Protein AF-A0A536V0C1-F1 (afdb_monomer)

Secondary structure (DSSP, 8-state):
----------PPPPPP--EE---HHHHHHHHHHHHHS------SEESEEHHHHHHHHHTS-SS--HHHHHHHHHHHHHHHHHTS-EEEEEE--S------TT----SSEEEEEEPPPB-GGGT--TTEEEE-EEEEEEEE---TT-TTS----EEEEEEE-SEEEEEEETTEEEEEEE---EESS-SS--SSB-TTSPPPPEEEEEES--PPPSSGGGGGG-SEEEEEEEEEE--TTTSTT-TT-EEEEEEEEEEEEETTEEEEEEEEEEE--TTS--HHHHHHHHHTT-S----SHHHHTT---EEEEEEEEEEE--TTT-EEEEEEEEEEEEETTEEEEEEEEEEEEEE-SS-S-EEEEEEEE-STT-SS--------------S--

Structure (mmCIF, N/CA/C/O backbone):
data_AF-A0A536V0C1-F1
#
_entry.id   AF-A0A536V0C1-F1
#
loop_
_atom_site.group_PDB
_atom_site.id
_atom_site.type_symbol
_atom_site.label_atom_id
_atom_site.label_alt_id
_atom_site.label_comp_id
_atom_site.label_asym_id
_atom_site.label_entity_id
_atom_site.label_seq_id
_atom_site.pdbx_PDB_ins_code
_atom_site.Cartn_x
_atom_site.Cartn_y
_atom_site.Cartn_z
_atom_site.occupancy
_atom_site.B_iso_or_equiv
_atom_site.auth_seq_id
_atom_site.auth_comp_id
_atom_site.auth_asym_id
_atom_site.auth_atom_id
_atom_site.pdbx_PDB_model_num
ATOM 1 N N . MET A 1 1 ? -36.247 38.649 11.428 1.00 33.84 1 MET A N 1
ATOM 2 C CA . MET A 1 1 ? -34.906 38.764 10.817 1.00 33.84 1 MET A CA 1
ATOM 3 C C . MET A 1 1 ? -33.970 37.908 11.664 1.00 33.84 1 MET A C 1
ATOM 5 O O . MET A 1 1 ? -33.590 38.333 12.742 1.00 33.84 1 MET A O 1
ATOM 9 N N . LEU A 1 2 ? -33.748 36.650 11.277 1.00 32.41 2 LEU A N 1
ATOM 10 C CA . LEU A 1 2 ? -32.918 35.689 12.015 1.00 32.41 2 LEU A CA 1
ATOM 11 C C . LEU A 1 2 ? -31.732 35.334 11.115 1.00 32.41 2 LEU A C 1
ATOM 13 O O . LEU A 1 2 ? -31.887 34.586 10.153 1.00 32.41 2 LEU A O 1
ATOM 17 N N . CYS A 1 3 ? -30.573 35.931 11.393 1.00 34.16 3 CYS A N 1
ATOM 18 C CA . CYS A 1 3 ? -29.301 35.519 10.807 1.00 34.16 3 CYS A CA 1
ATOM 19 C C . CYS A 1 3 ? -28.861 34.216 11.482 1.00 34.16 3 CYS A C 1
ATOM 21 O O . CYS A 1 3 ? -28.490 34.223 12.654 1.00 34.16 3 CYS A O 1
ATOM 23 N N . GLY A 1 4 ? -28.905 33.107 10.744 1.00 33.53 4 GLY A N 1
ATOM 24 C CA . GLY A 1 4 ? -28.231 31.872 11.130 1.00 33.53 4 GLY A CA 1
ATOM 25 C C . GLY A 1 4 ? -26.732 32.019 10.890 1.00 33.53 4 GLY A C 1
ATOM 26 O O . GLY A 1 4 ? -26.299 32.184 9.751 1.00 33.53 4 GLY A O 1
ATOM 27 N N . ALA A 1 5 ? -25.945 31.988 11.962 1.00 38.16 5 ALA A N 1
ATOM 28 C CA . ALA A 1 5 ? -24.497 31.903 11.880 1.00 38.16 5 ALA A CA 1
ATOM 29 C C . ALA A 1 5 ? -24.111 30.534 11.298 1.00 38.16 5 ALA A C 1
ATOM 31 O O . ALA A 1 5 ? -24.348 29.498 11.919 1.00 38.16 5 ALA A O 1
ATOM 32 N N . ALA A 1 6 ? -23.524 30.528 10.102 1.00 39.66 6 ALA A N 1
ATOM 33 C CA . ALA A 1 6 ? -22.822 29.366 9.579 1.00 39.66 6 ALA A CA 1
ATOM 34 C C . ALA A 1 6 ? -21.556 29.171 10.425 1.00 39.66 6 ALA A C 1
ATOM 36 O O . ALA A 1 6 ? -20.568 29.886 10.261 1.00 39.66 6 ALA A O 1
ATOM 37 N N . GLY A 1 7 ? -21.621 28.250 11.386 1.00 31.78 7 GLY A N 1
ATOM 38 C CA . GLY A 1 7 ? -20.461 27.834 12.159 1.00 31.78 7 GLY A CA 1
ATOM 39 C C . GLY A 1 7 ? -19.420 27.222 11.228 1.00 31.78 7 GLY A C 1
ATOM 40 O O . GLY A 1 7 ? -19.669 26.202 10.591 1.00 31.78 7 GLY A O 1
ATOM 41 N N . ILE A 1 8 ? -18.254 27.855 11.139 1.00 35.91 8 ILE A N 1
ATOM 42 C CA . ILE A 1 8 ? -17.051 27.219 10.611 1.00 35.91 8 ILE A CA 1
ATOM 43 C C . ILE A 1 8 ? -16.630 26.209 11.677 1.00 35.91 8 ILE A C 1
ATOM 45 O O . ILE A 1 8 ? -16.083 26.590 12.712 1.00 35.91 8 ILE A O 1
ATOM 49 N N . GLU A 1 9 ? -16.923 24.927 11.464 1.00 32.75 9 GLU A N 1
ATOM 50 C CA . GLU A 1 9 ? -16.313 23.867 12.262 1.00 32.75 9 GLU A CA 1
ATOM 51 C C . GLU A 1 9 ? -14.800 23.909 12.028 1.00 32.75 9 GLU A C 1
ATOM 53 O O . GLU A 1 9 ? -14.290 23.511 10.978 1.00 32.75 9 GLU A O 1
ATOM 58 N N . VAL A 1 10 ? -14.068 24.423 13.016 1.00 35.56 10 VAL A N 1
ATOM 59 C CA . VAL A 1 10 ? -12.614 24.299 13.087 1.00 35.56 10 VAL A CA 1
ATOM 60 C C . VAL A 1 10 ? -12.316 22.825 13.337 1.00 35.56 10 VAL A C 1
ATOM 62 O O . VAL A 1 10 ? -12.303 22.349 14.471 1.00 35.56 10 VAL A O 1
ATOM 65 N N . ARG A 1 11 ? -12.141 22.070 12.252 1.00 54.12 11 ARG A N 1
ATOM 66 C CA . ARG A 1 11 ? -11.741 20.665 12.311 1.00 54.12 11 ARG A CA 1
ATOM 67 C C . ARG A 1 11 ? -10.365 20.605 12.971 1.00 54.12 11 ARG A C 1
ATOM 69 O O . ARG A 1 11 ? -9.436 21.265 12.506 1.00 54.12 11 ARG A O 1
ATOM 76 N N . ALA A 1 12 ? -10.234 19.838 14.053 1.00 57.22 12 ALA A N 1
ATOM 77 C CA . ALA A 1 12 ? -8.937 19.601 14.675 1.00 57.22 12 ALA 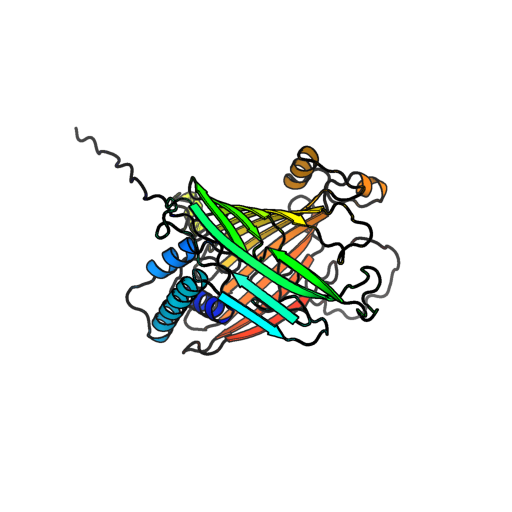A CA 1
ATOM 78 C C . ALA A 1 12 ? -7.949 19.101 13.608 1.00 57.22 12 ALA A C 1
ATOM 80 O O . ALA A 1 12 ? -8.291 18.235 12.798 1.00 57.22 12 ALA A O 1
ATOM 81 N N . ALA A 1 13 ? -6.747 19.678 13.577 1.00 65.88 13 ALA A N 1
ATOM 82 C CA . ALA A 1 13 ? -5.718 19.261 12.638 1.00 65.88 13 ALA A CA 1
ATOM 83 C C . ALA A 1 13 ? -5.364 17.788 12.899 1.00 65.88 13 ALA A C 1
ATOM 85 O O . ALA A 1 13 ? -4.975 17.435 14.012 1.00 65.88 13 ALA A O 1
ATOM 86 N N . THR A 1 14 ? -5.510 16.931 11.885 1.00 81.25 14 THR A N 1
ATOM 87 C CA . THR A 1 14 ? -5.087 15.524 11.950 1.00 81.25 14 THR A CA 1
ATOM 88 C C . THR A 1 14 ? -3.596 15.475 12.303 1.00 81.25 14 THR A C 1
ATOM 90 O O . THR A 1 14 ? -2.815 16.144 11.641 1.00 81.25 14 THR A O 1
ATOM 93 N N . PRO A 1 15 ? -3.135 14.752 13.329 1.00 89.94 15 PRO A N 1
ATOM 94 C CA . PRO A 1 15 ? -1.701 14.696 13.608 1.00 89.94 15 PRO A CA 1
ATOM 95 C C . PRO A 1 15 ? -0.944 14.028 12.450 1.00 89.94 15 PRO A C 1
ATOM 97 O O . PRO A 1 15 ? -1.506 13.201 11.724 1.00 89.94 15 PRO A O 1
ATOM 100 N N . ALA A 1 16 ? 0.340 14.357 12.291 1.00 93.44 16 ALA A N 1
ATOM 101 C CA . ALA A 1 16 ? 1.214 13.553 11.444 1.00 93.44 16 ALA A CA 1
ATOM 102 C C . ALA A 1 16 ? 1.260 12.116 11.956 1.00 93.44 16 ALA A C 1
ATOM 104 O O . ALA A 1 16 ? 1.063 11.842 13.142 1.00 93.44 16 ALA A O 1
ATOM 105 N N . SER A 1 17 ? 1.476 11.184 11.037 1.00 94.50 17 SER A N 1
ATOM 106 C CA . SER A 1 17 ? 1.641 9.787 11.404 1.00 94.50 17 SER A CA 1
ATOM 107 C C . SER A 1 17 ? 2.593 9.079 10.474 1.00 94.50 17 SER A C 1
ATOM 109 O O . SER A 1 17 ? 2.542 9.260 9.258 1.00 94.50 17 SER A O 1
ATOM 111 N N . LEU A 1 18 ? 3.426 8.235 11.074 1.00 96.12 18 LEU A N 1
ATOM 112 C CA . LEU A 1 18 ? 4.303 7.339 10.341 1.00 96.12 18 LEU A CA 1
ATOM 113 C C . LEU A 1 18 ? 3.524 6.408 9.391 1.00 96.12 18 LEU A C 1
ATOM 115 O O . LEU A 1 18 ? 2.378 6.033 9.687 1.00 96.12 18 LEU A O 1
ATOM 119 N N . PRO A 1 19 ? 4.156 5.989 8.280 1.00 96.81 19 PRO A N 1
ATOM 120 C CA . PRO A 1 19 ? 3.638 4.920 7.441 1.00 96.81 19 PRO A CA 1
ATOM 121 C C . PRO A 1 19 ? 3.537 3.613 8.239 1.00 96.81 19 PRO A C 1
ATOM 123 O O . PRO A 1 19 ? 4.468 3.213 8.941 1.00 96.81 19 PRO A O 1
ATOM 126 N N . TYR A 1 20 ? 2.398 2.940 8.121 1.00 97.12 20 TYR A N 1
ATOM 127 C CA . TYR A 1 20 ? 2.098 1.674 8.774 1.00 97.12 20 TYR A CA 1
ATOM 128 C C . TYR A 1 20 ? 1.913 0.573 7.732 1.00 97.12 20 TYR A C 1
ATOM 130 O O . TYR A 1 20 ? 1.039 0.649 6.862 1.00 97.12 20 TYR A O 1
ATOM 138 N N . VAL A 1 21 ? 2.739 -0.465 7.853 1.00 95.56 21 VAL A N 1
ATOM 139 C CA . VAL A 1 21 ? 2.610 -1.728 7.125 1.00 95.56 21 VAL A CA 1
ATOM 140 C C . VAL A 1 21 ? 2.346 -2.818 8.164 1.00 95.56 21 VAL A C 1
ATOM 142 O O . VAL A 1 21 ? 3.203 -3.059 9.013 1.00 95.56 21 VAL A O 1
ATOM 145 N N . PRO A 1 22 ? 1.162 -3.446 8.159 1.00 95.56 22 PRO A N 1
ATOM 146 C CA . PRO A 1 22 ? 0.794 -4.430 9.160 1.00 95.56 22 PRO A CA 1
ATOM 147 C C . PRO A 1 22 ? 1.572 -5.731 8.970 1.00 95.56 22 PRO A C 1
ATOM 149 O O . PRO A 1 22 ? 1.969 -6.092 7.861 1.00 95.56 22 PRO A O 1
ATOM 152 N N . SER A 1 23 ? 1.672 -6.510 10.045 1.00 94.06 23 SER A N 1
ATOM 153 C CA . SER A 1 23 ? 1.960 -7.942 9.931 1.00 94.06 23 SER A CA 1
ATOM 154 C C . SER A 1 23 ? 0.861 -8.666 9.134 1.00 94.06 23 SER A C 1
ATOM 156 O O . SER A 1 23 ? -0.260 -8.171 9.002 1.00 94.06 23 SER A O 1
ATOM 158 N N . VAL A 1 24 ? 1.125 -9.884 8.645 1.00 94.69 24 VAL A N 1
ATOM 159 C CA . VAL A 1 24 ? 0.103 -10.707 7.958 1.00 94.69 24 VAL A CA 1
ATOM 160 C C . VAL A 1 24 ? -1.141 -10.912 8.834 1.00 94.69 24 VAL A C 1
ATOM 162 O O . VAL A 1 24 ? -2.270 -10.821 8.350 1.00 94.69 24 VAL A O 1
ATOM 165 N N . SER A 1 25 ? -0.942 -11.125 10.139 1.00 95.69 25 SER A N 1
ATOM 166 C CA . SER A 1 25 ? -2.029 -11.275 11.114 1.00 95.69 25 SER A CA 1
ATOM 167 C C . SER A 1 25 ? -2.831 -9.978 11.291 1.00 95.69 25 SER A C 1
ATOM 169 O O . SER A 1 25 ? -4.062 -9.984 11.244 1.00 95.69 25 SER A O 1
ATOM 171 N N . ALA A 1 26 ? -2.156 -8.831 11.401 1.00 97.62 26 ALA A N 1
ATOM 172 C CA . ALA A 1 26 ? -2.835 -7.541 11.462 1.00 97.62 26 ALA A CA 1
ATOM 173 C C . ALA A 1 26 ? -3.580 -7.222 10.151 1.00 97.62 26 ALA A C 1
ATOM 175 O O . ALA A 1 26 ? -4.743 -6.821 10.185 1.00 97.62 26 ALA A O 1
ATOM 176 N N . ARG A 1 27 ? -2.997 -7.509 8.980 1.00 97.69 27 ARG A N 1
ATOM 177 C CA . ARG A 1 27 ? -3.699 -7.385 7.692 1.00 97.69 27 ARG A CA 1
ATOM 178 C C . ARG A 1 27 ? -4.960 -8.252 7.663 1.00 97.69 27 ARG A C 1
ATOM 180 O O . ARG A 1 27 ? -6.011 -7.787 7.226 1.00 97.69 27 ARG A O 1
ATOM 187 N N . HIS A 1 28 ? -4.885 -9.483 8.170 1.00 97.31 28 HIS A N 1
ATOM 188 C CA . HIS A 1 28 ? -6.042 -10.367 8.314 1.00 97.31 28 HIS A CA 1
ATOM 189 C C . HIS A 1 28 ? -7.145 -9.734 9.176 1.00 97.31 28 HIS A C 1
ATOM 191 O O . HIS A 1 28 ? -8.304 -9.702 8.754 1.00 97.31 28 HIS A O 1
ATOM 197 N N . HIS A 1 29 ? -6.801 -9.206 10.352 1.00 97.94 29 HIS A N 1
ATOM 198 C CA . HIS A 1 29 ? -7.767 -8.562 11.242 1.00 97.94 29 HIS A CA 1
ATOM 199 C C . HIS A 1 29 ? -8.391 -7.305 10.622 1.00 97.94 29 HIS A C 1
ATOM 201 O O . HIS A 1 29 ? -9.608 -7.141 10.701 1.00 97.94 29 HIS A O 1
ATOM 207 N N . LEU A 1 30 ? -7.598 -6.460 9.952 1.00 98.12 30 LEU A N 1
ATOM 208 C CA . LEU A 1 30 ? -8.107 -5.285 9.236 1.00 98.12 30 LEU A CA 1
ATOM 209 C C . LEU A 1 30 ? -9.110 -5.698 8.162 1.00 98.12 30 LEU A C 1
ATOM 211 O O . LEU A 1 30 ? -10.211 -5.151 8.104 1.00 98.12 30 LEU A O 1
ATOM 215 N N . GLN A 1 31 ? -8.767 -6.714 7.366 1.00 97.25 31 GLN A N 1
ATOM 216 C CA . GLN A 1 31 ? -9.636 -7.193 6.299 1.00 97.25 31 GLN A CA 1
ATOM 217 C C . GLN A 1 31 ? -10.957 -7.738 6.848 1.00 97.25 31 GLN A C 1
ATOM 219 O O . GLN A 1 31 ? -12.021 -7.407 6.328 1.00 97.25 31 GLN A O 1
ATOM 224 N N . ARG A 1 32 ? -10.910 -8.502 7.948 1.00 96.00 32 ARG A N 1
ATOM 225 C CA . ARG A 1 32 ? -12.118 -8.986 8.631 1.00 96.00 32 ARG A CA 1
ATOM 226 C C . ARG A 1 32 ? -12.999 -7.853 9.144 1.00 96.00 32 ARG A C 1
ATOM 228 O O . ARG A 1 32 ? -14.208 -7.897 8.946 1.00 96.00 32 ARG A O 1
ATOM 235 N N . LEU A 1 33 ? -12.421 -6.840 9.787 1.00 97.12 33 LEU A N 1
ATOM 236 C CA . LEU A 1 33 ? -13.190 -5.696 10.282 1.00 97.12 33 LEU A CA 1
ATOM 237 C C . LEU A 1 33 ? -13.813 -4.892 9.133 1.00 97.12 33 LEU A C 1
ATOM 239 O O . LEU A 1 33 ? -14.958 -4.458 9.248 1.00 97.12 33 LEU A O 1
ATOM 243 N N . ALA A 1 34 ? -13.116 -4.751 8.003 1.00 96.56 34 ALA A N 1
ATOM 244 C CA . ALA A 1 34 ? -13.687 -4.144 6.801 1.00 96.56 34 ALA A CA 1
ATOM 245 C C . ALA A 1 34 ? -14.872 -4.947 6.251 1.00 96.56 34 ALA A C 1
ATOM 247 O O . ALA A 1 34 ? -15.895 -4.363 5.904 1.00 96.56 34 ALA A O 1
ATOM 248 N N . ASP A 1 35 ? -14.769 -6.276 6.224 1.00 95.94 35 ASP A N 1
ATOM 249 C CA . ASP A 1 35 ? -15.793 -7.140 5.631 1.00 95.94 35 ASP A CA 1
ATOM 250 C C . ASP A 1 35 ? -16.994 -7.427 6.559 1.00 95.94 35 ASP A C 1
ATOM 252 O O . ASP A 1 35 ? -18.100 -7.677 6.073 1.00 95.94 35 ASP A O 1
ATOM 256 N N . GLU A 1 36 ? -16.795 -7.427 7.884 1.00 95.31 36 GLU A N 1
ATOM 257 C CA . GLU A 1 36 ? -17.796 -7.875 8.871 1.00 95.31 36 GLU A CA 1
ATOM 258 C C . GLU A 1 36 ? -18.285 -6.777 9.837 1.00 95.31 36 GLU A C 1
ATOM 260 O O . GLU A 1 36 ? -19.366 -6.933 10.420 1.00 95.31 36 GLU A O 1
ATOM 265 N N . ALA A 1 37 ? -17.517 -5.694 10.017 1.00 95.12 37 ALA A N 1
ATOM 266 C CA . ALA A 1 37 ? -17.789 -4.629 10.994 1.00 95.12 37 ALA A CA 1
ATOM 267 C C . ALA A 1 37 ? -17.909 -3.220 10.384 1.00 95.12 37 ALA A C 1
ATOM 269 O O . ALA A 1 37 ? -18.170 -2.270 11.117 1.00 95.12 37 ALA A O 1
ATOM 270 N N . GLY A 1 38 ? -17.743 -3.076 9.065 1.00 93.75 38 GLY A N 1
ATOM 271 C CA . GLY A 1 38 ? -17.880 -1.787 8.385 1.00 93.75 38 GLY A CA 1
ATOM 272 C C . GLY A 1 38 ? -16.697 -0.838 8.588 1.00 93.75 38 GLY A C 1
ATOM 273 O O . GLY A 1 38 ? -16.891 0.373 8.551 1.00 93.75 38 GLY A O 1
ATOM 274 N N . LEU A 1 39 ? -15.480 -1.363 8.791 1.00 96.88 39 LEU A N 1
ATOM 275 C CA . LEU A 1 39 ? -14.267 -0.538 8.877 1.00 96.88 39 LEU A CA 1
ATOM 276 C C . LEU A 1 39 ? -14.115 0.338 7.620 1.00 96.88 39 LEU A C 1
ATOM 278 O O . LEU A 1 39 ? -13.954 -0.168 6.505 1.00 96.88 39 LEU A O 1
ATOM 282 N N . ALA A 1 40 ? -14.134 1.657 7.809 1.00 95.62 40 ALA A N 1
ATOM 283 C CA . ALA A 1 40 ? -14.102 2.654 6.742 1.00 95.62 40 ALA A CA 1
ATOM 284 C C . ALA A 1 40 ? -12.674 2.915 6.218 1.00 95.62 40 ALA A C 1
ATOM 286 O O . ALA A 1 40 ? -12.163 4.031 6.290 1.00 95.62 40 ALA A O 1
ATOM 287 N N . LEU A 1 41 ? -12.017 1.874 5.698 1.00 97.50 41 LEU A N 1
ATOM 288 C CA . LEU A 1 41 ? -10.608 1.923 5.299 1.00 97.50 41 LEU A CA 1
ATOM 289 C C . LEU A 1 41 ? -10.346 1.052 4.055 1.00 97.50 41 LEU A C 1
ATOM 291 O O . LEU A 1 41 ? -10.657 -0.141 4.096 1.00 97.50 41 LEU A O 1
ATOM 295 N N . PRO A 1 42 ? -9.786 1.603 2.959 1.00 98.00 42 PRO A N 1
ATOM 296 C CA . PRO A 1 42 ? -9.221 0.805 1.869 1.00 98.00 42 PRO A CA 1
ATOM 297 C C . PRO A 1 42 ? -7.973 0.036 2.334 1.00 98.00 42 PRO A C 1
ATOM 299 O O . PRO A 1 42 ? -7.125 0.606 3.015 1.00 98.00 42 PRO A O 1
ATOM 302 N N . LEU A 1 43 ? -7.856 -1.244 1.972 1.00 98.06 43 LEU A N 1
ATOM 303 C CA . LEU A 1 43 ? -6.830 -2.188 2.452 1.00 98.06 43 LEU A CA 1
ATOM 304 C C . LEU A 1 43 ? -6.002 -2.852 1.336 1.00 98.06 43 LEU A C 1
ATOM 306 O O . LEU A 1 43 ? -5.195 -3.747 1.590 1.00 98.06 43 LEU A O 1
ATOM 310 N N . THR A 1 44 ? -6.183 -2.411 0.095 1.00 97.69 44 THR A N 1
ATOM 311 C CA . THR A 1 44 ? -5.398 -2.822 -1.081 1.00 97.69 44 THR A CA 1
ATOM 312 C C . THR A 1 44 ? -4.156 -1.952 -1.301 1.00 97.69 44 THR A C 1
ATOM 314 O O . THR A 1 44 ? -3.452 -2.114 -2.292 1.00 97.69 44 THR A O 1
ATOM 317 N N . GLN A 1 45 ? -3.867 -1.021 -0.389 1.00 96.88 45 GLN A N 1
ATOM 318 C CA . GLN A 1 45 ? -2.727 -0.112 -0.452 1.00 96.88 45 GLN A CA 1
ATOM 319 C C . GLN A 1 45 ? -1.931 -0.155 0.841 1.00 96.88 45 GLN A C 1
ATOM 321 O O . GLN A 1 45 ? -2.487 0.097 1.906 1.00 96.88 45 GLN A O 1
ATOM 326 N N . TRP A 1 46 ? -0.626 -0.373 0.719 1.00 97.00 46 TRP A N 1
ATOM 327 C CA . TRP A 1 46 ? 0.325 -0.223 1.813 1.00 97.00 46 TRP A CA 1
ATOM 328 C C . TRP A 1 46 ? 1.540 0.587 1.349 1.00 97.00 46 TRP A C 1
ATOM 330 O O . TRP A 1 46 ? 1.948 0.415 0.193 1.00 97.00 46 TRP A O 1
ATOM 340 N N . PRO A 1 47 ? 2.113 1.436 2.222 1.00 97.00 47 PRO A N 1
ATOM 341 C CA . PRO A 1 47 ? 1.701 1.680 3.611 1.00 97.00 47 PRO A CA 1
ATOM 342 C C . PRO A 1 47 ? 0.412 2.514 3.733 1.00 97.00 47 PRO A C 1
ATOM 344 O O . PRO A 1 47 ? 0.009 3.197 2.795 1.00 97.00 47 PRO A O 1
ATOM 347 N N . LEU A 1 48 ? -0.233 2.476 4.903 1.00 97.88 48 LEU A N 1
ATOM 348 C CA . LEU A 1 48 ? -1.311 3.403 5.280 1.00 97.88 48 LEU A CA 1
ATOM 349 C C . LEU A 1 48 ? -0.822 4.366 6.371 1.00 97.88 48 LEU A C 1
ATOM 351 O O . LEU A 1 48 ? 0.016 3.967 7.178 1.00 97.88 48 LEU A O 1
ATOM 355 N N . PRO A 1 49 ? -1.358 5.592 6.490 1.00 97.69 49 PRO A N 1
ATOM 356 C CA . PRO A 1 49 ? -1.061 6.440 7.639 1.00 97.69 49 PRO A CA 1
ATOM 357 C C . PRO A 1 49 ? -1.526 5.766 8.929 1.00 97.69 49 PRO A C 1
ATOM 359 O O . PRO A 1 49 ? -2.705 5.420 9.052 1.00 97.69 49 PRO A O 1
ATOM 362 N N . ALA A 1 50 ? -0.646 5.623 9.925 1.00 97.12 50 ALA A N 1
ATOM 363 C CA . ALA A 1 50 ? -1.020 4.982 11.188 1.00 97.12 50 ALA A CA 1
ATOM 364 C C . ALA A 1 50 ? -2.214 5.685 11.866 1.00 97.12 50 ALA A C 1
ATOM 366 O O . ALA A 1 50 ? -3.041 5.034 12.506 1.00 97.12 50 ALA A O 1
ATOM 367 N N . GLN A 1 51 ? -2.343 7.007 11.690 1.00 95.69 51 GLN A N 1
ATOM 368 C CA . GLN A 1 51 ? -3.484 7.766 12.201 1.00 95.69 51 GLN A CA 1
ATOM 369 C C . GLN A 1 51 ? -4.790 7.415 11.486 1.00 95.69 51 GLN A C 1
ATOM 371 O O . GLN A 1 51 ? -5.802 7.258 12.160 1.00 95.69 51 GLN A O 1
ATOM 376 N N . ALA A 1 52 ? -4.775 7.227 10.164 1.00 97.12 52 ALA A N 1
ATOM 377 C CA . ALA A 1 52 ? -5.965 6.825 9.415 1.00 97.12 52 ALA A CA 1
ATOM 378 C C . ALA A 1 52 ? -6.485 5.454 9.876 1.00 97.12 52 ALA A C 1
ATOM 380 O O . ALA A 1 52 ? -7.694 5.251 9.969 1.00 97.12 52 ALA A O 1
ATOM 381 N N . VAL A 1 53 ? -5.578 4.528 10.213 1.00 98.31 53 VAL A N 1
ATOM 382 C CA . VAL A 1 53 ? -5.957 3.220 10.767 1.00 98.31 53 VAL A CA 1
ATOM 383 C C . VAL A 1 53 ? -6.564 3.367 12.163 1.00 98.31 53 VAL A C 1
ATOM 385 O O . VAL A 1 53 ? -7.612 2.782 12.425 1.00 98.31 53 VAL A O 1
ATOM 388 N N . ARG A 1 54 ? -5.957 4.173 13.048 1.00 97.19 54 ARG A N 1
ATOM 389 C CA . ARG A 1 54 ? -6.511 4.458 14.386 1.00 97.19 54 ARG A CA 1
ATOM 390 C C . ARG A 1 54 ? -7.906 5.077 14.305 1.00 97.19 54 ARG A C 1
ATOM 392 O O . ARG A 1 54 ? -8.823 4.554 14.926 1.00 97.19 54 ARG A O 1
ATOM 399 N N . GLU A 1 55 ? -8.070 6.115 13.484 1.00 96.38 55 GLU A N 1
ATOM 400 C CA . GLU A 1 55 ? -9.360 6.777 13.251 1.00 96.38 55 GLU A CA 1
ATOM 401 C C . GLU A 1 55 ? -10.430 5.776 12.805 1.00 96.38 55 GLU A C 1
ATOM 403 O O . GLU A 1 55 ? -11.510 5.734 13.387 1.00 96.38 55 GLU A O 1
ATOM 408 N N . ALA A 1 56 ? -10.117 4.917 11.831 1.00 97.56 56 ALA A N 1
ATOM 409 C CA . ALA A 1 56 ? -11.067 3.920 11.348 1.00 97.56 56 ALA A CA 1
ATOM 410 C C . ALA A 1 56 ? -11.447 2.890 12.429 1.00 97.56 56 ALA A C 1
ATOM 412 O O . ALA A 1 56 ? -12.604 2.478 12.498 1.00 97.56 56 ALA A O 1
ATOM 413 N N . LEU A 1 57 ? -10.499 2.467 13.276 1.00 98.06 57 LEU A N 1
ATOM 414 C CA . LEU A 1 57 ? -10.767 1.531 14.376 1.00 98.06 57 LEU A CA 1
ATOM 415 C C . LEU A 1 57 ? -11.620 2.150 15.487 1.00 98.06 57 LEU A C 1
ATOM 417 O O . LEU A 1 57 ? -12.420 1.440 16.099 1.00 98.06 57 LEU A O 1
ATOM 421 N N . ASP A 1 58 ? -11.439 3.442 15.754 1.00 96.50 58 ASP A N 1
ATOM 422 C CA . ASP A 1 58 ? -12.197 4.179 16.767 1.00 96.50 58 ASP A CA 1
ATOM 423 C C . ASP A 1 58 ? -13.619 4.523 16.295 1.00 96.50 58 ASP A C 1
ATOM 425 O O . ASP A 1 58 ? -14.523 4.636 17.118 1.00 96.50 58 ASP A O 1
ATOM 429 N N . GLU A 1 59 ? -13.835 4.618 14.980 1.00 96.19 59 GLU A N 1
ATOM 430 C CA . GLU A 1 59 ? -15.153 4.812 14.357 1.00 96.19 59 GLU A CA 1
ATOM 431 C C . GLU A 1 59 ? -15.986 3.521 14.234 1.00 96.19 59 GLU A C 1
ATOM 433 O O . GLU A 1 59 ? -17.154 3.575 13.844 1.00 96.19 59 GLU A O 1
ATOM 438 N N . LEU A 1 60 ? -15.422 2.354 14.567 1.00 97.19 60 LEU A N 1
ATOM 439 C CA . LEU A 1 60 ? -16.185 1.105 14.605 1.00 97.19 60 LEU A CA 1
ATOM 440 C C . LEU A 1 60 ? -17.292 1.152 15.675 1.00 97.19 60 LEU A C 1
ATOM 442 O O . LEU A 1 60 ? -17.135 1.825 16.696 1.00 97.19 60 LEU A O 1
ATOM 446 N N . PRO A 1 61 ? -18.374 0.364 15.511 1.00 95.50 61 PRO A N 1
ATOM 447 C CA . PRO A 1 61 ? -19.387 0.206 16.548 1.00 95.50 61 PRO A CA 1
ATOM 448 C C . PRO A 1 61 ? -18.778 -0.118 17.920 1.00 95.50 61 PRO A C 1
ATOM 450 O O . PRO A 1 61 ? -17.812 -0.883 18.038 1.00 95.50 61 PRO A O 1
ATOM 453 N N . THR A 1 62 ? -19.357 0.460 18.973 1.00 91.56 62 THR A N 1
ATOM 454 C CA . THR A 1 62 ? -18.936 0.222 20.362 1.00 91.56 62 THR A CA 1
ATOM 455 C C . THR A 1 62 ? -19.067 -1.256 20.718 1.00 91.56 62 THR A C 1
ATOM 457 O O . THR A 1 62 ? -18.107 -1.866 21.198 1.00 91.56 62 THR A O 1
ATOM 460 N N . GLU A 1 63 ? -20.222 -1.838 20.395 1.00 95.12 63 GLU A N 1
ATOM 461 C CA . GLU A 1 63 ? -20.529 -3.254 20.556 1.00 95.12 63 GLU A CA 1
ATOM 462 C C . GLU A 1 63 ? -20.180 -4.036 19.285 1.00 95.12 63 GLU A C 1
ATOM 464 O O . GLU A 1 63 ? -20.740 -3.823 18.207 1.00 95.12 63 GLU A O 1
ATOM 469 N N . LEU A 1 64 ? -19.243 -4.973 19.423 1.00 95.94 64 LEU A N 1
ATOM 470 C CA . LEU A 1 64 ? -18.846 -5.914 18.383 1.00 95.94 64 LEU A CA 1
ATOM 471 C C . LEU A 1 64 ? -18.948 -7.339 18.938 1.00 95.94 64 LEU A C 1
ATOM 473 O O . LEU A 1 64 ? -18.700 -7.535 20.126 1.00 95.94 64 LEU A O 1
ATOM 477 N N . PRO A 1 65 ? -19.237 -8.346 18.094 1.00 95.19 65 PRO A N 1
ATOM 478 C CA . PRO A 1 65 ? -19.052 -9.744 18.471 1.00 95.19 65 PRO A CA 1
ATOM 479 C C . PRO A 1 65 ? -17.635 -9.990 19.000 1.00 95.19 65 PRO A C 1
ATOM 481 O O . PRO A 1 65 ? -16.683 -9.438 18.442 1.00 95.19 65 PRO A O 1
ATOM 484 N N . ASP A 1 66 ? -17.488 -10.870 19.992 1.00 95.94 66 ASP A N 1
ATOM 485 C CA . ASP A 1 66 ? -16.227 -11.106 20.716 1.00 95.94 66 ASP A CA 1
ATOM 486 C C . ASP A 1 66 ? -15.013 -11.294 19.796 1.00 95.94 66 ASP A C 1
ATOM 488 O O . ASP A 1 66 ? -13.967 -10.681 20.001 1.00 95.94 66 ASP A O 1
ATOM 492 N N . ALA A 1 67 ? -15.159 -12.072 18.719 1.00 94.69 67 ALA A N 1
ATOM 493 C CA . ALA A 1 67 ? -14.086 -12.302 17.750 1.00 94.69 67 ALA A CA 1
ATOM 494 C C . ALA A 1 67 ? -13.633 -11.019 17.018 1.00 94.69 67 ALA A C 1
ATOM 496 O O . ALA A 1 67 ? -12.447 -10.841 16.744 1.00 94.69 67 ALA A O 1
ATOM 497 N N . LEU A 1 68 ? -14.563 -10.112 16.701 1.00 96.75 68 LEU A N 1
ATOM 498 C CA . LEU A 1 68 ? -14.262 -8.837 16.039 1.00 96.75 68 LEU A CA 1
ATOM 499 C C . LEU A 1 68 ? -13.743 -7.797 17.042 1.00 96.75 68 LEU A C 1
ATOM 501 O O . LEU A 1 68 ? -12.843 -7.028 16.707 1.00 96.75 68 LEU A O 1
ATOM 505 N N . ALA A 1 69 ? -14.238 -7.810 18.283 1.00 97.31 69 ALA A N 1
ATOM 506 C CA . ALA A 1 69 ? -13.677 -7.006 19.367 1.00 97.31 69 ALA A CA 1
ATOM 507 C C . ALA A 1 69 ? -12.213 -7.395 19.644 1.00 97.31 69 ALA A C 1
ATOM 509 O O . ALA A 1 69 ? -11.335 -6.532 19.652 1.00 97.31 69 ALA A O 1
ATOM 510 N N . ALA A 1 70 ? -11.925 -8.697 19.739 1.00 96.62 70 ALA A N 1
ATOM 511 C CA . ALA A 1 70 ? -10.568 -9.213 19.903 1.00 96.62 70 ALA A CA 1
ATOM 512 C C . ALA A 1 70 ? -9.650 -8.832 18.728 1.00 96.62 70 ALA A C 1
ATOM 514 O O . ALA A 1 70 ? -8.491 -8.476 18.950 1.00 96.62 70 ALA A O 1
ATOM 515 N N . ALA A 1 71 ? -10.167 -8.849 17.492 1.00 97.56 71 ALA A N 1
ATOM 516 C CA . ALA A 1 71 ? -9.440 -8.386 16.310 1.00 97.56 71 ALA A CA 1
ATOM 517 C C . ALA A 1 71 ? -9.101 -6.885 16.390 1.00 97.56 71 ALA A C 1
ATOM 519 O O . ALA A 1 71 ? -7.957 -6.504 16.142 1.00 97.56 71 ALA A O 1
ATOM 520 N N . ARG A 1 72 ? -10.057 -6.033 16.792 1.00 98.12 72 ARG A N 1
ATOM 521 C CA . ARG A 1 72 ? -9.823 -4.593 17.020 1.00 98.12 72 ARG A CA 1
ATOM 522 C C . ARG A 1 72 ? -8.741 -4.365 18.075 1.00 98.12 72 ARG A C 1
ATOM 524 O O . ARG A 1 72 ? -7.837 -3.557 17.866 1.00 98.12 72 ARG A O 1
ATOM 531 N N . ASP A 1 73 ? -8.789 -5.098 19.181 1.00 97.12 73 ASP A N 1
ATOM 532 C CA . ASP A 1 73 ? -7.811 -4.948 20.259 1.00 97.12 73 ASP A CA 1
ATOM 533 C C . ASP A 1 73 ? -6.425 -5.471 19.860 1.00 97.12 73 ASP A C 1
ATOM 535 O O . ASP A 1 73 ? -5.407 -4.879 20.227 1.00 97.12 73 ASP A O 1
ATOM 539 N N . ALA A 1 74 ? -6.361 -6.547 19.069 1.00 97.31 74 ALA A N 1
ATOM 540 C CA . ALA A 1 74 ? -5.115 -7.034 18.483 1.00 97.31 74 ALA A CA 1
ATOM 541 C C . ALA A 1 74 ? -4.470 -5.979 17.574 1.00 97.31 74 ALA A C 1
ATOM 543 O O . ALA A 1 74 ? -3.266 -5.753 17.674 1.00 97.31 74 ALA A O 1
ATOM 544 N N . LEU A 1 75 ? -5.266 -5.277 16.765 1.00 98.31 75 LEU A N 1
ATOM 545 C CA . LEU A 1 75 ? -4.784 -4.196 15.904 1.00 98.31 75 LEU A CA 1
ATOM 546 C C . LEU A 1 75 ? -4.308 -2.973 16.676 1.00 98.31 75 LEU A C 1
ATOM 548 O O . LEU A 1 75 ? -3.281 -2.398 16.331 1.00 98.31 75 LEU A O 1
ATOM 552 N N . ARG A 1 76 ? -5.003 -2.593 17.752 1.00 97.69 76 ARG A N 1
ATOM 553 C CA . ARG A 1 76 ? -4.536 -1.516 18.637 1.00 97.69 76 ARG A CA 1
ATOM 554 C C . ARG A 1 76 ? -3.175 -1.847 19.251 1.00 97.69 76 ARG A C 1
ATOM 556 O O . ARG A 1 76 ? -2.309 -0.978 19.314 1.00 97.69 76 ARG A O 1
ATOM 563 N N . ARG A 1 77 ? -2.959 -3.106 19.651 1.00 97.19 77 ARG A N 1
ATOM 564 C CA . ARG A 1 77 ? -1.650 -3.578 20.136 1.00 97.19 77 ARG A CA 1
ATOM 565 C C . ARG A 1 77 ? -0.590 -3.595 19.037 1.00 97.19 77 ARG A C 1
ATOM 567 O O . ARG A 1 77 ? 0.543 -3.215 19.309 1.00 97.19 77 ARG A O 1
ATOM 574 N N . ASP A 1 78 ? -0.940 -4.018 17.825 1.00 97.31 78 ASP A N 1
ATOM 575 C CA . ASP A 1 78 ? -0.023 -4.038 16.678 1.00 97.31 78 ASP A CA 1
ATOM 576 C C . ASP A 1 78 ? 0.417 -2.616 16.286 1.00 97.31 78 ASP A C 1
ATOM 578 O O . ASP A 1 78 ? 1.612 -2.356 16.187 1.00 97.31 78 ASP A O 1
ATOM 582 N N . LEU A 1 79 ? -0.517 -1.660 16.214 1.00 96.31 79 LEU A N 1
ATOM 583 C CA . LEU A 1 79 ? -0.222 -0.237 15.997 1.00 96.31 79 LEU A CA 1
ATOM 584 C C . LEU A 1 79 ? 0.656 0.359 17.103 1.00 96.31 79 LEU A C 1
ATOM 586 O O . LEU A 1 79 ? 1.575 1.122 16.813 1.00 96.31 79 LEU A O 1
ATOM 590 N N . ALA A 1 80 ? 0.385 0.020 18.366 1.00 94.88 80 ALA A N 1
ATOM 591 C CA . ALA A 1 80 ? 1.207 0.474 19.484 1.00 94.88 80 ALA A CA 1
ATOM 592 C C . ALA A 1 80 ? 2.629 -0.101 19.406 1.00 94.88 80 ALA A C 1
ATOM 594 O O . ALA A 1 80 ? 3.589 0.627 19.640 1.00 94.88 80 ALA A O 1
ATOM 595 N N . ARG A 1 81 ? 2.772 -1.380 19.031 1.00 94.50 81 ARG A N 1
ATOM 596 C CA . ARG A 1 81 ? 4.074 -2.028 18.824 1.00 94.50 81 ARG A CA 1
ATOM 597 C C . ARG A 1 81 ? 4.835 -1.407 17.656 1.00 94.50 81 ARG A C 1
ATOM 599 O O . ARG A 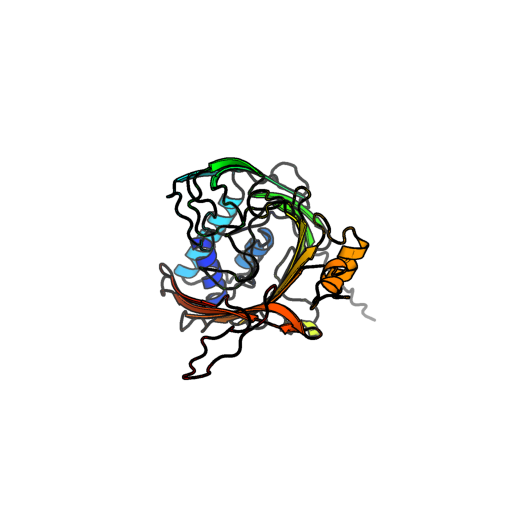1 81 ? 6.022 -1.159 17.795 1.00 94.50 81 ARG A O 1
ATOM 606 N N . ALA A 1 82 ? 4.161 -1.100 16.549 1.00 93.38 82 ALA A N 1
ATOM 607 C CA . ALA A 1 82 ? 4.777 -0.473 15.379 1.00 93.38 82 ALA A CA 1
ATOM 608 C C . ALA A 1 82 ? 5.360 0.928 15.665 1.00 93.38 82 ALA A C 1
ATOM 610 O O . ALA A 1 82 ? 6.191 1.416 14.902 1.00 93.38 82 ALA A O 1
ATOM 611 N N . ALA A 1 83 ? 4.929 1.581 16.751 1.00 92.94 83 ALA A N 1
ATOM 612 C CA . ALA A 1 83 ? 5.476 2.854 17.219 1.00 92.94 83 ALA A CA 1
ATOM 613 C C . ALA A 1 83 ? 6.637 2.696 18.224 1.00 92.94 83 ALA A C 1
ATOM 615 O O . ALA A 1 83 ? 7.224 3.695 18.644 1.00 92.94 83 ALA A O 1
ATOM 616 N N . GLN A 1 84 ? 6.958 1.474 18.649 1.00 94.62 84 GLN A N 1
ATOM 617 C CA . GLN A 1 84 ? 8.044 1.191 19.586 1.00 94.62 84 GLN A CA 1
ATOM 618 C C . GLN A 1 84 ? 9.344 0.873 18.844 1.00 94.62 84 GLN A C 1
ATOM 620 O O . GLN A 1 84 ? 9.358 0.704 17.630 1.00 94.62 84 GLN A O 1
ATOM 625 N N . ALA A 1 85 ? 10.449 0.837 19.588 1.00 95.50 85 ALA A N 1
ATOM 626 C CA . ALA A 1 85 ? 11.702 0.327 19.055 1.00 95.50 85 ALA A CA 1
ATOM 627 C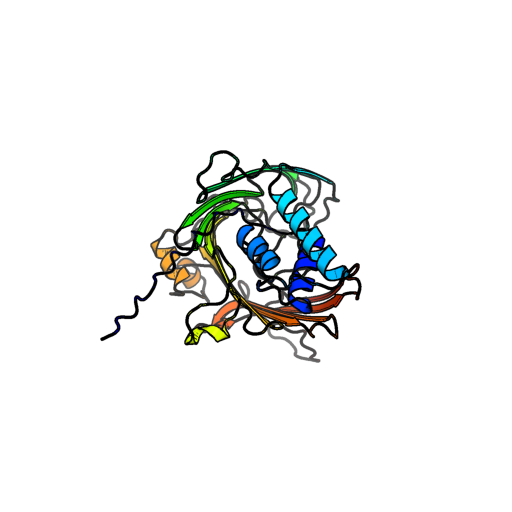 C . ALA A 1 85 ? 11.621 -1.197 18.888 1.00 95.50 85 ALA A C 1
ATOM 629 O O . ALA A 1 85 ? 11.044 -1.881 19.736 1.00 95.50 85 ALA A O 1
ATOM 630 N N . ASP A 1 86 ? 12.250 -1.715 17.840 1.00 95.25 86 ASP A N 1
ATOM 631 C CA . ASP A 1 86 ? 12.283 -3.143 17.522 1.00 95.25 86 ASP A CA 1
ATOM 632 C C . ASP A 1 86 ? 13.672 -3.561 17.046 1.00 95.25 86 ASP A C 1
ATOM 634 O O . ASP A 1 86 ? 14.445 -2.768 16.492 1.00 95.25 86 ASP A O 1
ATOM 638 N N . ALA A 1 87 ? 13.960 -4.843 17.250 1.00 96.00 87 ALA A N 1
ATOM 639 C CA . ALA A 1 87 ? 15.124 -5.510 16.713 1.00 96.00 87 ALA A CA 1
ATOM 640 C C . ALA A 1 87 ? 14.712 -6.856 16.121 1.00 96.00 87 ALA A C 1
ATOM 642 O O . ALA A 1 87 ? 14.114 -7.686 16.805 1.00 96.00 87 ALA A O 1
ATOM 643 N N . SER A 1 88 ? 15.107 -7.106 14.875 1.00 94.44 88 SER A N 1
ATOM 644 C CA . SER A 1 88 ? 14.808 -8.354 14.180 1.00 94.44 88 SER A CA 1
ATOM 645 C C . SER A 1 88 ? 16.062 -8.991 13.592 1.00 94.44 88 SER A C 1
ATOM 647 O O . SER A 1 88 ? 16.968 -8.329 13.083 1.00 94.44 88 SER A O 1
ATOM 649 N N . LEU A 1 89 ? 16.102 -10.320 13.668 1.00 94.19 89 LEU A N 1
ATOM 650 C CA . LEU A 1 89 ? 17.099 -11.163 13.026 1.00 94.19 89 LEU A CA 1
ATOM 651 C C . LEU A 1 89 ? 16.361 -12.237 12.239 1.00 94.19 89 LEU A C 1
ATOM 653 O O . LEU A 1 89 ? 15.546 -12.973 12.793 1.00 94.19 89 LEU A O 1
ATOM 657 N N . GLN A 1 90 ? 16.683 -12.353 10.959 1.00 90.88 90 GLN A N 1
ATOM 658 C CA . GLN A 1 90 ? 16.133 -13.384 10.097 1.00 90.88 90 GLN A CA 1
ATOM 659 C C . GLN A 1 90 ? 17.246 -14.222 9.493 1.00 90.88 90 GLN A C 1
ATOM 661 O O . GLN A 1 90 ? 18.244 -13.697 9.000 1.00 90.88 90 GLN A O 1
ATOM 666 N N . LEU A 1 91 ? 17.021 -15.535 9.504 1.00 89.00 91 LEU A N 1
ATOM 667 C CA . LEU A 1 91 ? 17.879 -16.542 8.901 1.00 89.00 91 LEU A CA 1
ATOM 668 C C . LEU A 1 91 ? 17.030 -17.373 7.938 1.00 89.00 91 LEU A C 1
ATOM 670 O O . LEU A 1 91 ? 16.078 -18.033 8.350 1.00 89.00 91 LEU A O 1
ATOM 674 N N . ARG A 1 92 ? 17.363 -17.336 6.649 1.00 84.00 92 ARG A N 1
ATOM 675 C CA . ARG A 1 92 ? 16.695 -18.109 5.598 1.00 84.00 92 ARG A CA 1
ATOM 676 C C . ARG A 1 92 ? 17.726 -18.816 4.724 1.00 84.00 92 ARG A C 1
ATOM 678 O O . ARG A 1 92 ? 18.895 -18.440 4.670 1.00 84.00 92 ARG A O 1
ATOM 685 N N . SER A 1 93 ? 17.276 -19.833 3.993 1.00 80.75 93 SER A N 1
ATOM 686 C CA . SER A 1 93 ? 18.033 -20.351 2.852 1.00 80.75 93 SER A CA 1
ATOM 687 C C . SER A 1 93 ? 18.373 -19.222 1.866 1.00 80.75 93 SER A C 1
ATOM 689 O O . SER A 1 93 ? 17.618 -18.259 1.713 1.00 80.75 93 SER A O 1
ATOM 691 N N . ARG A 1 94 ? 19.513 -19.357 1.181 1.00 73.81 94 ARG A N 1
ATOM 692 C CA . ARG A 1 94 ? 19.960 -18.432 0.124 1.00 73.81 94 ARG A CA 1
ATOM 693 C C . ARG A 1 94 ? 19.269 -18.681 -1.219 1.00 73.81 94 ARG A C 1
ATOM 695 O O . ARG A 1 94 ? 19.541 -17.970 -2.175 1.00 73.81 94 ARG A O 1
ATOM 702 N N . LYS A 1 95 ? 18.398 -19.692 -1.304 1.00 73.88 95 LYS A N 1
ATOM 703 C CA . LYS A 1 95 ? 17.611 -19.963 -2.507 1.00 73.88 95 LYS A CA 1
ATOM 704 C C . LYS A 1 95 ? 16.596 -18.841 -2.723 1.00 73.88 95 LYS A C 1
ATOM 706 O O . LYS A 1 95 ? 15.808 -18.547 -1.826 1.00 73.88 95 LYS A O 1
ATOM 711 N N . GLU A 1 96 ? 16.611 -18.260 -3.914 1.00 73.25 96 GLU A N 1
ATOM 712 C CA . GLU A 1 96 ? 15.632 -17.260 -4.323 1.00 73.25 96 GLU A CA 1
ATOM 713 C C . GLU A 1 96 ? 14.253 -17.897 -4.506 1.00 73.25 96 GLU A C 1
ATOM 715 O O . GLU A 1 96 ? 14.103 -18.974 -5.093 1.00 73.25 96 GLU A O 1
ATOM 720 N N . ALA A 1 97 ? 13.246 -17.232 -3.950 1.00 74.06 97 ALA A N 1
ATOM 721 C CA . ALA A 1 97 ? 11.843 -17.561 -4.109 1.00 74.06 97 ALA A CA 1
ATOM 722 C C . ALA A 1 97 ? 11.033 -16.262 -3.991 1.00 74.06 97 ALA A C 1
ATOM 724 O O . ALA A 1 97 ? 11.401 -15.411 -3.176 1.00 74.06 97 ALA A O 1
ATOM 725 N N . PRO A 1 98 ? 9.943 -16.106 -4.761 1.00 75.56 98 PRO A N 1
ATOM 726 C CA . PRO A 1 98 ? 9.017 -14.998 -4.571 1.00 75.56 98 PRO A CA 1
ATOM 727 C C . PRO A 1 98 ? 8.471 -15.006 -3.146 1.00 75.56 98 PRO A C 1
ATOM 729 O O . PRO A 1 98 ? 8.142 -16.070 -2.612 1.00 75.56 98 PRO A O 1
ATOM 732 N N . VAL A 1 99 ? 8.360 -13.826 -2.544 1.00 84.88 99 VAL A N 1
ATOM 733 C CA . VAL A 1 99 ? 7.875 -13.683 -1.172 1.00 84.88 99 VAL A CA 1
ATOM 734 C C . VAL A 1 99 ? 6.491 -13.044 -1.129 1.00 84.88 99 VAL A C 1
ATOM 736 O O . VAL A 1 99 ? 6.113 -12.301 -2.039 1.00 84.88 99 VAL A O 1
ATOM 739 N N . GLY A 1 100 ? 5.719 -13.383 -0.096 1.00 90.50 100 GLY A N 1
ATOM 740 C CA . GLY A 1 100 ? 4.371 -12.868 0.107 1.00 90.50 100 GLY A CA 1
ATOM 741 C C . GLY A 1 100 ? 4.345 -11.519 0.821 1.00 90.50 100 GLY A C 1
ATOM 742 O O . GLY A 1 100 ? 5.368 -10.904 1.130 1.00 90.50 100 GLY A O 1
ATOM 743 N N . PHE A 1 101 ? 3.137 -11.045 1.109 1.00 93.44 101 PHE A N 1
ATOM 744 C CA . PHE A 1 101 ? 2.942 -9.848 1.915 1.00 93.44 101 PHE A CA 1
ATOM 745 C C . PHE A 1 101 ? 3.561 -10.016 3.305 1.00 93.44 101 PHE A C 1
ATOM 747 O O . PHE A 1 101 ? 3.309 -11.005 3.985 1.00 93.44 101 PHE A O 1
ATOM 754 N N . GLY A 1 102 ? 4.321 -9.019 3.753 1.00 88.00 102 GLY A N 1
ATOM 755 C CA . GLY A 1 102 ? 4.956 -9.012 5.075 1.00 88.00 102 GLY A CA 1
ATOM 756 C C . GLY A 1 102 ? 6.214 -9.880 5.178 1.00 88.00 102 GLY A C 1
ATOM 757 O O . GLY A 1 102 ? 6.933 -9.779 6.169 1.00 88.00 102 GLY A O 1
ATOM 758 N N . ASP A 1 103 ? 6.521 -10.675 4.154 1.00 87.31 103 ASP A N 1
ATOM 759 C CA . ASP A 1 103 ? 7.762 -11.431 4.097 1.00 87.31 103 ASP A CA 1
ATOM 760 C C . ASP A 1 103 ? 8.941 -10.531 3.715 1.00 87.31 103 ASP A C 1
ATOM 762 O O . ASP A 1 103 ? 8.811 -9.519 3.020 1.00 87.31 103 ASP A O 1
ATOM 766 N N . ASN A 1 104 ? 10.127 -10.944 4.151 1.00 84.31 104 ASN A N 1
ATOM 767 C CA . ASN A 1 104 ? 11.382 -10.300 3.798 1.00 84.31 104 ASN A CA 1
ATOM 768 C C . ASN A 1 104 ? 11.880 -10.768 2.426 1.00 84.31 104 ASN A C 1
ATOM 770 O O . ASN A 1 104 ? 12.046 -11.973 2.202 1.00 84.31 104 ASN A O 1
ATOM 774 N N . TYR A 1 105 ? 12.176 -9.815 1.542 1.00 80.50 105 TYR A N 1
ATOM 775 C CA . TYR A 1 105 ? 12.679 -10.086 0.196 1.00 80.50 105 TYR A CA 1
ATOM 776 C C . TYR A 1 105 ? 14.039 -10.788 0.204 1.00 80.50 105 TYR A C 1
ATOM 778 O O . TYR A 1 105 ? 14.259 -11.687 -0.603 1.00 80.50 105 TYR A O 1
ATOM 786 N N . THR A 1 106 ? 14.933 -10.457 1.140 1.00 80.56 106 THR A N 1
ATOM 787 C CA . THR A 1 106 ? 16.341 -10.868 1.073 1.00 80.56 106 THR A CA 1
ATOM 788 C C . THR A 1 106 ? 16.525 -12.353 1.398 1.00 80.56 106 THR A C 1
ATOM 790 O O . THR A 1 106 ? 16.207 -12.793 2.507 1.00 80.56 106 THR A O 1
ATOM 793 N N . PRO A 1 107 ? 17.034 -13.182 0.462 1.00 77.56 107 PRO A N 1
ATOM 794 C CA . PRO A 1 107 ? 17.494 -14.529 0.787 1.00 77.56 107 PRO A CA 1
ATOM 795 C C . PRO A 1 107 ? 18.657 -14.476 1.787 1.00 77.56 107 PRO A C 1
ATOM 797 O O . PRO A 1 107 ? 19.415 -13.513 1.817 1.00 77.56 107 PRO A O 1
ATOM 800 N N . GLY A 1 108 ? 18.840 -15.525 2.589 1.00 82.06 108 GLY A N 1
ATOM 801 C CA . GLY A 1 108 ? 19.936 -15.562 3.561 1.00 82.06 108 GLY A CA 1
ATOM 802 C C . GLY A 1 108 ? 19.637 -14.830 4.872 1.00 82.06 108 GLY A C 1
ATOM 803 O O . GLY A 1 108 ? 18.596 -15.050 5.492 1.00 82.06 108 GLY A O 1
ATOM 804 N N . THR A 1 109 ? 20.600 -14.026 5.329 1.00 87.69 109 THR A N 1
ATOM 805 C CA . THR A 1 109 ? 20.600 -13.420 6.667 1.00 87.69 109 THR A CA 1
ATOM 806 C C . THR A 1 109 ? 20.372 -11.917 6.599 1.00 87.69 109 THR A C 1
ATOM 808 O O . THR A 1 109 ? 21.073 -11.212 5.865 1.00 87.69 109 THR A O 1
ATOM 811 N N . THR A 1 110 ? 19.458 -11.420 7.433 1.00 91.44 110 THR A N 1
ATOM 812 C CA . THR A 1 110 ? 19.245 -9.984 7.646 1.00 91.44 110 THR A CA 1
ATOM 813 C C . THR A 1 110 ? 19.126 -9.661 9.126 1.00 91.44 110 THR A C 1
ATOM 815 O O . THR A 1 110 ? 18.487 -10.405 9.869 1.00 91.44 110 THR A O 1
ATOM 818 N N . ALA A 1 111 ? 19.669 -8.522 9.533 1.00 94.62 111 ALA A N 1
ATOM 819 C CA . ALA A 1 111 ? 19.429 -7.928 10.841 1.00 94.62 111 ALA A CA 1
ATOM 820 C C . ALA A 1 111 ? 18.897 -6.508 10.646 1.00 94.62 111 ALA A C 1
ATOM 822 O O . ALA A 1 111 ? 19.441 -5.763 9.828 1.00 94.62 111 ALA A O 1
ATOM 823 N N . ALA A 1 112 ? 17.850 -6.133 11.373 1.00 95.06 112 ALA A N 1
ATOM 824 C CA . ALA A 1 112 ? 17.291 -4.790 11.315 1.00 95.06 112 ALA A CA 1
ATOM 825 C C . ALA A 1 112 ? 16.983 -4.256 12.713 1.00 95.06 112 ALA A C 1
ATOM 827 O O . ALA A 1 112 ? 16.646 -5.009 13.626 1.00 95.06 112 ALA A O 1
ATOM 828 N N . LEU A 1 113 ? 17.121 -2.943 12.861 1.00 96.69 113 LEU A N 1
ATOM 829 C CA . LEU A 1 113 ? 16.817 -2.190 14.070 1.00 96.69 113 LEU A CA 1
ATOM 830 C C . LEU A 1 113 ? 16.012 -0.961 13.669 1.00 96.69 113 LEU A C 1
ATOM 832 O O . LEU A 1 113 ? 16.379 -0.300 12.697 1.00 96.69 113 LEU A O 1
ATOM 836 N N . HIS A 1 114 ? 14.985 -0.606 14.433 1.00 95.19 114 HIS A N 1
ATOM 837 C CA . HIS A 1 114 ? 14.360 0.709 14.317 1.00 95.19 114 HIS A CA 1
ATOM 838 C C . HIS A 1 114 ? 14.069 1.332 15.678 1.00 95.19 114 HIS A C 1
ATOM 840 O O . HIS A 1 114 ? 13.874 0.645 16.680 1.00 95.19 114 HIS A O 1
ATOM 846 N N . THR A 1 115 ? 14.089 2.661 15.718 1.00 96.12 115 THR A N 1
ATOM 847 C CA . THR A 1 115 ? 13.816 3.450 16.919 1.00 96.12 115 THR A CA 1
ATOM 848 C C . THR A 1 115 ? 12.322 3.500 17.213 1.00 96.12 115 THR A C 1
ATOM 850 O O . THR A 1 115 ? 11.493 3.289 16.330 1.00 96.12 115 THR A O 1
ATOM 853 N N . SER A 1 116 ? 11.966 3.888 18.438 1.00 94.75 116 SER A N 1
ATOM 854 C CA . SER A 1 116 ? 10.604 4.335 18.726 1.00 94.75 116 SER A CA 1
ATOM 855 C C . SER A 1 116 ? 10.236 5.545 17.867 1.00 94.75 116 SER A C 1
ATOM 857 O O . SER A 1 116 ? 11.105 6.349 17.511 1.00 94.75 116 SER A O 1
ATOM 859 N N . ALA A 1 117 ? 8.944 5.694 17.588 1.00 93.88 117 ALA A N 1
ATOM 860 C CA . ALA A 1 117 ? 8.396 6.870 16.936 1.00 93.88 117 ALA A CA 1
ATOM 861 C C . ALA A 1 117 ? 8.654 8.122 17.787 1.00 93.88 117 ALA A C 1
ATOM 863 O O . ALA A 1 117 ? 8.270 8.200 18.958 1.00 93.88 117 ALA A O 1
ATOM 864 N N . LEU A 1 118 ? 9.299 9.112 17.185 1.00 92.88 118 LEU A N 1
ATOM 865 C CA . LEU A 1 118 ? 9.461 10.446 17.735 1.00 92.88 118 LEU A CA 1
ATOM 866 C C . LEU A 1 118 ? 8.230 11.254 17.326 1.00 92.88 118 LEU A C 1
ATOM 868 O O . LEU A 1 118 ? 8.179 11.792 16.229 1.00 92.88 118 LEU A O 1
ATOM 872 N N . SER A 1 119 ? 7.236 11.316 18.205 1.00 86.31 119 SER A N 1
ATOM 873 C CA . SER A 1 119 ? 5.949 11.976 17.946 1.00 86.31 119 SER A CA 1
ATOM 874 C C . SER A 1 119 ? 5.655 13.045 19.004 1.00 86.31 119 SER A C 1
ATOM 876 O O . SER A 1 119 ? 6.498 13.321 19.858 1.00 86.31 119 SER A O 1
ATOM 878 N N . GLY A 1 120 ? 4.454 13.634 18.989 1.00 70.56 120 GLY A N 1
ATOM 879 C CA . GLY A 1 120 ? 3.991 14.654 19.946 1.00 70.56 120 GLY A CA 1
ATOM 880 C C . GLY A 1 120 ? 4.394 14.437 21.414 1.00 70.56 120 GLY A C 1
ATOM 881 O O . GLY A 1 120 ? 4.787 15.375 22.103 1.00 70.56 120 GLY A O 1
ATOM 882 N N . ALA A 1 121 ? 4.356 13.187 21.886 1.00 62.25 121 ALA A N 1
ATOM 883 C CA . ALA A 1 121 ? 4.716 12.815 23.258 1.00 62.25 121 ALA A CA 1
ATOM 884 C C . ALA A 1 121 ? 6.229 12.886 23.563 1.00 62.25 121 ALA A C 1
ATOM 886 O O . ALA A 1 121 ? 6.618 12.963 24.724 1.00 62.25 121 ALA A O 1
ATOM 887 N N . ALA A 1 122 ? 7.077 12.882 22.533 1.00 73.12 122 ALA A N 1
ATOM 888 C CA . ALA A 1 122 ? 8.535 12.979 22.610 1.00 73.12 122 ALA A CA 1
ATOM 889 C C . ALA A 1 122 ? 9.057 14.411 22.352 1.00 73.12 122 ALA A C 1
ATOM 891 O O . ALA A 1 122 ? 10.240 14.597 22.075 1.00 73.12 122 ALA A O 1
ATOM 892 N N . GLY A 1 123 ? 8.184 15.426 22.421 1.00 78.19 123 GLY A N 1
ATOM 893 C CA . GLY A 1 123 ? 8.548 16.839 22.255 1.00 78.19 123 GLY A CA 1
ATOM 894 C C . GLY A 1 123 ? 8.534 17.353 20.810 1.00 78.19 123 GLY A C 1
ATOM 895 O O . GLY A 1 123 ? 8.900 18.504 20.576 1.00 78.19 123 GLY A O 1
ATOM 896 N N . MET A 1 124 ? 8.098 16.538 19.844 1.00 86.25 124 MET A N 1
ATOM 897 C CA . MET A 1 124 ? 7.856 16.996 18.471 1.00 86.25 124 MET A CA 1
ATOM 898 C C . MET A 1 124 ? 6.508 17.732 18.374 1.00 86.25 124 MET A C 1
ATOM 900 O O . MET A 1 124 ? 5.576 17.418 19.113 1.00 86.25 124 MET A O 1
ATOM 904 N N . PRO A 1 125 ? 6.342 18.708 17.469 1.00 92.44 125 PRO A N 1
ATOM 905 C CA . PRO A 1 125 ? 5.023 19.255 17.165 1.00 92.44 125 PRO A CA 1
ATOM 906 C C . PRO A 1 125 ? 4.069 18.170 16.640 1.00 92.44 125 PRO A C 1
ATOM 908 O O . PRO A 1 125 ? 4.498 17.264 15.938 1.00 92.44 125 PRO A O 1
ATOM 911 N N . SER A 1 126 ? 2.760 18.279 16.892 1.00 92.00 126 SER A N 1
ATOM 912 C CA . SER A 1 126 ? 1.769 17.275 16.445 1.00 92.00 126 SER A CA 1
ATOM 913 C C . SER A 1 126 ? 1.683 17.092 14.924 1.00 92.00 126 SER A C 1
ATOM 915 O O . SER A 1 126 ? 1.158 16.086 14.451 1.00 92.00 126 SER A O 1
ATOM 917 N N . TRP A 1 127 ? 2.184 18.058 14.154 1.00 93.00 127 TRP A N 1
ATOM 918 C CA . TRP A 1 127 ? 2.281 17.995 12.699 1.00 93.00 127 TRP A CA 1
ATOM 919 C C . TRP A 1 127 ? 3.560 17.308 12.208 1.00 93.00 127 TRP A C 1
ATOM 921 O O . TRP A 1 127 ? 3.734 17.228 11.000 1.00 93.00 127 TRP A O 1
ATOM 931 N N . LEU A 1 128 ? 4.442 16.817 13.086 1.00 95.94 128 LEU A N 1
ATOM 932 C CA . LEU A 1 128 ? 5.711 16.185 12.725 1.00 95.94 128 LEU A CA 1
ATOM 933 C C . LEU A 1 128 ? 5.887 14.843 13.450 1.00 95.94 128 LEU A C 1
ATOM 935 O O . LEU A 1 128 ? 5.703 14.756 14.662 1.00 95.94 128 LEU A O 1
ATOM 939 N N . ASP A 1 129 ? 6.277 13.809 12.709 1.00 96.31 129 ASP A N 1
ATOM 940 C CA . ASP A 1 129 ? 6.543 12.465 13.232 1.00 96.31 129 ASP A CA 1
ATOM 941 C C . ASP A 1 129 ? 7.792 11.877 12.557 1.00 96.31 129 ASP A C 1
ATOM 943 O O . ASP A 1 129 ? 8.054 12.160 11.382 1.00 96.31 129 ASP A O 1
ATOM 947 N N . ALA A 1 130 ? 8.588 11.085 13.279 1.00 96.69 130 ALA A N 1
ATOM 948 C CA . ALA A 1 130 ? 9.808 10.496 12.722 1.00 96.69 130 ALA A CA 1
ATOM 949 C C . ALA A 1 130 ? 10.167 9.124 13.305 1.00 96.69 130 ALA A C 1
ATOM 951 O O . ALA A 1 130 ? 9.943 8.845 14.480 1.00 96.69 130 ALA A O 1
ATOM 952 N N . ARG A 1 131 ? 10.800 8.283 12.485 1.00 96.38 131 ARG A N 1
ATOM 953 C CA . ARG A 1 131 ? 11.422 7.011 12.872 1.00 96.38 131 ARG A CA 1
ATOM 954 C C . ARG A 1 131 ? 12.691 6.793 12.062 1.00 96.38 131 ARG A C 1
ATOM 956 O O . ARG A 1 131 ? 12.721 7.067 10.862 1.00 96.38 131 ARG A O 1
ATOM 963 N N . LEU A 1 132 ? 13.723 6.263 12.711 1.00 96.81 132 LEU A N 1
ATOM 964 C CA . LEU A 1 132 ? 14.941 5.816 12.048 1.00 96.81 132 LEU A CA 1
ATOM 965 C C . LEU A 1 132 ? 15.027 4.296 12.122 1.00 96.81 132 LEU A C 1
ATOM 967 O O . LEU A 1 132 ? 14.877 3.723 13.198 1.00 96.81 132 LEU A O 1
ATOM 971 N N . GLY A 1 133 ? 15.323 3.663 10.994 1.00 96.56 133 GLY A N 1
ATOM 972 C CA . GLY A 1 133 ? 15.579 2.235 10.920 1.00 96.56 133 GLY A CA 1
ATOM 973 C C . GLY A 1 133 ? 16.750 1.906 9.999 1.00 96.56 133 GLY A C 1
ATOM 974 O O . GLY A 1 133 ? 16.997 2.556 8.980 1.00 96.56 133 GLY A O 1
ATOM 975 N N . VAL A 1 134 ? 17.522 0.905 10.403 1.00 95.50 134 VAL A N 1
ATOM 976 C CA . VAL A 1 134 ? 18.724 0.446 9.710 1.00 95.50 134 VAL A CA 1
ATOM 977 C C . VAL A 1 134 ? 18.631 -1.056 9.540 1.00 95.50 134 VAL A C 1
ATOM 97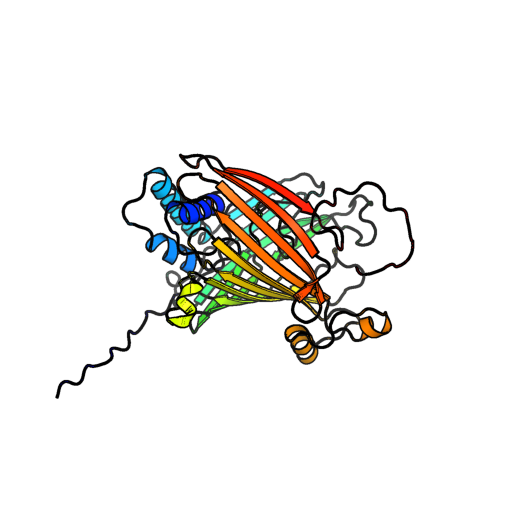9 O O . VAL A 1 134 ? 18.386 -1.788 10.499 1.00 95.50 134 VAL A O 1
ATOM 982 N N . ARG A 1 135 ? 18.890 -1.514 8.319 1.00 93.06 135 ARG A N 1
ATOM 983 C CA . ARG A 1 135 ? 18.983 -2.927 7.968 1.00 93.06 135 ARG A CA 1
ATOM 984 C C . ARG A 1 135 ? 20.371 -3.243 7.444 1.00 93.06 135 ARG A C 1
ATOM 986 O O . ARG A 1 135 ? 20.923 -2.501 6.637 1.00 93.06 135 ARG A O 1
ATOM 993 N N . ILE A 1 136 ? 20.897 -4.388 7.856 1.00 91.75 136 ILE A N 1
ATOM 994 C CA . ILE A 1 136 ? 22.070 -5.027 7.272 1.00 91.75 136 ILE A CA 1
ATOM 995 C C . ILE A 1 136 ? 21.616 -6.344 6.660 1.00 91.75 136 ILE A C 1
ATOM 997 O O . ILE A 1 136 ? 20.933 -7.141 7.305 1.00 91.75 136 ILE A O 1
ATOM 1001 N N . GLU A 1 137 ? 22.006 -6.583 5.416 1.00 87.44 137 GLU A N 1
ATOM 1002 C CA . GLU A 1 137 ? 21.597 -7.766 4.675 1.00 87.44 137 GLU A CA 1
ATOM 1003 C C . GLU A 1 137 ? 22.733 -8.371 3.862 1.00 87.44 137 GLU A C 1
ATOM 1005 O O . GLU A 1 137 ? 23.608 -7.667 3.356 1.00 87.44 137 GLU A O 1
ATOM 1010 N N . GLN A 1 138 ? 22.710 -9.697 3.742 1.00 79.56 138 GLN A N 1
ATOM 1011 C CA . GLN A 1 138 ? 23.570 -10.439 2.830 1.00 79.56 138 GLN A CA 1
ATOM 1012 C C . GLN A 1 138 ? 22.770 -10.804 1.584 1.00 79.56 138 GLN A C 1
ATOM 1014 O O . GLN A 1 138 ? 22.187 -11.883 1.516 1.00 79.56 138 GLN A O 1
ATOM 1019 N N . ALA A 1 139 ? 22.740 -9.904 0.604 1.00 66.00 139 ALA A N 1
ATOM 1020 C CA . ALA A 1 139 ? 22.047 -10.159 -0.650 1.00 66.00 139 ALA A CA 1
ATOM 1021 C C . ALA A 1 139 ? 22.944 -10.961 -1.618 1.00 66.00 139 ALA A C 1
ATOM 1023 O O . ALA A 1 139 ? 24.162 -10.715 -1.683 1.00 66.00 139 ALA A O 1
ATOM 1024 N N . PRO A 1 140 ? 22.379 -11.919 -2.374 1.00 61.66 140 PRO A N 1
ATOM 1025 C CA . PRO A 1 140 ? 23.050 -12.471 -3.542 1.00 61.66 140 PRO A CA 1
ATOM 1026 C C . PRO A 1 140 ? 23.332 -11.357 -4.558 1.00 61.66 140 PRO A C 1
ATOM 1028 O O . PRO A 1 140 ? 22.497 -10.485 -4.781 1.00 61.66 140 PRO A O 1
ATOM 1031 N N . VAL A 1 141 ? 24.520 -11.364 -5.158 1.00 58.62 141 VAL A N 1
ATOM 1032 C CA . VAL A 1 141 ? 24.825 -10.544 -6.333 1.00 58.62 141 VAL A CA 1
ATOM 1033 C C . VAL A 1 141 ? 24.494 -11.409 -7.543 1.00 58.62 141 VAL A C 1
ATOM 1035 O O . VAL A 1 141 ? 25.297 -12.254 -7.937 1.00 58.62 141 VAL A O 1
ATOM 1038 N N . SER A 1 142 ? 23.287 -11.260 -8.079 1.00 51.38 142 SER A N 1
ATOM 1039 C CA . SER A 1 142 ? 22.930 -11.818 -9.383 1.00 51.38 142 SER A CA 1
ATOM 1040 C C . SER A 1 142 ? 23.589 -10.981 -10.479 1.00 51.38 142 SER A C 1
ATOM 1042 O O . SER A 1 142 ? 23.521 -9.753 -10.433 1.00 51.38 142 SER A O 1
ATOM 1044 N N . ASP A 1 143 ? 24.215 -11.619 -11.466 1.00 46.56 143 ASP A N 1
ATOM 1045 C CA . ASP A 1 143 ? 24.552 -10.935 -12.715 1.00 46.56 143 ASP A CA 1
ATOM 1046 C C . ASP A 1 143 ? 23.251 -10.804 -13.520 1.00 46.56 143 ASP A C 1
ATOM 1048 O O . ASP A 1 143 ? 22.637 -11.809 -13.881 1.00 46.56 143 ASP A O 1
ATOM 1052 N N . ALA A 1 144 ? 22.780 -9.573 -13.737 1.00 47.38 144 ALA A N 1
ATOM 1053 C CA . ALA A 1 144 ? 21.444 -9.269 -14.268 1.00 47.38 144 ALA A CA 1
ATOM 1054 C C . ALA A 1 144 ? 21.165 -9.844 -15.678 1.00 47.38 144 ALA A C 1
ATOM 1056 O O . ALA A 1 144 ? 20.035 -9.774 -16.159 1.00 47.38 144 ALA A O 1
ATOM 1057 N N . LEU A 1 145 ? 22.177 -10.410 -16.343 1.00 45.50 145 LEU A N 1
ATOM 1058 C CA . LEU A 1 145 ? 22.076 -11.041 -17.661 1.00 45.50 145 LEU A CA 1
ATOM 1059 C C . LEU A 1 145 ? 21.947 -12.572 -17.636 1.00 45.50 145 LEU A C 1
ATOM 1061 O O . LEU A 1 145 ? 21.631 -13.147 -18.677 1.00 45.50 145 LEU A O 1
ATOM 1065 N N . ASP A 1 146 ? 22.143 -13.236 -16.493 1.00 45.75 146 ASP A N 1
ATOM 1066 C CA . ASP A 1 146 ? 22.013 -14.694 -16.388 1.00 45.75 146 ASP A CA 1
ATOM 1067 C C . ASP A 1 146 ? 21.191 -15.109 -15.159 1.00 45.75 146 ASP A C 1
ATOM 1069 O O . ASP A 1 146 ? 21.715 -15.443 -14.098 1.00 45.75 146 ASP A O 1
ATOM 1073 N N . LEU A 1 147 ? 19.867 -15.151 -15.340 1.00 51.25 147 LEU A N 1
ATOM 1074 C CA . LEU A 1 147 ? 18.907 -15.656 -14.346 1.00 51.25 147 LEU A CA 1
ATOM 1075 C C . LEU A 1 147 ? 19.071 -17.161 -14.041 1.00 51.25 147 LEU A C 1
ATOM 1077 O O . LEU A 1 147 ? 18.366 -17.691 -13.182 1.00 51.25 147 LEU A O 1
ATOM 1081 N N . SER A 1 148 ? 19.949 -17.869 -14.764 1.00 48.75 148 SER A N 1
ATOM 1082 C CA . SER A 1 148 ? 20.258 -19.286 -14.555 1.00 48.75 148 SER A CA 1
ATOM 1083 C C . SER A 1 148 ? 21.608 -19.532 -13.873 1.00 48.75 148 SER A C 1
ATOM 1085 O O . SER A 1 148 ? 21.855 -20.651 -13.411 1.00 48.75 148 SER A O 1
ATOM 1087 N N . ALA A 1 149 ? 22.453 -18.505 -13.737 1.00 48.03 149 ALA A N 1
ATOM 1088 C CA . ALA A 1 149 ? 23.699 -18.604 -12.994 1.00 48.03 149 ALA A CA 1
ATOM 1089 C C . ALA A 1 149 ? 23.412 -18.666 -11.483 1.00 48.03 149 ALA A C 1
ATOM 1091 O O . ALA A 1 149 ? 22.700 -17.812 -10.948 1.00 48.03 149 ALA A O 1
ATOM 1092 N N . PRO A 1 150 ? 23.975 -19.638 -10.740 1.00 52.06 150 PRO A N 1
ATOM 1093 C CA . PRO A 1 150 ? 23.901 -19.600 -9.289 1.00 52.06 150 PRO A CA 1
ATOM 1094 C C . PRO A 1 150 ? 24.568 -18.312 -8.795 1.00 52.06 150 PRO A C 1
ATOM 1096 O O . PRO A 1 150 ? 25.709 -18.024 -9.160 1.00 52.06 150 PRO A O 1
ATOM 1099 N N . ALA A 1 151 ? 23.873 -17.546 -7.949 1.00 54.50 151 ALA A N 1
ATOM 1100 C CA . ALA A 1 151 ? 24.430 -16.367 -7.298 1.00 54.50 151 ALA A CA 1
ATOM 1101 C C . ALA A 1 151 ? 25.547 -16.795 -6.327 1.00 54.50 151 ALA A C 1
ATOM 1103 O O . ALA A 1 151 ? 25.333 -17.038 -5.139 1.00 54.50 151 ALA A O 1
ATOM 1104 N N . THR A 1 152 ? 26.755 -16.974 -6.858 1.00 51.62 152 THR A N 1
ATOM 1105 C CA . THR A 1 152 ? 27.915 -17.505 -6.126 1.00 51.62 152 THR A CA 1
ATOM 1106 C C . THR A 1 152 ? 28.583 -16.454 -5.246 1.00 51.62 152 THR A C 1
ATOM 1108 O O . THR A 1 152 ? 29.332 -16.803 -4.336 1.00 51.62 152 THR A O 1
ATOM 1111 N N . THR A 1 153 ? 28.290 -15.171 -5.471 1.00 59.56 153 THR A N 1
ATOM 1112 C CA . THR A 1 153 ? 28.868 -14.059 -4.713 1.00 59.56 153 THR A CA 1
ATOM 1113 C C . THR A 1 153 ? 27.778 -13.359 -3.911 1.00 59.56 153 THR A C 1
ATOM 1115 O O . THR A 1 153 ? 26.780 -12.916 -4.466 1.00 59.56 153 THR A O 1
ATOM 1118 N N . THR A 1 154 ? 27.962 -13.230 -2.596 1.00 64.25 154 THR A N 1
ATOM 1119 C CA . THR A 1 154 ? 27.068 -12.444 -1.727 1.00 64.25 154 THR A CA 1
ATOM 1120 C C . THR A 1 154 ? 27.804 -11.245 -1.162 1.00 64.25 154 THR A C 1
ATOM 1122 O O . THR A 1 154 ? 28.948 -11.387 -0.726 1.00 64.25 154 THR A O 1
ATOM 1125 N N . ARG A 1 155 ? 27.151 -10.082 -1.117 1.00 70.31 155 ARG A N 1
ATOM 1126 C CA . ARG A 1 155 ? 27.718 -8.860 -0.535 1.00 70.31 155 ARG A CA 1
ATOM 1127 C C . ARG A 1 155 ? 26.894 -8.436 0.673 1.00 70.31 155 ARG A C 1
ATOM 1129 O O . ARG A 1 155 ? 25.669 -8.423 0.618 1.00 70.31 155 ARG A O 1
ATOM 1136 N N . ALA A 1 156 ? 27.577 -8.078 1.758 1.00 80.94 156 ALA A N 1
ATOM 1137 C CA . ALA A 1 156 ? 26.932 -7.413 2.878 1.00 80.94 156 ALA A CA 1
ATOM 1138 C C . ALA A 1 156 ? 26.668 -5.949 2.507 1.00 80.94 156 ALA A C 1
ATOM 1140 O O . ALA A 1 156 ? 27.595 -5.219 2.148 1.00 80.94 156 ALA A O 1
ATOM 1141 N N . THR A 1 157 ? 25.414 -5.526 2.590 1.00 82.62 157 THR A N 1
ATOM 1142 C CA . THR A 1 157 ? 24.995 -4.145 2.346 1.00 82.62 157 THR A CA 1
ATOM 1143 C C . THR A 1 157 ? 24.185 -3.639 3.524 1.00 82.62 157 THR A C 1
ATOM 1145 O O . THR A 1 157 ? 23.453 -4.402 4.152 1.00 82.62 157 THR A O 1
ATOM 1148 N N . TRP A 1 158 ? 24.303 -2.349 3.818 1.00 86.38 158 TRP A N 1
ATOM 1149 C CA . TRP A 1 158 ? 23.438 -1.676 4.777 1.00 86.38 158 TRP A CA 1
ATOM 1150 C C . TRP A 1 158 ? 22.477 -0.749 4.035 1.00 86.38 158 TRP A C 1
ATOM 1152 O O . TRP A 1 158 ? 22.817 -0.205 2.982 1.00 86.38 158 TRP A O 1
ATOM 1162 N N . ARG A 1 159 ? 21.272 -0.586 4.575 1.00 87.31 159 ARG A N 1
ATOM 1163 C CA . ARG A 1 159 ? 20.224 0.272 4.022 1.00 87.31 159 ARG A CA 1
ATOM 1164 C C . ARG A 1 159 ? 19.511 1.003 5.152 1.00 87.31 159 ARG A C 1
ATOM 1166 O O . ARG A 1 159 ? 19.371 0.469 6.253 1.00 87.31 159 ARG A O 1
ATOM 1173 N N . LEU A 1 160 ? 19.045 2.214 4.856 1.00 91.19 160 LEU A N 1
ATOM 1174 C CA . LEU A 1 160 ? 17.965 2.807 5.634 1.00 91.19 160 LEU A CA 1
ATOM 1175 C C . LEU A 1 160 ? 16.698 2.041 5.271 1.00 91.19 160 LEU A C 1
ATOM 1177 O O . LEU A 1 160 ? 16.327 1.991 4.100 1.00 91.19 160 LEU A O 1
ATOM 1181 N N . ASP A 1 161 ? 16.094 1.411 6.265 1.00 88.62 161 ASP A N 1
ATOM 1182 C CA . ASP A 1 161 ? 14.895 0.594 6.113 1.00 88.62 161 ASP A CA 1
ATOM 1183 C C . ASP A 1 161 ? 13.916 0.985 7.207 1.00 88.62 161 ASP A C 1
ATOM 1185 O O . ASP A 1 161 ? 14.330 1.329 8.310 1.00 88.62 161 ASP A O 1
ATOM 1189 N N . ASP A 1 162 ? 12.632 1.007 6.882 1.00 91.44 162 ASP A N 1
ATOM 1190 C CA . ASP A 1 162 ? 11.560 1.454 7.771 1.00 91.44 162 ASP A CA 1
ATOM 1191 C C . ASP A 1 162 ? 11.777 2.852 8.403 1.00 91.44 162 ASP A C 1
ATOM 1193 O O . ASP A 1 162 ? 11.234 3.200 9.454 1.00 91.44 162 ASP A O 1
ATOM 1197 N N . SER A 1 163 ? 12.591 3.680 7.743 1.00 96.12 163 SER A N 1
ATOM 1198 C CA . SER A 1 163 ? 12.876 5.058 8.145 1.00 96.12 163 SER A CA 1
ATOM 1199 C C . SER A 1 163 ? 11.845 5.999 7.546 1.00 96.12 163 SER A C 1
ATOM 1201 O O . SER A 1 163 ? 11.527 5.887 6.361 1.00 96.12 163 SER A O 1
ATOM 1203 N N . ALA A 1 164 ? 11.362 6.962 8.323 1.00 97.31 164 ALA A N 1
ATOM 1204 C CA . ALA A 1 164 ? 10.403 7.948 7.850 1.00 97.31 164 ALA A CA 1
ATOM 1205 C C . ALA A 1 164 ? 10.506 9.265 8.626 1.00 97.31 164 ALA A C 1
ATOM 1207 O O . ALA A 1 164 ? 10.672 9.272 9.841 1.00 97.31 164 ALA A O 1
ATOM 1208 N N . LEU A 1 165 ? 10.354 10.375 7.911 1.00 97.75 165 LEU A N 1
ATOM 1209 C CA . LEU A 1 165 ? 10.081 11.705 8.446 1.00 97.75 165 LEU A CA 1
ATOM 1210 C C . LEU A 1 165 ? 8.800 12.199 7.783 1.00 97.75 165 LEU A C 1
ATOM 1212 O O . LEU A 1 165 ? 8.754 12.298 6.556 1.00 97.75 165 LEU A O 1
ATOM 1216 N N . VAL A 1 166 ? 7.772 12.486 8.578 1.00 97.88 166 VAL A N 1
ATOM 1217 C CA . VAL A 1 166 ? 6.438 12.844 8.087 1.00 97.88 166 VAL A CA 1
ATOM 1218 C C . VAL A 1 166 ? 6.004 14.179 8.665 1.00 97.88 166 VAL A C 1
ATOM 1220 O O . VAL A 1 166 ? 5.950 14.339 9.881 1.00 97.88 166 VAL A O 1
ATOM 1223 N N . ALA A 1 167 ? 5.634 15.111 7.793 1.00 97.00 167 ALA A N 1
ATOM 1224 C CA . ALA A 1 167 ? 4.995 16.367 8.156 1.00 97.00 167 ALA A CA 1
ATOM 1225 C C . ALA A 1 167 ? 3.546 16.391 7.649 1.00 97.00 167 ALA A C 1
ATOM 1227 O O . ALA A 1 167 ? 3.299 16.116 6.477 1.00 97.00 167 ALA A O 1
ATOM 1228 N N . GLN A 1 168 ? 2.585 16.746 8.501 1.00 95.69 168 GLN A N 1
ATOM 1229 C CA . GLN A 1 168 ? 1.183 16.890 8.110 1.00 95.69 168 GLN A CA 1
ATOM 1230 C C . GLN A 1 168 ? 0.867 18.341 7.765 1.00 95.69 168 GLN A C 1
ATOM 1232 O O . GLN A 1 168 ? 1.017 19.235 8.599 1.00 95.69 168 GLN A O 1
ATOM 1237 N N . ALA A 1 169 ? 0.362 18.561 6.555 1.00 94.69 169 ALA A N 1
ATOM 1238 C CA . ALA A 1 169 ? -0.216 19.831 6.148 1.00 94.69 169 ALA A CA 1
ATOM 1239 C C . ALA A 1 169 ? -1.437 19.610 5.247 1.00 94.69 169 ALA A C 1
ATOM 1241 O O . ALA A 1 169 ? -1.401 18.810 4.315 1.00 94.69 169 ALA A O 1
ATOM 1242 N N . LEU A 1 170 ? -2.514 20.366 5.490 1.00 92.31 170 LEU A N 1
ATOM 1243 C CA . LEU A 1 170 ? -3.716 20.395 4.641 1.00 92.31 170 LEU A CA 1
ATOM 1244 C C . LEU A 1 170 ? -4.380 19.015 4.437 1.00 92.31 170 LEU A C 1
ATOM 1246 O O . LEU A 1 170 ? -4.990 18.759 3.401 1.00 92.31 170 LEU A O 1
ATOM 1250 N N . GLY A 1 171 ? -4.272 18.117 5.423 1.00 93.19 171 GLY A N 1
ATOM 1251 C CA . GLY A 1 171 ? -4.808 16.755 5.320 1.00 93.19 171 GLY A CA 1
ATOM 1252 C C . GLY A 1 171 ? -3.944 15.809 4.479 1.00 93.19 171 GLY A C 1
ATOM 1253 O O . GLY A 1 171 ? -4.405 14.723 4.116 1.00 93.19 171 GLY A O 1
ATOM 1254 N N . LEU A 1 172 ? -2.704 16.204 4.182 1.00 96.75 172 LEU A N 1
ATOM 1255 C CA . LEU A 1 172 ? -1.684 15.393 3.528 1.00 96.75 172 LEU A CA 1
ATOM 1256 C C . LEU A 1 172 ? -0.520 15.141 4.485 1.00 96.75 172 LEU A C 1
ATOM 1258 O O . LEU A 1 172 ? -0.054 16.053 5.163 1.00 96.75 172 LEU A O 1
ATOM 1262 N N . ASN A 1 173 ? -0.021 13.914 4.478 1.00 97.56 173 ASN A N 1
ATOM 1263 C CA . ASN A 1 173 ? 1.266 13.535 5.032 1.00 97.56 173 ASN A CA 1
ATOM 1264 C C . ASN A 1 173 ? 2.323 13.706 3.941 1.00 97.56 173 ASN A C 1
ATOM 1266 O O . ASN A 1 173 ? 2.359 12.934 2.986 1.00 97.56 173 ASN A O 1
ATOM 1270 N N . LEU A 1 174 ? 3.169 14.722 4.074 1.00 98.06 174 LEU A N 1
ATOM 1271 C CA . LEU A 1 174 ? 4.376 14.895 3.273 1.00 98.06 174 LEU A CA 1
ATOM 1272 C C . LEU A 1 174 ? 5.487 14.073 3.917 1.00 98.06 174 LEU A C 1
ATOM 1274 O O . LEU A 1 174 ? 5.779 14.265 5.096 1.00 98.06 174 LEU A O 1
ATOM 1278 N N . GLN A 1 175 ? 6.094 13.159 3.170 1.00 97.12 175 GLN A N 1
ATOM 1279 C CA . GLN A 1 175 ? 6.995 12.164 3.743 1.00 97.12 175 GLN A CA 1
ATOM 1280 C C . GLN A 1 175 ? 8.309 12.035 2.978 1.00 97.12 175 GLN A C 1
ATOM 1282 O O . GLN A 1 175 ? 8.334 12.036 1.749 1.00 97.12 175 GLN A O 1
ATOM 1287 N N . LEU A 1 176 ? 9.394 11.881 3.735 1.00 97.62 176 LEU A N 1
ATOM 1288 C CA . LEU A 1 176 ? 10.666 11.336 3.277 1.00 97.62 176 LEU A CA 1
ATOM 1289 C C . LEU A 1 176 ? 10.832 9.969 3.943 1.00 97.62 176 LEU A C 1
ATOM 1291 O O . LEU A 1 176 ? 11.027 9.904 5.156 1.00 97.62 176 LEU A O 1
ATOM 1295 N N . SER A 1 177 ? 10.709 8.886 3.180 1.00 95.81 177 SER A N 1
ATOM 1296 C CA . SER A 1 177 ? 10.580 7.534 3.733 1.00 95.81 177 SER A CA 1
ATOM 1297 C C . SER A 1 177 ? 11.299 6.469 2.910 1.00 95.81 177 SER A C 1
ATOM 1299 O O . SER A 1 177 ? 11.335 6.549 1.687 1.00 95.81 177 SER A O 1
ATOM 1301 N N . ALA A 1 178 ? 11.812 5.441 3.580 1.00 94.12 178 ALA A N 1
ATOM 1302 C CA . ALA A 1 178 ? 12.247 4.182 2.983 1.00 94.12 178 ALA A CA 1
ATOM 1303 C C . ALA A 1 178 ? 11.374 3.062 3.565 1.00 94.12 178 ALA A C 1
ATOM 1305 O O . ALA A 1 178 ? 11.720 2.468 4.582 1.00 94.12 178 ALA A O 1
ATOM 1306 N N . THR A 1 179 ? 10.201 2.840 2.970 1.00 90.38 179 THR A N 1
ATOM 1307 C CA . THR A 1 179 ? 9.154 1.953 3.506 1.00 90.38 179 THR A CA 1
ATOM 1308 C C . THR A 1 179 ? 8.598 1.030 2.431 1.00 90.38 179 THR A C 1
ATOM 1310 O O . THR A 1 179 ? 8.399 1.511 1.318 1.00 90.38 179 THR A O 1
ATOM 1313 N N . PRO A 1 180 ? 8.278 -0.236 2.763 1.00 91.50 180 PRO A N 1
ATOM 1314 C CA . PRO A 1 180 ? 7.707 -1.183 1.813 1.00 91.50 180 PRO A CA 1
ATOM 1315 C C . PRO A 1 180 ? 6.347 -0.761 1.281 1.00 91.50 180 PRO A C 1
ATOM 1317 O O . PRO A 1 180 ? 5.463 -0.357 2.037 1.00 91.50 180 PRO A O 1
ATOM 1320 N N . HIS A 1 181 ? 6.183 -0.946 -0.028 1.00 93.25 181 HIS A N 1
ATOM 1321 C CA . HIS A 1 181 ? 4.924 -0.772 -0.737 1.00 93.25 181 HIS A CA 1
ATOM 1322 C C . HIS A 1 181 ? 4.304 -2.115 -1.099 1.00 93.25 181 HIS A C 1
ATOM 1324 O O . HIS A 1 181 ? 4.978 -3.033 -1.565 1.00 93.25 181 HIS A O 1
ATOM 1330 N N . TRP A 1 182 ? 2.986 -2.195 -0.946 1.00 96.56 182 TRP A N 1
ATOM 1331 C CA . TRP A 1 182 ? 2.188 -3.295 -1.475 1.00 96.56 182 TRP A CA 1
ATOM 1332 C C . TRP A 1 182 ? 0.906 -2.751 -2.081 1.00 96.56 182 TRP A C 1
ATOM 1334 O O . TRP A 1 182 ? 0.002 -2.309 -1.367 1.00 96.56 182 TRP A O 1
ATOM 1344 N N . TRP A 1 183 ? 0.837 -2.756 -3.407 1.00 97.25 183 TRP A N 1
ATOM 1345 C CA . TRP A 1 183 ? -0.275 -2.182 -4.158 1.00 97.25 183 TRP A CA 1
ATOM 1346 C C . TRP A 1 183 ? -1.059 -3.283 -4.846 1.00 97.25 183 TRP A C 1
ATOM 1348 O O . TRP A 1 183 ? -0.631 -3.825 -5.861 1.00 97.25 183 TRP A O 1
ATOM 1358 N N . GLY A 1 184 ? -2.207 -3.627 -4.281 1.00 97.56 184 GLY A N 1
ATOM 1359 C CA . GLY A 1 184 ? -3.112 -4.641 -4.792 1.00 97.56 184 GLY A CA 1
ATOM 1360 C C . GLY A 1 184 ? -3.694 -5.536 -3.691 1.00 97.56 184 GLY A C 1
ATOM 1361 O O . GLY A 1 184 ? -3.221 -5.545 -2.552 1.00 97.56 184 GLY A O 1
ATOM 1362 N N . PRO A 1 185 ? -4.731 -6.315 -4.028 1.00 97.69 185 PRO A N 1
ATOM 1363 C CA . PRO A 1 185 ? -5.471 -7.140 -3.078 1.00 97.69 185 PRO A CA 1
ATOM 1364 C C . PRO A 1 185 ? -4.809 -8.481 -2.748 1.00 97.69 185 PRO A C 1
ATOM 1366 O O . PRO A 1 185 ? -5.196 -9.096 -1.757 1.00 97.69 185 PRO A O 1
ATOM 1369 N N . GLY A 1 186 ? -3.825 -8.93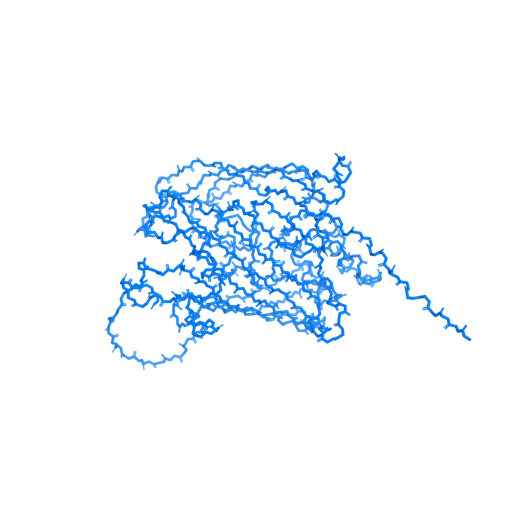1 -3.534 1.00 97.19 186 GLY A N 1
ATOM 1370 C CA . GLY A 1 186 ? -3.169 -10.224 -3.333 1.00 97.19 186 GLY A CA 1
ATOM 1371 C C . GLY A 1 186 ? -2.445 -10.330 -1.987 1.00 97.19 186 GLY A C 1
ATOM 1372 O O . GLY A 1 186 ? -1.989 -9.332 -1.422 1.00 97.19 186 GLY A O 1
ATOM 1373 N N . TRP A 1 187 ? -2.364 -11.541 -1.458 1.00 95.62 187 TRP A N 1
ATOM 1374 C CA . TRP A 1 187 ? -1.612 -11.961 -0.279 1.00 95.62 187 TRP A CA 1
ATOM 1375 C C . TRP A 1 187 ? -0.239 -12.500 -0.651 1.00 95.62 187 TRP A C 1
ATOM 1377 O O . TRP A 1 187 ? 0.720 -12.216 0.064 1.00 95.62 187 TRP A O 1
ATOM 1387 N N . GLN A 1 188 ? -0.130 -13.240 -1.760 1.00 94.19 188 GLN A N 1
ATOM 1388 C CA . GLN A 1 188 ? 1.147 -13.794 -2.210 1.00 94.19 188 GLN A CA 1
ATOM 1389 C C . GLN A 1 188 ? 1.877 -12.842 -3.153 1.00 94.19 188 GLN A C 1
ATOM 1391 O O . GLN A 1 188 ? 3.105 -12.855 -3.201 1.00 94.19 188 GLN A O 1
ATOM 1396 N N . SER A 1 189 ? 1.167 -12.031 -3.940 1.00 92.38 189 SER A N 1
ATOM 1397 C CA . SER A 1 189 ? 1.813 -11.173 -4.940 1.00 92.38 189 SER A CA 1
ATOM 1398 C C . SER A 1 189 ? 1.074 -9.864 -5.218 1.00 92.38 189 SER A C 1
ATOM 1400 O O . SER A 1 189 ? -0.141 -9.758 -5.061 1.00 92.38 189 SER A O 1
ATOM 1402 N N . SER A 1 190 ? 1.842 -8.880 -5.687 1.00 94.44 190 SER A N 1
ATOM 1403 C CA . SER A 1 190 ? 1.369 -7.692 -6.399 1.00 94.44 190 SER A CA 1
ATOM 1404 C C . SER A 1 190 ? 2.094 -7.616 -7.740 1.00 94.44 190 SER A C 1
ATOM 1406 O O . SER A 1 190 ? 3.288 -7.903 -7.818 1.00 94.44 190 SER A O 1
ATOM 1408 N N . LEU A 1 191 ? 1.367 -7.231 -8.786 1.00 93.56 191 LEU A N 1
ATOM 1409 C CA . LEU A 1 191 ? 1.889 -7.100 -10.145 1.00 93.56 191 LEU A CA 1
ATOM 1410 C C . LEU A 1 191 ? 2.593 -5.766 -10.419 1.00 93.56 191 LEU A C 1
ATOM 1412 O O . LEU A 1 191 ? 3.205 -5.640 -11.475 1.00 93.56 191 LEU A O 1
ATOM 1416 N N . ILE A 1 192 ? 2.480 -4.773 -9.527 1.00 92.94 192 ILE A N 1
ATOM 1417 C CA . ILE A 1 192 ? 3.058 -3.435 -9.747 1.00 92.94 192 ILE A CA 1
ATOM 1418 C C . ILE A 1 192 ? 4.110 -3.067 -8.698 1.00 92.94 192 ILE A C 1
ATOM 1420 O O . ILE A 1 192 ? 5.235 -2.750 -9.060 1.00 92.94 192 ILE A O 1
ATOM 1424 N N . LEU A 1 193 ? 3.773 -3.147 -7.406 1.00 92.56 193 LEU A N 1
ATOM 1425 C CA . LEU A 1 193 ? 4.680 -2.896 -6.283 1.00 92.56 193 LEU A CA 1
ATOM 1426 C C . LEU A 1 193 ? 4.365 -3.883 -5.159 1.00 92.56 193 LEU A C 1
ATOM 1428 O O . LEU A 1 193 ? 3.241 -3.908 -4.652 1.00 92.56 193 LEU A O 1
ATOM 1432 N N . GLY A 1 194 ? 5.361 -4.670 -4.760 1.00 88.69 194 GLY A N 1
ATOM 1433 C CA . GLY A 1 194 ? 5.259 -5.634 -3.668 1.00 88.69 194 GLY A CA 1
ATOM 1434 C C . GLY A 1 194 ? 6.584 -5.806 -2.929 1.00 88.69 194 GLY A C 1
ATOM 1435 O O . GLY A 1 194 ? 7.550 -5.085 -3.165 1.00 88.69 194 GLY A O 1
ATOM 1436 N N . ASN A 1 195 ? 6.660 -6.823 -2.073 1.00 82.38 195 ASN A N 1
ATOM 1437 C CA . ASN A 1 195 ? 7.805 -7.059 -1.190 1.00 82.38 195 ASN A CA 1
ATOM 1438 C C . ASN A 1 195 ? 8.968 -7.812 -1.860 1.00 82.38 195 ASN A C 1
ATOM 1440 O O . ASN A 1 195 ? 9.679 -8.530 -1.177 1.00 82.38 195 ASN A O 1
ATOM 1444 N N . ASN A 1 196 ? 9.173 -7.696 -3.176 1.00 79.38 196 ASN A N 1
ATOM 1445 C CA . ASN A 1 196 ? 10.281 -8.373 -3.876 1.00 79.38 196 ASN A CA 1
ATOM 1446 C C . ASN A 1 196 ? 11.446 -7.428 -4.220 1.00 79.38 196 ASN A C 1
ATOM 1448 O O . ASN A 1 196 ? 12.371 -7.822 -4.925 1.00 79.38 196 ASN A O 1
ATOM 1452 N N . THR A 1 197 ? 11.412 -6.186 -3.736 1.00 77.81 197 THR A N 1
ATOM 1453 C CA . THR A 1 197 ? 12.451 -5.183 -3.988 1.00 77.81 197 THR A CA 1
ATOM 1454 C C . THR A 1 197 ? 12.933 -4.547 -2.688 1.00 77.81 197 THR A C 1
ATOM 1456 O O . THR A 1 197 ? 12.143 -4.392 -1.750 1.00 77.81 197 THR A O 1
ATOM 1459 N N . PRO A 1 198 ? 14.205 -4.122 -2.627 1.00 80.25 198 PRO A N 1
ATOM 1460 C CA . PRO A 1 198 ? 14.671 -3.287 -1.534 1.00 80.25 198 PRO A CA 1
ATOM 1461 C C . PRO A 1 198 ? 13.944 -1.945 -1.502 1.00 80.25 198 PRO A C 1
ATOM 1463 O O . PRO A 1 198 ? 13.507 -1.432 -2.534 1.00 80.25 198 PRO A O 1
ATOM 1466 N N . GLN A 1 199 ? 13.890 -1.344 -0.314 1.00 85.62 199 GLN A N 1
ATOM 1467 C CA . GLN A 1 199 ? 13.290 -0.027 -0.144 1.00 85.62 199 GLN A CA 1
ATOM 1468 C C . GLN A 1 199 ? 14.216 1.069 -0.655 1.00 85.62 199 GLN A C 1
ATOM 1470 O O . GLN A 1 199 ? 15.411 1.110 -0.344 1.00 85.62 199 GLN A O 1
ATOM 1475 N N . TRP A 1 200 ? 13.647 1.974 -1.444 1.00 88.94 200 TRP A N 1
ATOM 1476 C CA . TRP A 1 200 ? 14.318 3.190 -1.877 1.00 88.94 200 TRP A CA 1
ATOM 1477 C C . TRP A 1 200 ? 13.861 4.364 -1.028 1.00 88.94 200 TRP A C 1
ATOM 1479 O O . TRP A 1 200 ? 12.712 4.433 -0.599 1.00 88.94 200 TRP A O 1
ATOM 1489 N N . ILE A 1 201 ? 14.767 5.316 -0.818 1.00 91.62 201 ILE A N 1
ATOM 1490 C CA . ILE A 1 201 ? 14.410 6.579 -0.180 1.00 91.62 201 ILE A CA 1
ATOM 1491 C C . ILE A 1 201 ? 13.525 7.350 -1.159 1.00 91.62 201 ILE A C 1
ATOM 1493 O O . ILE A 1 201 ? 13.956 7.699 -2.265 1.00 91.62 201 ILE A O 1
ATOM 1497 N N . ALA A 1 202 ? 12.295 7.597 -0.730 1.00 94.69 202 ALA A N 1
ATOM 1498 C CA . ALA A 1 202 ? 11.250 8.247 -1.489 1.00 94.69 202 ALA A CA 1
ATOM 1499 C C . ALA A 1 202 ? 10.820 9.544 -0.809 1.00 94.69 202 ALA A C 1
ATOM 1501 O O . ALA A 1 202 ? 10.671 9.599 0.411 1.00 94.69 202 ALA A O 1
ATOM 1502 N N . PHE A 1 203 ? 10.590 10.577 -1.613 1.00 97.00 203 PHE A N 1
ATOM 1503 C CA . PHE A 1 203 ? 9.829 11.748 -1.202 1.00 97.00 203 PHE A CA 1
ATOM 1504 C C . PHE A 1 203 ? 8.421 11.638 -1.779 1.00 97.00 203 PHE A C 1
ATOM 1506 O O . PHE A 1 203 ? 8.261 11.313 -2.956 1.00 97.00 203 PHE A O 1
ATOM 1513 N N . GLY A 1 204 ? 7.399 11.914 -0.978 1.00 97.00 204 GLY A N 1
ATOM 1514 C CA . GLY A 1 204 ? 6.025 11.737 -1.418 1.00 97.00 204 GLY A CA 1
ATOM 1515 C C . GLY A 1 204 ? 4.996 12.464 -0.575 1.00 97.00 204 GLY A C 1
ATOM 1516 O O . GLY A 1 204 ? 5.311 13.138 0.406 1.00 97.00 204 GLY A O 1
ATOM 1517 N N . ALA A 1 205 ? 3.746 12.309 -0.990 1.00 97.75 205 ALA A N 1
ATOM 1518 C CA . ALA A 1 205 ? 2.578 12.793 -0.286 1.00 97.75 205 ALA A CA 1
ATOM 1519 C C . ALA A 1 205 ? 1.519 11.691 -0.232 1.00 97.75 205 ALA A C 1
ATOM 1521 O O . ALA A 1 205 ? 1.212 11.062 -1.246 1.00 97.75 205 ALA A O 1
ATOM 1522 N N . GLN A 1 206 ? 0.921 11.502 0.938 1.00 98.12 206 GLN A N 1
ATOM 1523 C CA . GLN A 1 206 ? -0.177 10.570 1.154 1.00 98.12 206 GLN A CA 1
ATOM 1524 C C . GLN A 1 206 ? -1.343 11.289 1.826 1.00 98.12 206 GLN A C 1
ATOM 1526 O O . GLN A 1 206 ? -1.149 12.173 2.658 1.00 98.12 206 GLN A O 1
ATOM 1531 N N . ARG A 1 207 ? -2.580 10.926 1.493 1.00 97.19 207 ARG A N 1
ATOM 1532 C CA . ARG A 1 207 ? -3.752 11.443 2.208 1.00 97.19 207 ARG A CA 1
ATOM 1533 C C . ARG A 1 207 ? -3.713 10.992 3.673 1.00 97.19 207 ARG A C 1
ATOM 1535 O O . ARG A 1 207 ? -3.611 9.801 3.929 1.00 97.19 207 ARG A O 1
ATOM 1542 N N . ALA A 1 208 ? -3.846 11.918 4.626 1.00 96.56 208 ALA A N 1
ATOM 1543 C CA . ALA A 1 208 ? -3.669 11.633 6.057 1.00 96.56 208 ALA A CA 1
ATOM 1544 C C . ALA A 1 208 ? -4.841 10.873 6.718 1.00 96.56 208 ALA A C 1
ATOM 1546 O O . ALA A 1 208 ? -4.674 10.303 7.792 1.00 96.56 208 ALA A O 1
ATOM 1547 N N . SER A 1 209 ? -6.022 10.861 6.093 1.00 94.88 209 SER A N 1
ATOM 1548 C CA . SER A 1 209 ? -7.229 10.174 6.578 1.00 94.88 209 SER A CA 1
ATOM 1549 C C . SER A 1 209 ? -7.865 9.372 5.445 1.00 94.88 209 SER A C 1
ATOM 1551 O O . SER A 1 209 ? -7.685 9.713 4.277 1.00 94.88 209 SER A O 1
ATOM 1553 N N . ALA A 1 210 ? -8.635 8.337 5.783 1.00 96.19 210 ALA A N 1
ATOM 1554 C CA . ALA A 1 210 ? -9.328 7.486 4.815 1.00 96.19 210 ALA A CA 1
ATOM 1555 C C . ALA A 1 210 ? -10.827 7.801 4.658 1.00 96.19 210 ALA A C 1
ATOM 1557 O O . ALA A 1 210 ? -11.500 7.195 3.828 1.00 96.19 210 ALA A O 1
ATOM 1558 N N . ARG A 1 211 ? -11.366 8.773 5.408 1.00 95.88 211 ARG A N 1
ATOM 1559 C CA . ARG A 1 211 ? -12.804 9.106 5.415 1.00 95.88 211 ARG A CA 1
ATOM 1560 C C . ARG A 1 211 ? -13.366 9.423 4.029 1.00 95.88 211 ARG A C 1
ATOM 1562 O O . ARG A 1 211 ? -12.659 9.966 3.178 1.00 95.88 211 ARG A O 1
ATOM 1569 N N . ALA A 1 212 ? -14.656 9.169 3.830 1.00 96.75 212 ALA A N 1
ATOM 1570 C CA . ALA A 1 212 ? -15.343 9.524 2.593 1.00 96.75 212 ALA A CA 1
ATOM 1571 C C . ALA A 1 212 ? -15.293 11.041 2.295 1.00 96.75 212 ALA A C 1
ATOM 1573 O O . ALA A 1 212 ? -15.137 11.847 3.223 1.00 96.75 212 ALA A O 1
ATOM 1574 N N . PRO A 1 213 ? -15.406 11.458 1.018 1.00 95.81 213 PRO A N 1
ATOM 1575 C CA . PRO A 1 213 ? -15.567 12.866 0.675 1.00 95.81 213 PRO A CA 1
ATOM 1576 C C . PRO A 1 213 ? -16.807 13.457 1.353 1.00 95.81 213 PRO A C 1
ATOM 1578 O O . PRO A 1 213 ? -17.858 12.826 1.400 1.00 95.81 213 PRO A O 1
ATOM 1581 N N . THR A 1 214 ? -16.704 14.692 1.845 1.00 94.25 214 THR A N 1
ATOM 1582 C CA . THR A 1 214 ? -17.848 15.421 2.425 1.00 94.25 214 THR A CA 1
ATOM 1583 C C . THR A 1 214 ? -18.722 16.082 1.359 1.00 94.25 214 THR A C 1
ATOM 1585 O O . THR A 1 214 ? -19.836 16.513 1.639 1.00 94.25 214 THR A O 1
ATOM 1588 N N . THR A 1 215 ? -18.223 16.183 0.127 1.00 95.50 215 THR A N 1
ATOM 1589 C CA . THR A 1 215 ? -18.927 16.804 -0.992 1.00 95.50 215 THR A CA 1
ATOM 1590 C C . THR A 1 215 ? -20.030 15.872 -1.521 1.00 95.50 215 THR A C 1
ATOM 1592 O O . THR A 1 215 ? -19.704 14.765 -1.952 1.00 95.50 215 THR A O 1
ATOM 1595 N N . PRO A 1 216 ? -21.312 16.297 -1.574 1.00 94.69 216 PRO A N 1
ATOM 1596 C CA . PRO A 1 216 ? -22.432 15.396 -1.877 1.00 94.69 216 PRO A CA 1
ATOM 1597 C C . PRO A 1 216 ? -22.323 14.630 -3.204 1.00 94.69 216 PRO A C 1
ATOM 1599 O O . PRO A 1 216 ? -22.614 13.439 -3.252 1.00 94.69 216 PRO A O 1
ATOM 1602 N N . TRP A 1 217 ? -21.847 15.269 -4.277 1.00 95.12 217 TRP A N 1
ATOM 1603 C CA . TRP A 1 217 ? -21.704 14.623 -5.592 1.00 95.12 217 TRP A CA 1
ATOM 1604 C C . TRP A 1 217 ? -20.526 13.633 -5.677 1.00 95.12 217 TRP A C 1
ATOM 1606 O O . TRP A 1 217 ? -20.421 12.893 -6.651 1.00 95.12 217 TRP A O 1
ATOM 1616 N N . LEU A 1 218 ? -19.668 13.584 -4.650 1.00 96.44 218 LEU A N 1
ATOM 1617 C CA . LEU A 1 218 ? -18.583 12.608 -4.490 1.00 96.44 218 LEU A CA 1
ATOM 1618 C C . LEU A 1 218 ? -18.871 11.569 -3.396 1.00 96.44 218 LEU A C 1
ATOM 1620 O O . LEU A 1 218 ? -18.017 10.731 -3.115 1.00 96.44 218 LEU A O 1
ATOM 1624 N N . ALA A 1 219 ? -20.060 11.582 -2.786 1.00 94.62 219 ALA A N 1
ATOM 1625 C CA . ALA A 1 219 ? -20.404 10.652 -1.709 1.00 94.62 219 ALA A CA 1
ATOM 1626 C C . ALA A 1 219 ? -20.317 9.175 -2.144 1.00 94.62 219 ALA A C 1
ATOM 1628 O O . ALA A 1 219 ? -20.004 8.308 -1.330 1.00 94.62 219 ALA A O 1
ATOM 1629 N N . TRP A 1 220 ? -20.522 8.897 -3.437 1.00 95.88 220 TRP A N 1
ATOM 1630 C CA . TRP A 1 220 ? -20.426 7.559 -4.028 1.00 95.88 220 TRP A CA 1
ATOM 1631 C C . TRP A 1 220 ? -19.017 6.949 -3.976 1.00 95.88 220 TRP A C 1
ATOM 1633 O O . TRP A 1 220 ? -18.889 5.739 -4.121 1.00 95.88 220 TRP A O 1
ATOM 1643 N N . VAL A 1 221 ? -17.962 7.752 -3.779 1.00 97.75 221 VAL A N 1
ATOM 1644 C CA . VAL A 1 221 ? -16.575 7.257 -3.686 1.00 97.75 221 VAL A CA 1
ATOM 1645 C C . VAL A 1 221 ? -16.374 6.426 -2.414 1.00 97.75 221 VAL A C 1
ATOM 1647 O O . VAL A 1 221 ? -15.600 5.469 -2.415 1.00 97.75 221 VAL A O 1
ATOM 1650 N N . GLY A 1 222 ? -17.080 6.784 -1.334 1.00 97.81 222 GLY A N 1
ATOM 1651 C CA . GLY A 1 222 ? -16.884 6.202 -0.010 1.00 97.81 222 GLY A CA 1
ATOM 1652 C C . GLY A 1 222 ? -15.474 6.451 0.548 1.00 97.81 222 GLY A C 1
ATOM 1653 O O . GLY A 1 222 ? -14.796 7.391 0.121 1.00 97.81 222 GLY A O 1
ATOM 1654 N N . PRO A 1 223 ? -15.025 5.664 1.543 1.00 98.19 223 PRO A N 1
ATOM 1655 C CA . PRO A 1 223 ? -13.675 5.765 2.090 1.00 98.19 223 PRO A CA 1
ATOM 1656 C C . PRO A 1 223 ? -12.609 5.650 1.001 1.00 98.19 223 PRO A C 1
ATOM 1658 O O . PRO A 1 223 ? -12.712 4.782 0.136 1.00 98.19 223 PRO A O 1
ATOM 1661 N N . TRP A 1 224 ? -11.583 6.499 1.039 1.00 98.25 224 TRP A N 1
ATOM 1662 C CA . TRP A 1 224 ? -10.556 6.550 -0.002 1.00 98.25 224 TRP A CA 1
ATOM 1663 C C . TRP A 1 224 ? -9.179 6.941 0.527 1.00 98.25 224 TRP A C 1
ATOM 1665 O O . TRP A 1 224 ? -9.052 7.648 1.521 1.00 98.25 224 TRP A O 1
ATOM 1675 N N . SER A 1 225 ? -8.135 6.508 -0.163 1.00 97.62 225 SER A N 1
ATOM 1676 C CA . SER A 1 225 ? -6.745 6.843 0.114 1.00 97.62 225 SER A CA 1
ATOM 1677 C C . SER A 1 225 ? -6.033 7.172 -1.188 1.00 97.62 225 SER A C 1
ATOM 1679 O O . SER A 1 225 ? -6.387 6.660 -2.250 1.00 97.62 225 SER A O 1
ATOM 1681 N N . PHE A 1 226 ? -5.036 8.038 -1.096 1.00 97.12 226 PHE A N 1
ATOM 1682 C CA . PHE A 1 226 ? -4.206 8.447 -2.214 1.00 97.12 226 PHE A CA 1
ATOM 1683 C C . PHE A 1 226 ? -2.754 8.514 -1.771 1.00 97.12 226 PHE A C 1
ATOM 1685 O O . PHE A 1 226 ? -2.481 8.975 -0.662 1.00 97.12 226 PHE A O 1
ATOM 1692 N N . GLU A 1 227 ? -1.842 8.125 -2.655 1.00 97.50 227 GLU A N 1
ATOM 1693 C CA . GLU A 1 227 ? -0.404 8.280 -2.474 1.00 97.50 227 GLU A CA 1
ATOM 1694 C C . GLU A 1 227 ? 0.286 8.629 -3.788 1.00 97.50 227 GLU A C 1
ATOM 1696 O O . GLU A 1 227 ? -0.024 8.077 -4.847 1.00 97.50 227 GLU A O 1
ATOM 1701 N N . PHE A 1 228 ? 1.270 9.513 -3.682 1.00 97.62 228 PHE A N 1
ATOM 1702 C CA . PHE A 1 228 ? 2.252 9.781 -4.713 1.00 97.62 228 PHE A CA 1
ATOM 1703 C C . PHE A 1 228 ? 3.650 9.773 -4.106 1.00 97.62 228 PHE A C 1
ATOM 1705 O O . PHE A 1 228 ? 3.861 10.363 -3.046 1.00 97.62 228 PHE A O 1
ATOM 1712 N N . PHE A 1 229 ? 4.617 9.178 -4.797 1.00 96.69 229 PHE A N 1
ATOM 1713 C CA . PHE A 1 229 ? 6.017 9.253 -4.399 1.00 96.69 229 PHE A CA 1
ATOM 1714 C C . PHE A 1 229 ? 6.957 9.321 -5.602 1.00 96.69 229 PHE A C 1
ATOM 1716 O O . PHE A 1 229 ? 6.626 8.866 -6.697 1.00 96.69 229 PHE A O 1
ATOM 1723 N N . VAL A 1 230 ? 8.159 9.843 -5.356 1.00 95.75 230 VAL A N 1
ATOM 1724 C CA . VAL A 1 230 ? 9.330 9.774 -6.232 1.00 95.75 230 VAL A CA 1
ATOM 1725 C C . VAL A 1 230 ? 10.499 9.247 -5.409 1.00 95.75 230 VAL A C 1
ATOM 1727 O O . VAL A 1 230 ? 10.878 9.837 -4.398 1.00 95.75 230 VAL A O 1
ATOM 1730 N N . ALA A 1 231 ? 11.079 8.138 -5.843 1.00 92.50 231 ALA A N 1
ATOM 1731 C CA . ALA A 1 231 ? 12.184 7.461 -5.194 1.00 92.50 231 ALA A CA 1
ATOM 1732 C C . ALA A 1 231 ? 13.376 7.362 -6.139 1.00 92.50 231 ALA A C 1
ATOM 1734 O O . ALA A 1 231 ? 13.223 7.082 -7.329 1.00 92.50 231 ALA A O 1
ATOM 1735 N N . LYS A 1 232 ? 14.585 7.556 -5.608 1.00 86.50 232 LYS A N 1
ATOM 1736 C CA . LYS A 1 232 ? 15.797 7.298 -6.386 1.00 86.50 232 LYS A CA 1
ATOM 1737 C C . LYS A 1 232 ? 16.190 5.832 -6.240 1.00 86.50 232 LYS A C 1
ATOM 1739 O O . LYS A 1 232 ? 16.768 5.443 -5.224 1.00 86.50 232 LYS A O 1
ATOM 1744 N N . ALA A 1 233 ? 15.912 5.048 -7.274 1.00 82.38 233 ALA A N 1
ATOM 1745 C CA . ALA A 1 233 ? 16.312 3.658 -7.364 1.00 82.38 233 ALA A CA 1
ATOM 1746 C C . ALA A 1 233 ? 17.822 3.568 -7.601 1.00 82.38 233 ALA A C 1
ATOM 1748 O O . ALA A 1 233 ? 18.346 4.020 -8.621 1.00 82.38 233 ALA A O 1
ATOM 1749 N N . ARG A 1 234 ? 18.540 3.003 -6.630 1.00 70.44 234 ARG A N 1
ATOM 1750 C CA . ARG A 1 234 ? 19.970 2.697 -6.741 1.00 70.44 234 ARG A CA 1
ATOM 1751 C C . ARG A 1 234 ? 20.178 1.256 -6.320 1.00 70.44 234 ARG A C 1
ATOM 1753 O O . ARG A 1 234 ? 20.389 0.991 -5.139 1.00 70.44 234 ARG A O 1
ATOM 1760 N N . ASP A 1 235 ? 20.093 0.338 -7.274 1.00 63.53 235 ASP A N 1
ATOM 1761 C CA . ASP A 1 235 ? 20.534 -1.028 -7.031 1.00 63.53 235 ASP A CA 1
ATOM 1762 C C . ASP A 1 235 ? 21.535 -1.483 -8.102 1.00 63.53 235 ASP A C 1
ATOM 1764 O O . ASP A 1 235 ? 21.134 -1.826 -9.216 1.00 63.53 235 ASP A O 1
ATOM 1768 N N . PRO A 1 236 ? 22.845 -1.469 -7.787 1.00 52.16 236 PRO A N 1
ATOM 1769 C CA . PRO A 1 236 ? 23.878 -1.886 -8.725 1.00 52.16 236 PRO A CA 1
ATOM 1770 C C . PRO A 1 236 ? 23.861 -3.396 -9.005 1.00 52.16 236 PRO A C 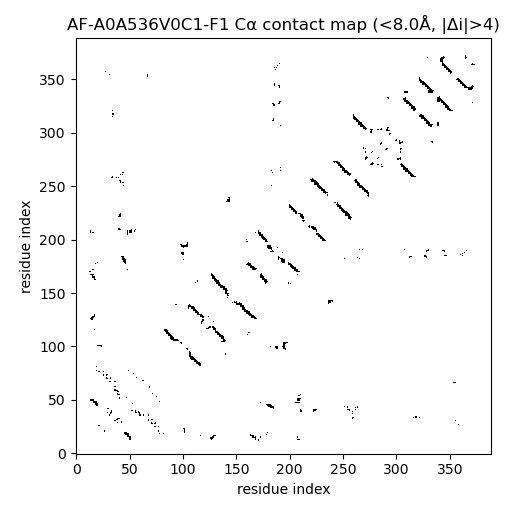1
ATOM 1772 O O . PRO A 1 236 ? 24.551 -3.826 -9.924 1.00 52.16 236 PRO A O 1
ATOM 1775 N N . ALA A 1 237 ? 23.123 -4.202 -8.228 1.00 50.69 237 ALA A N 1
ATOM 1776 C CA . ALA A 1 237 ? 22.976 -5.636 -8.478 1.00 50.69 237 ALA A CA 1
ATOM 1777 C C . ALA A 1 237 ? 21.837 -5.951 -9.463 1.00 50.69 237 ALA A C 1
ATOM 1779 O O . ALA A 1 237 ? 21.876 -6.981 -10.125 1.00 50.69 237 ALA A O 1
ATOM 1780 N N . VAL A 1 238 ? 20.837 -5.070 -9.583 1.00 49.34 238 VAL A N 1
ATOM 1781 C CA . VAL A 1 238 ? 19.658 -5.308 -10.438 1.00 49.34 238 VAL A CA 1
ATOM 1782 C C . VAL A 1 238 ? 19.893 -4.848 -11.873 1.00 49.34 238 VAL A C 1
ATOM 1784 O O . VAL A 1 238 ? 19.347 -5.439 -12.800 1.00 49.34 238 VAL A O 1
ATOM 1787 N N . VAL A 1 239 ? 20.716 -3.815 -12.084 1.00 51.75 239 VAL A N 1
ATOM 1788 C CA . VAL A 1 239 ? 21.006 -3.320 -13.434 1.00 51.75 239 VAL A CA 1
ATOM 1789 C C . VAL A 1 239 ? 22.506 -3.114 -13.622 1.00 51.75 239 VAL A C 1
ATOM 1791 O O . VAL A 1 239 ? 23.078 -2.098 -13.218 1.00 51.75 239 VAL A O 1
ATOM 1794 N N . ALA A 1 240 ? 23.150 -4.097 -14.257 1.00 49.72 240 ALA A N 1
ATOM 1795 C CA . ALA A 1 240 ? 24.507 -3.943 -14.764 1.00 49.72 240 ALA A CA 1
ATOM 1796 C C . ALA A 1 240 ? 24.540 -2.753 -15.742 1.00 49.72 240 ALA A C 1
ATOM 1798 O O . ALA A 1 240 ? 23.649 -2.614 -16.574 1.00 49.72 240 ALA A O 1
ATOM 1799 N N . GLN A 1 241 ? 25.560 -1.893 -15.642 1.00 53.12 241 GLN A N 1
ATOM 1800 C CA . GLN A 1 241 ? 25.707 -0.685 -16.479 1.00 53.12 241 GLN A CA 1
ATOM 1801 C C . GLN A 1 241 ? 24.661 0.428 -16.232 1.00 53.12 241 GLN A C 1
ATOM 1803 O O . GLN A 1 241 ? 24.292 1.151 -17.149 1.00 53.12 241 GLN A O 1
ATOM 1808 N N . GLN A 1 242 ? 24.183 0.592 -14.990 1.00 57.78 242 GLN A N 1
ATOM 1809 C CA . GLN A 1 242 ? 23.435 1.789 -14.558 1.00 57.78 242 GLN A CA 1
ATOM 1810 C C . GLN A 1 242 ? 24.084 2.447 -13.319 1.00 57.78 242 GLN A C 1
ATOM 1812 O O . GLN A 1 242 ? 23.557 2.366 -12.207 1.00 57.78 242 GLN A O 1
ATOM 1817 N N . PRO A 1 243 ? 25.240 3.122 -13.471 1.00 55.53 243 PRO A N 1
ATOM 1818 C CA . PRO A 1 243 ? 26.003 3.728 -12.381 1.00 55.53 243 PRO A CA 1
ATOM 1819 C C . PRO A 1 243 ? 25.279 4.910 -11.711 1.00 55.53 243 PRO A C 1
ATOM 1821 O O . PRO A 1 243 ? 25.583 5.247 -10.566 1.00 55.53 243 PRO A O 1
ATOM 1824 N N . THR A 1 244 ? 24.319 5.548 -12.391 1.00 62.16 244 THR A N 1
ATOM 1825 C CA . THR A 1 244 ? 23.632 6.766 -11.921 1.00 62.16 244 THR A CA 1
ATOM 1826 C C . THR A 1 244 ? 22.287 6.510 -11.220 1.00 62.16 244 THR A C 1
ATOM 1828 O O . THR A 1 244 ? 21.818 7.389 -10.476 1.00 62.16 244 THR A O 1
ATOM 1831 N N . GLY A 1 245 ? 21.724 5.298 -11.351 1.00 75.38 245 GLY A N 1
ATOM 1832 C CA . GLY A 1 245 ? 20.373 4.932 -10.900 1.00 75.38 245 GLY A CA 1
ATOM 1833 C C . GLY A 1 245 ? 19.263 5.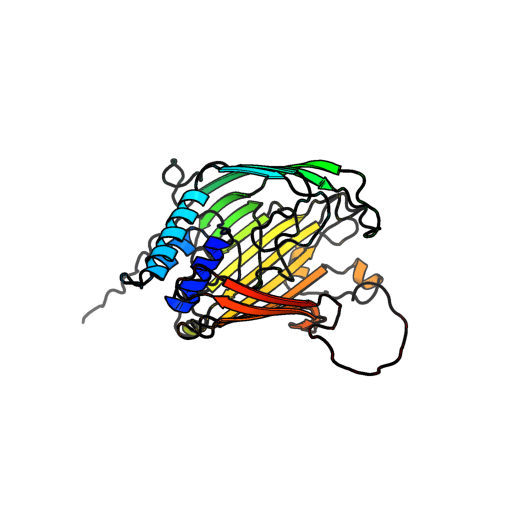626 -11.703 1.00 75.38 245 GLY A C 1
ATOM 1834 O O . GLY A 1 245 ? 19.538 6.544 -12.469 1.00 75.38 245 GLY A O 1
ATOM 1835 N N . PHE A 1 246 ? 18.007 5.226 -11.502 1.00 85.81 246 PHE A N 1
ATOM 1836 C CA . PHE A 1 246 ? 16.833 5.857 -12.128 1.00 85.81 246 PHE A CA 1
ATOM 1837 C C . PHE A 1 246 ? 15.880 6.425 -11.068 1.00 85.81 246 PHE A C 1
ATOM 1839 O O . PHE A 1 246 ? 16.000 6.141 -9.872 1.00 85.81 246 PHE A O 1
ATOM 1846 N N . LEU A 1 247 ? 14.935 7.259 -11.489 1.00 89.88 247 LEU A N 1
ATOM 1847 C CA . LEU A 1 247 ? 13.849 7.746 -10.646 1.00 89.88 247 LEU A CA 1
ATOM 1848 C C . LEU A 1 247 ? 12.610 6.882 -10.872 1.00 89.88 247 LEU A C 1
ATOM 1850 O O . LEU A 1 247 ? 12.051 6.867 -11.967 1.00 89.88 247 LEU A O 1
ATOM 1854 N N . MET A 1 248 ? 12.169 6.192 -9.822 1.00 91.75 248 MET A N 1
ATOM 1855 C CA . MET A 1 248 ? 10.891 5.489 -9.784 1.00 91.75 248 MET A CA 1
ATOM 1856 C C . MET A 1 248 ? 9.844 6.409 -9.179 1.00 91.75 248 MET A C 1
ATOM 1858 O O . MET A 1 248 ? 10.052 6.958 -8.103 1.00 91.75 248 MET A O 1
ATOM 1862 N N . SER A 1 249 ? 8.705 6.562 -9.834 1.00 94.38 249 SER A N 1
ATOM 1863 C CA . SER A 1 249 ? 7.568 7.295 -9.287 1.00 94.38 249 SER A CA 1
ATOM 1864 C C . SER A 1 249 ? 6.336 6.424 -9.277 1.00 94.38 249 SER A C 1
ATOM 1866 O O . SER A 1 249 ? 6.146 5.613 -10.179 1.00 94.38 249 SER A O 1
ATOM 1868 N N . GLY A 1 250 ? 5.500 6.603 -8.267 1.00 95.62 250 GLY A N 1
ATOM 1869 C CA . GLY A 1 250 ? 4.268 5.854 -8.106 1.00 95.62 250 GLY A CA 1
ATOM 1870 C C . GLY A 1 250 ? 3.106 6.781 -7.793 1.00 95.62 250 GLY A C 1
ATOM 1871 O O . GLY A 1 250 ? 3.265 7.755 -7.062 1.00 95.62 250 GLY A O 1
ATOM 1872 N N . LEU A 1 251 ? 1.937 6.449 -8.328 1.00 97.50 251 LEU A N 1
ATOM 1873 C CA . LEU A 1 251 ? 0.658 7.079 -8.051 1.00 97.50 251 LEU A CA 1
ATOM 1874 C C . LEU A 1 251 ? -0.370 5.988 -7.760 1.00 97.50 251 LEU A C 1
ATOM 1876 O O . LEU A 1 251 ? -0.611 5.134 -8.616 1.00 97.50 251 LEU A O 1
ATOM 1880 N N . ARG A 1 252 ? -1.007 6.032 -6.590 1.00 97.94 252 ARG A N 1
ATOM 1881 C CA . ARG A 1 252 ? -2.088 5.110 -6.239 1.00 97.94 252 ARG A CA 1
ATOM 1882 C C . ARG A 1 252 ? -3.292 5.846 -5.676 1.00 97.94 252 ARG A C 1
ATOM 1884 O O . ARG A 1 252 ? -3.159 6.714 -4.819 1.00 97.94 252 ARG A O 1
ATOM 1891 N N . LEU A 1 253 ? -4.471 5.448 -6.141 1.00 98.44 253 LEU A N 1
ATOM 1892 C CA . LEU A 1 253 ? -5.767 5.823 -5.589 1.00 98.44 253 LEU A CA 1
ATOM 1893 C C . LEU A 1 253 ? -6.514 4.542 -5.217 1.00 98.44 253 LEU A C 1
ATOM 1895 O O . LEU A 1 253 ? -6.665 3.664 -6.060 1.00 98.44 253 LEU A O 1
ATOM 1899 N N . SER A 1 254 ? -7.009 4.451 -3.987 1.00 98.44 254 SER A N 1
ATOM 1900 C CA . SER A 1 254 ? -7.808 3.315 -3.510 1.00 98.44 254 SER A CA 1
ATOM 1901 C C . SER A 1 254 ? -9.101 3.829 -2.898 1.00 98.44 254 SER A C 1
ATOM 1903 O O . SER A 1 254 ? -9.055 4.778 -2.119 1.00 98.44 254 SER A O 1
ATOM 1905 N N . PHE A 1 255 ? -10.252 3.240 -3.210 1.00 98.56 255 PHE A N 1
ATOM 1906 C CA . PHE A 1 255 ? -11.534 3.696 -2.669 1.00 98.56 255 PHE A CA 1
ATOM 1907 C C . PHE A 1 255 ? -12.570 2.576 -2.552 1.00 98.56 255 PHE A C 1
ATOM 1909 O O . PHE A 1 255 ? -12.484 1.548 -3.226 1.00 98.56 255 PHE A O 1
ATOM 1916 N N . LYS A 1 256 ? -13.552 2.773 -1.667 1.00 98.25 256 LYS A N 1
ATOM 1917 C CA . LYS A 1 256 ? -14.603 1.803 -1.340 1.00 98.25 256 LYS A CA 1
ATOM 1918 C C . LYS A 1 256 ? -15.990 2.378 -1.639 1.00 98.25 256 LYS A C 1
ATOM 1920 O O . LYS A 1 256 ? -16.649 2.863 -0.718 1.00 98.25 256 LYS A O 1
ATOM 1925 N N . PRO A 1 257 ? -16.476 2.286 -2.890 1.00 97.56 257 PRO A N 1
ATOM 1926 C CA . PRO A 1 257 ? -17.787 2.828 -3.254 1.00 97.56 257 PRO A CA 1
ATOM 1927 C C . PRO A 1 257 ? -18.952 2.066 -2.602 1.00 97.56 257 PRO A C 1
ATOM 1929 O O . PRO A 1 257 ? -20.069 2.565 -2.508 1.00 97.56 257 PRO A O 1
ATOM 1932 N N . HIS A 1 258 ? -18.695 0.844 -2.136 1.00 96.12 258 HIS A N 1
ATOM 1933 C CA . HIS A 1 258 ? -19.623 0.019 -1.375 1.00 96.12 258 HIS A CA 1
ATOM 1934 C C . HIS A 1 258 ? -18.836 -0.710 -0.271 1.00 96.12 258 HIS A C 1
ATOM 1936 O O . HIS A 1 258 ? -17.679 -1.053 -0.511 1.00 96.12 258 HIS A O 1
ATOM 1942 N N . PRO A 1 259 ? -19.409 -1.030 0.908 1.00 94.00 259 PRO A N 1
ATOM 1943 C CA . PRO A 1 259 ? -18.667 -1.697 1.991 1.00 94.00 259 PRO A CA 1
ATOM 1944 C C . PRO A 1 259 ? -17.954 -2.994 1.573 1.00 94.00 259 PRO A C 1
ATOM 1946 O O . PRO A 1 259 ? -16.896 -3.333 2.097 1.00 94.00 259 PRO A O 1
ATOM 1949 N N . GLN A 1 260 ? -18.517 -3.697 0.591 1.00 95.88 260 GLN A N 1
ATOM 1950 C CA . GLN A 1 260 ? -17.982 -4.953 0.061 1.00 95.88 260 GLN A CA 1
ATOM 1951 C C . GLN A 1 260 ? -17.052 -4.781 -1.143 1.00 95.88 260 GLN A C 1
ATOM 1953 O O . GLN A 1 260 ? -16.407 -5.750 -1.525 1.00 95.88 260 GLN A O 1
ATOM 1958 N N . VAL A 1 261 ? -17.001 -3.601 -1.764 1.00 97.88 261 VAL A N 1
ATOM 1959 C CA . VAL A 1 261 ? -16.267 -3.373 -3.014 1.00 97.88 261 VAL A CA 1
ATOM 1960 C C . VAL A 1 261 ? -15.140 -2.395 -2.754 1.00 97.88 261 VAL A C 1
ATOM 1962 O O . VAL A 1 261 ? -15.359 -1.307 -2.232 1.00 97.88 261 VAL A O 1
ATOM 1965 N N . GLU A 1 262 ? -13.938 -2.774 -3.153 1.00 98.62 262 GLU A N 1
ATOM 1966 C CA . GLU A 1 262 ? -12.776 -1.904 -3.126 1.00 98.62 262 GLU A CA 1
ATOM 1967 C C . GLU A 1 262 ? -12.115 -1.873 -4.494 1.00 98.62 262 GLU A C 1
ATOM 1969 O O . GLU A 1 262 ? -11.919 -2.920 -5.111 1.00 98.62 262 GLU A O 1
ATOM 1974 N N . VAL A 1 263 ? -11.794 -0.668 -4.952 1.00 98.75 263 VAL A N 1
ATOM 1975 C CA . VAL A 1 263 ? -11.179 -0.403 -6.249 1.00 98.75 263 VAL A CA 1
ATOM 1976 C C . VAL A 1 263 ? -9.850 0.302 -6.027 1.00 98.75 263 VAL A C 1
ATOM 1978 O O . VAL A 1 263 ? -9.784 1.276 -5.274 1.00 98.75 263 VAL A O 1
ATOM 1981 N N . GLY A 1 264 ? -8.813 -0.169 -6.710 1.00 98.50 264 GLY A N 1
ATOM 1982 C CA . GLY A 1 264 ? -7.510 0.471 -6.790 1.00 98.50 264 GLY A CA 1
ATOM 1983 C C . GLY A 1 264 ? -7.192 0.889 -8.220 1.00 98.50 264 GLY A C 1
ATOM 1984 O O . GLY A 1 264 ? -7.443 0.147 -9.167 1.00 98.50 264 GLY A O 1
ATOM 1985 N N . LEU A 1 265 ? -6.631 2.084 -8.375 1.00 98.12 265 LEU A N 1
ATOM 1986 C CA . LEU A 1 265 ? -6.021 2.576 -9.606 1.00 98.12 265 LEU A CA 1
ATOM 1987 C C . LEU A 1 265 ? -4.548 2.830 -9.303 1.00 98.12 265 LEU A C 1
ATOM 1989 O O . LEU A 1 265 ? -4.226 3.445 -8.285 1.00 98.12 265 LEU A O 1
ATOM 1993 N N . SER A 1 266 ? -3.645 2.340 -10.144 1.00 97.06 266 SER A N 1
ATOM 1994 C CA . SER A 1 266 ? -2.206 2.484 -9.916 1.00 97.06 266 SER A CA 1
ATOM 1995 C C . SER A 1 266 ? -1.470 2.833 -11.196 1.00 97.06 266 SER A C 1
ATOM 1997 O O . SER A 1 266 ? -1.822 2.351 -12.271 1.00 97.06 266 SER A O 1
ATOM 1999 N N . ARG A 1 267 ? -0.434 3.657 -11.066 1.00 94.81 267 ARG A N 1
ATOM 2000 C CA . ARG A 1 267 ? 0.514 3.964 -12.133 1.00 94.81 267 ARG A CA 1
ATOM 2001 C C . ARG A 1 267 ? 1.910 4.114 -11.558 1.00 94.81 267 ARG A C 1
ATOM 2003 O O . ARG A 1 267 ? 2.091 4.776 -10.540 1.00 94.81 267 ARG A O 1
ATOM 2010 N N . THR A 1 268 ? 2.891 3.532 -12.223 1.00 93.88 268 THR A N 1
ATOM 2011 C CA . THR A 1 268 ? 4.309 3.683 -11.914 1.00 93.88 268 THR A CA 1
ATOM 2012 C C . THR A 1 268 ? 5.067 4.122 -13.147 1.00 93.88 268 THR A C 1
ATOM 2014 O O . THR A 1 268 ? 4.723 3.723 -14.254 1.00 93.88 268 THR A O 1
ATOM 2017 N N . ILE A 1 269 ? 6.094 4.940 -12.955 1.00 91.56 269 ILE A N 1
ATOM 2018 C CA . ILE A 1 269 ? 6.888 5.518 -14.035 1.00 91.56 269 ILE A CA 1
ATOM 2019 C C . ILE A 1 269 ? 8.363 5.457 -13.640 1.00 91.56 269 ILE A C 1
ATOM 2021 O O . ILE A 1 269 ? 8.728 5.869 -12.538 1.00 91.56 269 ILE A O 1
ATOM 2025 N N . GLN A 1 270 ? 9.208 4.989 -14.549 1.00 90.25 270 GLN A N 1
ATOM 2026 C CA . GLN A 1 270 ? 10.660 5.006 -14.442 1.00 90.25 270 GLN A CA 1
ATOM 2027 C C . GLN A 1 270 ? 11.218 6.053 -15.407 1.00 90.25 270 GLN A C 1
ATOM 2029 O O . GLN A 1 270 ? 11.026 5.969 -16.618 1.00 90.25 270 GLN A O 1
ATOM 2034 N N . THR A 1 271 ? 11.901 7.053 -14.859 1.00 89.00 271 THR A N 1
ATOM 2035 C CA . THR A 1 271 ? 12.531 8.158 -15.604 1.00 89.00 271 THR A CA 1
ATOM 2036 C C . THR A 1 271 ? 14.002 8.268 -15.225 1.00 89.00 271 THR A C 1
ATOM 2038 O O . THR A 1 271 ? 14.407 7.715 -14.203 1.00 89.00 271 THR A O 1
ATOM 2041 N N . ASP A 1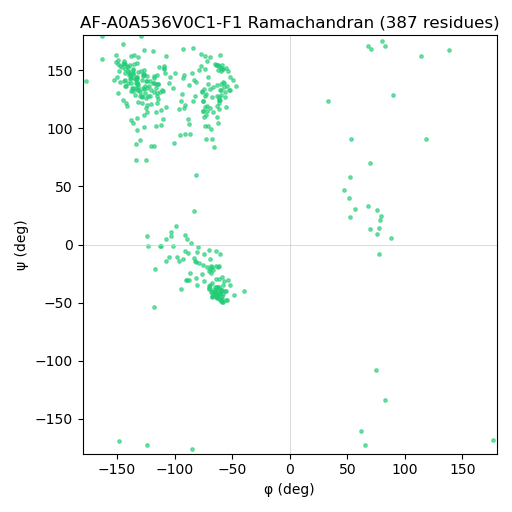 272 ? 14.786 9.040 -15.985 1.00 87.31 272 ASP A N 1
ATOM 2042 C CA . ASP A 1 272 ? 16.231 9.193 -15.753 1.00 87.31 272 ASP A CA 1
ATOM 2043 C C . ASP A 1 272 ? 16.998 7.866 -15.974 1.00 87.31 272 ASP A C 1
ATOM 2045 O O . ASP A 1 272 ? 16.441 6.889 -16.482 1.00 87.31 272 ASP A O 1
ATOM 2049 N N . GLY A 1 273 ? 18.287 7.840 -15.646 1.00 80.62 273 GLY A N 1
ATOM 2050 C CA . GLY A 1 273 ? 19.181 6.700 -15.871 1.00 80.62 273 GLY A CA 1
ATOM 2051 C C . GLY A 1 273 ? 20.274 7.005 -16.892 1.00 80.62 273 GLY A C 1
ATOM 2052 O O . GLY A 1 273 ? 20.204 7.972 -17.653 1.00 80.62 273 GLY A O 1
ATOM 2053 N N . GLU A 1 274 ? 21.333 6.197 -16.896 1.00 78.88 274 GLU A N 1
ATOM 2054 C CA . GLU A 1 274 ? 22.454 6.391 -17.815 1.00 78.88 274 GLU A CA 1
ATOM 2055 C C . GLU A 1 274 ? 21.979 6.265 -19.271 1.00 78.88 274 GLU A C 1
ATOM 2057 O O . GLU A 1 274 ? 21.356 5.275 -19.656 1.00 78.88 274 GLU A O 1
ATOM 2062 N N . GLY A 1 275 ? 22.248 7.302 -20.073 1.00 77.56 275 GLY A N 1
ATOM 2063 C CA . GLY A 1 275 ? 21.855 7.366 -21.483 1.00 77.56 275 GLY A CA 1
ATOM 2064 C C . GLY A 1 275 ? 20.372 7.667 -21.742 1.00 77.56 275 GLY A C 1
ATOM 2065 O O . GLY A 1 275 ? 19.941 7.571 -22.891 1.00 77.56 275 GLY A O 1
ATOM 2066 N N . ARG A 1 276 ? 19.586 8.036 -20.719 1.00 82.06 276 ARG A N 1
ATOM 2067 C CA . ARG A 1 276 ? 18.145 8.327 -20.840 1.00 82.06 276 ARG A CA 1
ATOM 2068 C C . ARG A 1 276 ? 17.832 9.821 -20.668 1.00 82.06 276 ARG A C 1
ATOM 2070 O O . ARG A 1 276 ? 18.566 10.532 -19.981 1.00 82.06 276 ARG A O 1
ATOM 2077 N N . PRO A 1 277 ? 16.726 10.323 -21.251 1.00 83.38 277 PRO A N 1
ATOM 2078 C CA . PRO A 1 277 ? 16.226 11.661 -20.949 1.00 83.38 277 PRO A CA 1
ATOM 2079 C C . PRO A 1 277 ? 15.964 11.850 -19.443 1.00 83.38 277 PRO A C 1
ATOM 2081 O O . PRO A 1 277 ? 15.293 11.039 -18.805 1.00 83.38 277 PRO A O 1
ATOM 2084 N N . GLY A 1 278 ? 16.472 12.947 -18.875 1.00 85.94 278 GLY A N 1
ATOM 2085 C CA . GLY A 1 278 ? 16.395 13.238 -17.439 1.00 85.94 278 GLY A CA 1
ATOM 2086 C C . GLY A 1 278 ? 15.860 14.635 -17.110 1.00 85.94 278 GLY A C 1
ATOM 2087 O O . GLY A 1 278 ? 15.551 15.448 -17.986 1.00 85.94 278 GLY A O 1
ATOM 2088 N N . GLY A 1 279 ? 15.760 14.925 -15.811 1.00 88.31 279 GLY A N 1
ATOM 2089 C CA . GLY A 1 279 ? 15.363 16.233 -15.281 1.00 88.31 279 GLY A CA 1
ATOM 2090 C C . GLY A 1 279 ? 13.851 16.491 -15.216 1.00 88.31 279 GLY A C 1
ATOM 2091 O O . GLY A 1 279 ? 13.028 15.752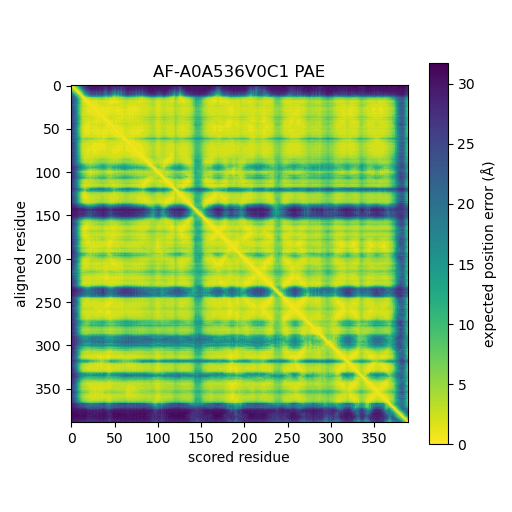 -15.753 1.00 88.31 279 GLY A O 1
ATOM 2092 N N . VAL A 1 280 ? 13.476 17.594 -14.555 1.00 90.19 280 VAL A N 1
ATOM 2093 C CA . VAL A 1 280 ? 12.076 17.932 -14.213 1.00 90.19 280 VAL A CA 1
ATOM 2094 C C . VAL A 1 280 ? 11.176 18.037 -15.444 1.00 90.19 280 VAL A C 1
ATOM 2096 O O . VAL A 1 280 ? 10.041 17.575 -15.425 1.00 90.19 280 VAL A O 1
ATOM 2099 N N . ARG A 1 281 ? 11.677 18.606 -16.547 1.00 89.94 281 ARG A N 1
ATOM 2100 C CA . ARG A 1 281 ? 10.902 18.711 -17.793 1.00 89.94 281 ARG A CA 1
ATOM 2101 C C . ARG A 1 281 ? 10.551 17.335 -18.360 1.00 89.94 281 ARG A C 1
ATOM 2103 O O . ARG A 1 281 ? 9.435 17.155 -18.838 1.00 89.94 281 ARG A O 1
ATOM 2110 N N . ASN A 1 282 ? 11.492 16.392 -18.322 1.00 88.50 282 ASN A N 1
ATOM 2111 C CA . ASN A 1 282 ? 11.254 15.026 -18.772 1.00 88.50 282 ASN A CA 1
ATOM 2112 C C . ASN A 1 282 ? 10.273 14.306 -17.843 1.00 88.50 282 ASN A C 1
ATOM 2114 O O . ASN A 1 282 ? 9.304 13.715 -18.308 1.00 88.50 282 ASN A O 1
ATOM 2118 N N . PHE A 1 283 ? 10.469 14.457 -16.532 1.00 89.50 283 PHE A N 1
ATOM 2119 C CA . PHE A 1 283 ? 9.558 13.922 -15.530 1.00 89.50 283 PHE A CA 1
ATOM 2120 C C . PHE A 1 283 ? 8.114 14.400 -15.742 1.00 89.50 283 PHE A C 1
ATOM 2122 O O . PHE A 1 283 ? 7.203 13.585 -15.783 1.00 89.50 283 PHE A O 1
ATOM 2129 N N . LEU A 1 284 ? 7.893 15.703 -15.950 1.00 89.50 284 LEU A N 1
ATOM 2130 C CA . LEU A 1 284 ? 6.553 16.247 -16.199 1.00 89.50 284 LEU A CA 1
ATOM 2131 C C . LEU A 1 284 ? 5.944 15.725 -17.507 1.00 89.50 284 LEU A C 1
ATOM 2133 O O . LEU A 1 284 ? 4.751 15.438 -17.549 1.00 89.50 284 LEU A O 1
ATOM 2137 N N . ARG A 1 285 ? 6.753 15.563 -18.564 1.00 87.56 285 ARG A N 1
ATOM 2138 C CA . ARG A 1 285 ? 6.303 14.936 -19.818 1.00 87.56 285 ARG A CA 1
ATOM 2139 C C . ARG A 1 285 ? 5.821 13.505 -19.590 1.00 87.56 285 ARG A C 1
ATOM 2141 O O . ARG A 1 285 ? 4.724 13.166 -20.025 1.00 87.56 285 ARG A O 1
ATOM 2148 N N . ALA A 1 286 ? 6.603 12.699 -18.876 1.00 86.88 286 ALA A N 1
ATOM 2149 C CA . ALA A 1 286 ? 6.222 11.336 -18.528 1.00 86.88 286 ALA A CA 1
ATOM 2150 C C . ALA A 1 286 ? 4.977 11.306 -17.626 1.00 86.88 286 ALA A C 1
ATOM 2152 O O . ALA A 1 286 ? 4.015 10.587 -17.897 1.00 86.88 286 ALA A O 1
ATOM 2153 N N . PHE A 1 287 ? 4.942 12.149 -16.591 1.00 86.75 287 PHE A N 1
ATOM 2154 C CA . PHE A 1 287 ? 3.840 12.223 -15.635 1.00 86.75 287 PHE A CA 1
ATOM 2155 C C . PHE A 1 287 ? 2.502 12.564 -16.305 1.00 86.75 287 PHE A C 1
ATOM 2157 O O . PHE A 1 287 ? 1.488 11.962 -15.967 1.00 86.75 287 PHE A O 1
ATOM 2164 N N . PHE A 1 288 ? 2.487 13.453 -17.300 1.00 85.81 288 PHE A N 1
ATOM 2165 C CA . PHE A 1 288 ? 1.275 13.785 -18.060 1.00 85.81 288 PHE A CA 1
ATOM 2166 C C . PHE A 1 288 ? 1.055 12.926 -19.316 1.00 85.81 288 PHE A C 1
ATOM 2168 O O . PHE A 1 288 ? 0.139 13.203 -20.086 1.00 85.81 288 PHE A O 1
ATOM 2175 N N . GLY A 1 289 ? 1.852 11.875 -19.523 1.00 77.31 289 GLY A N 1
ATOM 2176 C CA . GLY A 1 289 ? 1.608 10.890 -20.578 1.00 77.31 289 GLY A CA 1
ATOM 2177 C C . GLY A 1 289 ? 2.011 11.330 -21.988 1.00 77.31 289 GLY A C 1
ATOM 2178 O O . GLY A 1 289 ? 1.482 10.814 -22.969 1.00 77.31 289 GLY A O 1
ATOM 2179 N N . THR A 1 290 ? 2.900 12.317 -22.132 1.00 76.19 290 THR A N 1
ATOM 2180 C CA . THR A 1 290 ? 3.274 12.846 -23.452 1.00 76.19 290 THR A CA 1
ATOM 2181 C C . THR A 1 290 ? 4.479 12.108 -24.032 1.00 76.19 290 THR A C 1
ATOM 2183 O O . THR A 1 290 ? 5.565 12.199 -23.462 1.00 76.19 290 THR A O 1
ATOM 2186 N N . GLY A 1 291 ? 4.316 11.477 -25.200 1.00 66.62 291 GLY A N 1
ATOM 2187 C CA . GLY A 1 291 ? 5.420 10.874 -25.965 1.00 66.62 291 GLY A CA 1
ATOM 2188 C C . GLY A 1 291 ? 5.893 9.503 -25.473 1.00 66.62 291 GLY A C 1
ATOM 2189 O O . GLY A 1 291 ? 7.048 9.173 -25.712 1.00 66.62 291 GLY A O 1
ATOM 2190 N N . LEU A 1 292 ? 5.024 8.758 -24.785 1.00 74.94 292 LEU A N 1
ATOM 2191 C CA . LEU A 1 292 ? 5.273 7.403 -24.278 1.00 74.94 292 LEU A CA 1
ATOM 2192 C C . LEU A 1 292 ? 5.016 6.327 -25.349 1.00 74.94 292 LEU A C 1
ATOM 2194 O O . LEU A 1 292 ? 4.392 6.616 -26.374 1.00 74.94 292 LEU A O 1
ATOM 2198 N N . ASN A 1 293 ? 5.429 5.090 -25.052 1.00 68.88 293 ASN A N 1
ATOM 2199 C CA . ASN A 1 293 ? 5.322 3.889 -25.894 1.00 68.88 293 ASN A CA 1
ATOM 2200 C C . ASN A 1 293 ? 6.246 3.927 -27.122 1.00 68.88 293 ASN A C 1
ATOM 2202 O O . ASN A 1 293 ? 5.807 4.088 -28.264 1.00 68.88 293 ASN A O 1
ATOM 2206 N N . ALA A 1 294 ? 7.555 3.816 -26.901 1.00 67.06 294 ALA A N 1
ATOM 2207 C CA . ALA A 1 294 ? 8.495 3.697 -28.006 1.00 67.06 294 ALA A CA 1
ATOM 2208 C C . ALA A 1 294 ? 8.446 2.325 -28.702 1.00 67.06 294 ALA A C 1
ATOM 2210 O O . ALA A 1 294 ? 8.966 1.338 -28.194 1.00 67.06 294 ALA A O 1
ATOM 2211 N N . ASP A 1 295 ? 7.958 2.303 -29.944 1.00 66.75 295 ASP A N 1
ATOM 2212 C CA . ASP A 1 295 ? 7.906 1.092 -30.784 1.00 66.75 295 ASP A CA 1
ATOM 2213 C C . ASP A 1 295 ? 9.183 0.850 -31.621 1.00 66.75 295 ASP A C 1
ATOM 2215 O O . ASP A 1 295 ? 9.326 -0.170 -32.303 1.00 66.75 295 ASP A O 1
ATOM 2219 N N . THR A 1 296 ? 10.120 1.804 -31.635 1.00 69.88 296 THR A N 1
ATOM 2220 C CA . THR A 1 296 ? 11.372 1.725 -32.406 1.00 69.88 296 THR A CA 1
ATOM 2221 C C . THR A 1 296 ? 12.573 2.168 -31.579 1.00 69.88 296 THR A C 1
ATOM 2223 O O . THR A 1 296 ? 12.450 2.998 -30.683 1.00 69.88 296 THR A O 1
ATOM 2226 N N . ALA A 1 297 ? 13.774 1.698 -31.930 1.00 68.31 297 ALA A N 1
ATOM 2227 C CA . ALA A 1 297 ? 15.012 2.095 -31.249 1.00 68.31 297 ALA A CA 1
ATOM 2228 C C . ALA A 1 297 ? 15.262 3.619 -31.280 1.00 68.31 297 ALA A C 1
ATOM 2230 O O . ALA A 1 297 ? 15.763 4.188 -30.314 1.00 68.31 297 ALA A O 1
ATOM 2231 N N . ALA A 1 298 ? 14.875 4.292 -32.369 1.00 70.56 298 ALA A N 1
ATOM 2232 C CA . ALA A 1 298 ? 14.982 5.746 -32.484 1.00 70.56 298 ALA A CA 1
ATOM 2233 C C . ALA A 1 298 ? 13.993 6.478 -31.560 1.00 70.56 298 ALA A C 1
ATOM 2235 O O . ALA A 1 298 ? 14.349 7.495 -30.969 1.00 70.56 298 ALA A O 1
ATOM 2236 N N . GLN A 1 299 ? 12.773 5.952 -31.399 1.00 73.12 299 GLN A N 1
ATOM 2237 C CA . GLN A 1 299 ? 11.803 6.479 -30.435 1.00 73.12 299 GLN A CA 1
ATOM 2238 C C . GLN A 1 299 ? 12.234 6.188 -28.997 1.00 73.12 299 GLN A C 1
ATOM 2240 O O . GLN A 1 299 ? 12.127 7.066 -28.151 1.00 73.12 299 GLN A O 1
ATOM 2245 N N . ALA A 1 300 ? 12.815 5.014 -28.734 1.00 71.50 300 ALA A N 1
ATOM 2246 C CA . ALA A 1 300 ? 13.272 4.622 -27.404 1.00 71.50 300 ALA A CA 1
ATOM 2247 C C . ALA A 1 300 ? 14.364 5.558 -26.867 1.00 71.50 300 ALA A C 1
ATOM 2249 O O . ALA A 1 300 ? 14.436 5.770 -25.660 1.00 71.50 300 ALA A O 1
ATOM 2250 N N . ALA A 1 301 ? 15.180 6.155 -27.744 1.00 71.44 301 ALA A N 1
ATOM 2251 C CA . ALA A 1 301 ? 16.202 7.134 -27.368 1.00 71.44 301 ALA A CA 1
ATOM 2252 C C . ALA A 1 301 ? 15.623 8.472 -26.864 1.00 71.44 301 ALA A C 1
ATOM 2254 O O . ALA A 1 301 ? 16.294 9.194 -26.127 1.00 71.44 301 ALA A O 1
ATOM 2255 N N . VAL A 1 302 ? 14.393 8.812 -27.262 1.00 76.81 302 VAL A N 1
ATOM 2256 C CA . VAL A 1 302 ? 13.701 10.053 -26.867 1.00 76.81 302 VAL A CA 1
ATOM 2257 C C . VAL A 1 302 ? 12.487 9.807 -25.968 1.00 76.81 302 VAL A C 1
ATOM 2259 O O . VAL A 1 302 ? 11.854 10.773 -25.541 1.00 76.81 302 VAL A O 1
ATOM 2262 N N . ASP A 1 303 ? 12.183 8.542 -25.675 1.00 80.44 303 ASP A N 1
ATOM 2263 C CA . ASP A 1 303 ? 11.097 8.126 -24.797 1.00 80.44 303 ASP A CA 1
ATOM 2264 C C . ASP A 1 303 ? 11.342 8.647 -23.374 1.00 80.44 303 ASP A C 1
ATOM 2266 O O . ASP A 1 303 ? 12.374 8.320 -22.763 1.00 80.44 303 ASP A O 1
ATOM 2270 N N . PRO A 1 304 ? 10.434 9.478 -22.833 1.00 80.81 304 PRO A N 1
ATOM 2271 C CA . PRO A 1 304 ? 10.650 10.086 -21.540 1.00 80.81 304 PRO A CA 1
ATOM 2272 C C . PRO A 1 304 ? 10.597 9.076 -20.388 1.00 80.81 304 PRO A C 1
ATOM 2274 O O . PRO A 1 304 ? 11.153 9.397 -19.335 1.00 80.81 304 PRO A O 1
ATOM 2277 N N . ALA A 1 305 ? 9.972 7.898 -20.540 1.00 84.94 305 ALA A N 1
ATOM 2278 C CA . ALA A 1 305 ? 9.847 6.936 -19.444 1.00 84.94 305 ALA A CA 1
ATOM 2279 C C . ALA A 1 305 ? 9.490 5.504 -19.862 1.00 84.94 305 ALA A C 1
ATOM 2281 O O . ALA A 1 305 ? 8.877 5.284 -20.892 1.00 84.94 305 ALA A O 1
ATOM 2282 N N . ASN A 1 306 ? 9.780 4.549 -18.978 1.00 85.06 306 ASN A N 1
ATOM 2283 C CA . ASN A 1 306 ? 9.059 3.275 -18.930 1.00 85.06 306 ASN A CA 1
ATOM 2284 C C . ASN A 1 306 ? 7.901 3.395 -17.923 1.00 85.06 306 ASN A C 1
ATOM 2286 O O . ASN A 1 306 ? 8.071 4.050 -16.890 1.00 85.06 306 ASN A O 1
ATOM 2290 N N . GLU A 1 307 ? 6.743 2.788 -18.173 1.00 87.88 307 GLU A N 1
ATOM 2291 C CA . GLU A 1 307 ? 5.597 2.876 -17.264 1.00 87.88 307 GLU A CA 1
ATOM 2292 C C . GLU A 1 307 ? 4.871 1.549 -17.062 1.00 87.88 307 GLU A C 1
ATOM 2294 O O . GLU A 1 307 ? 5.025 0.598 -17.810 1.00 87.88 307 GLU A O 1
ATOM 2299 N N . MET A 1 308 ? 4.079 1.483 -15.996 1.00 91.06 308 MET A N 1
ATOM 2300 C CA . MET A 1 308 ? 3.068 0.447 -15.818 1.00 91.06 308 MET A CA 1
ATOM 2301 C C . MET A 1 308 ? 1.838 1.098 -15.205 1.00 91.06 308 MET A C 1
ATOM 2303 O O . MET A 1 308 ? 1.955 1.935 -14.307 1.00 91.06 308 MET A O 1
ATOM 2307 N N . ALA A 1 309 ? 0.650 0.725 -15.658 1.00 93.25 309 ALA A N 1
ATOM 2308 C CA . ALA A 1 309 ? -0.595 1.281 -15.149 1.00 93.25 309 ALA A CA 1
ATOM 2309 C C . ALA A 1 309 ? -1.682 0.219 -15.090 1.00 93.25 309 ALA A C 1
ATOM 2311 O O . ALA A 1 309 ? -1.698 -0.728 -15.871 1.00 93.25 309 ALA A O 1
ATOM 2312 N N . GLY A 1 310 ? -2.627 0.359 -14.172 1.00 94.81 310 GLY A N 1
ATOM 2313 C CA . GLY A 1 310 ? -3.672 -0.636 -14.069 1.00 94.81 310 GLY A CA 1
ATOM 2314 C C . GLY A 1 310 ? -4.650 -0.435 -12.940 1.00 94.81 310 GLY A C 1
ATOM 2315 O O . GLY A 1 310 ? -4.724 0.621 -12.304 1.00 94.81 310 GLY A O 1
ATOM 2316 N N . TYR A 1 311 ? -5.419 -1.494 -12.735 1.00 96.12 311 TYR A N 1
ATOM 2317 C CA . TYR A 1 311 ? -6.583 -1.503 -11.876 1.00 96.12 311 TYR A CA 1
ATOM 2318 C C . TYR A 1 311 ? -6.591 -2.761 -11.020 1.00 96.12 311 TYR A C 1
ATOM 2320 O O . TYR A 1 311 ? -6.199 -3.842 -11.467 1.00 96.12 311 TYR A O 1
ATOM 2328 N N . ASP A 1 312 ? -7.109 -2.634 -9.810 1.00 98.38 312 ASP A N 1
ATOM 2329 C CA . ASP A 1 312 ? -7.429 -3.761 -8.955 1.00 98.38 312 ASP A CA 1
ATOM 2330 C C . ASP A 1 312 ? -8.835 -3.637 -8.372 1.00 98.38 312 ASP A C 1
ATOM 2332 O O . ASP A 1 312 ? -9.367 -2.545 -8.178 1.00 98.38 312 ASP A O 1
ATOM 2336 N N . LEU A 1 313 ? -9.458 -4.790 -8.153 1.00 98.69 313 LEU A N 1
ATOM 2337 C CA . LEU A 1 313 ? -10.804 -4.914 -7.620 1.00 98.69 313 LEU A CA 1
ATOM 2338 C C . LEU A 1 313 ? -10.806 -6.018 -6.573 1.00 98.69 313 LEU A C 1
ATOM 2340 O O . LEU A 1 313 ? -10.343 -7.129 -6.831 1.00 98.69 313 LEU A O 1
ATOM 2344 N N . ARG A 1 314 ? -11.399 -5.738 -5.416 1.00 98.56 314 ARG A N 1
ATOM 2345 C CA . ARG A 1 314 ? -11.735 -6.748 -4.415 1.00 98.56 314 ARG A CA 1
ATOM 2346 C C . ARG A 1 314 ? -13.213 -6.658 -4.068 1.00 98.56 314 ARG A C 1
ATOM 2348 O O . ARG A 1 314 ? -13.709 -5.587 -3.730 1.00 98.56 314 ARG A O 1
ATOM 2355 N N . VAL A 1 315 ? -13.895 -7.798 -4.102 1.00 98.38 315 VAL A N 1
ATOM 2356 C CA . VAL A 1 315 ? -15.316 -7.930 -3.775 1.00 98.38 315 VAL A CA 1
ATOM 2357 C C . VAL A 1 315 ? -15.496 -8.968 -2.674 1.00 98.38 315 VAL A C 1
ATOM 2359 O O . VAL A 1 315 ? -15.244 -10.155 -2.874 1.00 98.38 315 VAL A O 1
ATOM 2362 N N . SER A 1 316 ? -15.948 -8.521 -1.508 1.00 97.19 316 SER A N 1
ATOM 2363 C CA . SER A 1 316 ? -16.319 -9.377 -0.383 1.00 97.19 316 SER A CA 1
ATOM 2364 C C . SER A 1 316 ? -17.728 -9.936 -0.557 1.00 97.19 316 SER A C 1
ATOM 2366 O O . SER A 1 316 ? -18.659 -9.226 -0.927 1.00 97.19 316 SER A O 1
ATOM 2368 N N . CYS A 1 317 ? -17.913 -11.204 -0.205 1.00 93.75 317 CYS A N 1
ATOM 2369 C CA . CYS A 1 317 ? -19.215 -11.860 -0.135 1.00 93.75 317 CYS A CA 1
ATOM 2370 C C . CYS A 1 317 ? -20.088 -11.342 1.029 1.00 93.75 317 CYS A C 1
ATOM 2372 O O . CYS A 1 317 ? -21.230 -11.779 1.193 1.00 93.75 317 CYS A O 1
ATOM 2374 N N . GLY A 1 318 ? -19.538 -10.463 1.876 1.00 81.94 318 GLY A N 1
ATOM 2375 C CA . GLY A 1 318 ? -20.179 -9.934 3.072 1.00 81.94 318 GLY A CA 1
ATOM 2376 C C . GLY A 1 318 ? -20.130 -10.873 4.280 1.00 81.94 318 GLY A C 1
ATOM 2377 O O . GLY A 1 318 ? -19.705 -12.031 4.207 1.00 81.94 318 GLY A O 1
ATOM 2378 N N . ARG A 1 319 ? -20.623 -10.353 5.411 1.00 78.94 319 ARG A N 1
ATOM 2379 C CA . ARG A 1 319 ? -20.546 -10.972 6.745 1.00 78.94 319 ARG A CA 1
ATOM 2380 C C . ARG A 1 319 ? -21.034 -12.424 6.819 1.00 78.94 319 ARG A C 1
ATOM 2382 O O . ARG A 1 319 ? -20.481 -13.209 7.579 1.00 78.94 319 ARG A O 1
ATOM 2389 N N . ALA A 1 320 ? -22.055 -12.795 6.046 1.00 81.06 320 ALA A N 1
ATOM 2390 C CA . ALA A 1 320 ? -22.658 -14.127 6.134 1.00 81.06 320 ALA A CA 1
ATOM 2391 C C . ALA A 1 320 ? -21.794 -15.237 5.513 1.00 81.06 320 ALA A C 1
ATOM 2393 O O . ALA A 1 320 ? -21.853 -16.376 5.967 1.00 81.06 320 ALA A O 1
ATOM 2394 N N . ARG A 1 321 ? -21.016 -14.924 4.469 1.00 89.44 321 ARG A N 1
ATOM 2395 C CA . ARG A 1 321 ? -20.303 -15.941 3.678 1.00 89.44 321 ARG A CA 1
ATOM 2396 C C . ARG A 1 321 ? -18.796 -15.970 3.905 1.00 89.44 321 ARG A C 1
ATOM 2398 O O . ARG A 1 321 ? -18.180 -16.959 3.530 1.00 89.44 321 ARG A O 1
ATOM 2405 N N . ARG A 1 322 ? -18.226 -14.930 4.531 1.00 94.94 322 ARG A N 1
ATOM 2406 C CA . ARG A 1 322 ? -16.804 -14.854 4.926 1.00 94.94 322 ARG A CA 1
ATOM 2407 C C . ARG A 1 322 ? -15.846 -15.275 3.811 1.00 94.94 322 ARG A C 1
ATOM 2409 O O . ARG A 1 322 ? -14.940 -16.081 4.014 1.00 94.94 322 ARG A O 1
ATOM 2416 N N . CYS A 1 323 ? -16.104 -14.745 2.622 1.00 97.44 323 CYS A N 1
ATOM 2417 C CA . CYS A 1 323 ? -15.271 -14.934 1.450 1.00 97.44 323 CYS A CA 1
ATOM 2418 C C . CYS A 1 323 ? -15.066 -13.620 0.711 1.00 97.44 323 CYS A C 1
ATOM 2420 O O . CYS A 1 323 ? -15.818 -12.665 0.913 1.00 97.44 323 CYS A O 1
ATOM 2422 N N . ALA A 1 324 ? -14.064 -13.582 -0.159 1.00 98.38 324 ALA A N 1
ATOM 2423 C CA . ALA A 1 324 ? -13.907 -12.526 -1.141 1.00 98.38 324 ALA A CA 1
ATOM 2424 C C . ALA A 1 324 ? -13.236 -13.049 -2.411 1.00 98.38 324 ALA A C 1
ATOM 2426 O O . ALA A 1 324 ? -12.538 -14.063 -2.405 1.00 98.38 324 ALA A O 1
ATOM 2427 N N . PHE A 1 325 ? -13.448 -12.312 -3.491 1.00 98.38 325 PHE A N 1
ATOM 2428 C CA . PHE A 1 325 ? -12.792 -12.489 -4.776 1.00 98.38 325 PHE A CA 1
ATOM 2429 C C . PHE A 1 325 ? -12.000 -11.228 -5.067 1.00 98.38 325 PHE A C 1
ATOM 2431 O O . PHE A 1 325 ? -12.452 -10.122 -4.755 1.00 98.38 325 PHE A O 1
ATOM 2438 N N . TYR A 1 326 ? -10.835 -11.371 -5.676 1.00 98.69 326 TYR A N 1
ATOM 2439 C CA . TYR A 1 326 ? -10.057 -10.221 -6.093 1.00 98.69 326 TYR A CA 1
ATOM 2440 C C . TYR A 1 326 ? -9.317 -10.467 -7.394 1.00 98.69 326 TYR A C 1
ATOM 2442 O O . TYR A 1 326 ? -9.016 -11.601 -7.766 1.00 98.69 326 TYR A O 1
ATOM 2450 N N . GLY A 1 327 ? -9.028 -9.370 -8.080 1.00 98.31 327 GLY A N 1
ATOM 2451 C CA . GLY A 1 327 ? -8.220 -9.363 -9.280 1.00 98.31 327 GLY A CA 1
ATOM 2452 C C . GLY A 1 327 ? -7.385 -8.097 -9.386 1.00 98.31 327 GLY A C 1
ATOM 2453 O O . GLY A 1 327 ? -7.754 -7.047 -8.860 1.00 98.31 327 GLY A O 1
ATOM 2454 N N . GLN A 1 328 ? -6.261 -8.210 -10.078 1.00 98.00 328 GLN A N 1
ATOM 2455 C CA . GLN A 1 328 ? -5.380 -7.109 -10.425 1.00 98.00 328 GLN A CA 1
ATOM 2456 C C . GLN A 1 328 ? -4.929 -7.269 -11.875 1.00 98.00 328 GLN A C 1
ATOM 2458 O O . GLN A 1 328 ? -4.558 -8.355 -12.315 1.00 98.00 328 GLN A O 1
ATOM 2463 N N . MET A 1 329 ? -4.983 -6.165 -12.608 1.00 95.50 329 MET A N 1
ATOM 2464 C CA . MET A 1 329 ? -4.716 -6.083 -14.035 1.00 95.50 329 MET A CA 1
ATOM 2465 C C . MET A 1 329 ? -3.778 -4.905 -14.267 1.00 95.50 329 MET A C 1
ATOM 2467 O O . MET A 1 329 ? -4.207 -3.760 -14.130 1.00 95.50 329 MET A O 1
ATOM 2471 N N . ILE A 1 330 ? -2.517 -5.173 -14.608 1.00 93.81 330 ILE A N 1
ATOM 2472 C CA . ILE A 1 330 ? -1.499 -4.136 -14.829 1.00 93.81 330 ILE A CA 1
ATOM 2473 C C . ILE A 1 330 ? -0.975 -4.243 -16.256 1.00 93.81 330 ILE A C 1
ATOM 2475 O O . ILE A 1 330 ? -0.494 -5.298 -16.656 1.00 93.81 330 ILE A O 1
ATOM 2479 N N . GLY A 1 331 ? -1.125 -3.175 -17.028 1.00 89.81 331 GLY A N 1
ATOM 2480 C CA . GLY A 1 331 ? -0.576 -3.029 -18.368 1.00 89.81 331 GLY A CA 1
ATOM 2481 C C . GLY A 1 331 ? 0.797 -2.371 -18.337 1.00 89.81 331 GLY A C 1
ATOM 2482 O O . GLY A 1 331 ? 1.055 -1.522 -17.484 1.00 89.81 331 GLY A O 1
ATOM 2483 N N . GLU A 1 332 ? 1.657 -2.786 -19.257 1.00 84.50 332 GLU A N 1
ATOM 2484 C CA . GLU A 1 332 ? 2.984 -2.197 -19.473 1.00 84.50 332 GLU A CA 1
ATOM 2485 C C . GLU A 1 332 ? 2.936 -1.039 -20.481 1.00 84.50 332 GLU A C 1
ATOM 2487 O O . GLU A 1 332 ? 3.639 -0.053 -20.324 1.00 84.50 332 GLU A O 1
ATOM 2492 N N . ASP A 1 333 ? 2.006 -1.095 -21.435 1.00 78.69 333 ASP A N 1
ATOM 2493 C CA . ASP A 1 333 ? 1.836 -0.058 -22.454 1.00 78.69 333 ASP A CA 1
ATOM 2494 C C . ASP A 1 333 ? 0.580 0.777 -22.217 1.00 78.69 333 ASP A C 1
ATOM 2496 O O . ASP A 1 333 ? -0.390 0.319 -21.606 1.00 78.69 333 ASP A O 1
ATOM 2500 N N . GLN A 1 334 ? 0.511 1.949 -22.843 1.00 74.06 334 GLN A N 1
ATOM 2501 C CA . GLN A 1 334 ? -0.672 2.806 -22.855 1.00 74.06 334 GLN A CA 1
ATOM 2502 C C . GLN A 1 334 ? -1.314 2.881 -24.254 1.00 74.06 334 GLN A C 1
ATOM 2504 O O . GLN A 1 334 ? -0.764 3.450 -25.194 1.00 74.06 334 GLN A O 1
ATOM 2509 N N . ALA A 1 335 ? -2.547 2.382 -24.384 1.00 65.19 335 ALA A N 1
ATOM 2510 C CA . ALA A 1 335 ? -3.392 2.554 -25.565 1.00 65.19 335 ALA A CA 1
ATOM 2511 C C . ALA A 1 335 ? -4.347 3.744 -25.358 1.00 65.19 335 ALA A C 1
ATOM 2513 O O . ALA A 1 335 ? -5.429 3.625 -24.773 1.00 65.19 335 ALA A O 1
ATOM 2514 N N . GLY A 1 336 ? -3.950 4.928 -25.829 1.00 71.56 336 GLY A N 1
ATOM 2515 C CA . GLY A 1 336 ? -4.704 6.160 -25.584 1.00 71.56 336 GLY A CA 1
ATOM 2516 C C . GLY A 1 336 ? -4.519 6.640 -24.145 1.00 71.56 336 GLY A C 1
ATOM 2517 O O . GLY A 1 336 ? -3.448 7.133 -23.830 1.00 71.56 336 GLY A O 1
ATOM 2518 N N . ILE A 1 337 ? -5.541 6.515 -23.289 1.00 68.88 337 ILE A N 1
ATOM 2519 C CA . ILE A 1 337 ? -5.460 6.793 -21.833 1.00 68.88 337 ILE A CA 1
ATOM 2520 C C . ILE A 1 337 ? -5.594 5.526 -20.976 1.00 68.88 337 ILE A C 1
ATOM 2522 O O . ILE A 1 337 ? -5.591 5.605 -19.749 1.00 68.88 337 ILE A O 1
ATOM 2526 N N . LEU A 1 338 ? -5.796 4.370 -21.615 1.00 81.12 338 LEU A N 1
ATOM 2527 C CA . LEU A 1 338 ? -6.021 3.098 -20.941 1.00 81.12 338 LEU A CA 1
ATOM 2528 C C . LEU A 1 338 ? -4.751 2.242 -21.013 1.00 81.12 338 LEU A C 1
ATOM 2530 O O . LEU A 1 338 ? -4.078 2.257 -22.045 1.00 81.12 338 LEU A O 1
ATOM 2534 N N . PRO A 1 339 ? -4.436 1.461 -19.970 1.00 80.00 339 PRO A N 1
ATOM 2535 C CA . PRO A 1 339 ? -3.358 0.494 -20.038 1.00 80.00 339 PRO A CA 1
ATOM 2536 C C . PRO A 1 339 ? -3.664 -0.608 -21.060 1.00 80.00 339 PRO A C 1
ATOM 2538 O O . PRO A 1 339 ? -4.820 -0.918 -21.362 1.00 80.00 339 PRO A O 1
ATOM 2541 N N . SER A 1 340 ? -2.611 -1.226 -21.572 1.00 80.62 340 SER A N 1
ATOM 2542 C CA . SER A 1 340 ? -2.641 -2.318 -22.535 1.00 80.62 340 SER A CA 1
ATOM 2543 C C . SER A 1 340 ? -1.495 -3.302 -22.268 1.00 80.62 340 SER A C 1
ATOM 2545 O O . SER A 1 340 ? -0.680 -3.086 -21.376 1.00 80.62 340 SER A O 1
ATOM 2547 N N . LYS A 1 341 ? -1.478 -4.438 -22.979 1.00 83.81 341 LYS A N 1
ATOM 2548 C CA . LYS A 1 341 ? -0.532 -5.550 -22.744 1.00 83.81 341 LYS A CA 1
ATOM 2549 C C . LYS A 1 341 ? -0.512 -6.029 -21.280 1.00 83.81 341 LYS A C 1
ATOM 2551 O O . LYS A 1 341 ? 0.506 -6.042 -20.601 1.00 83.81 341 LYS A O 1
ATOM 2556 N N . PHE A 1 342 ? -1.680 -6.444 -20.800 1.00 87.25 342 PHE A N 1
ATOM 2557 C CA . PHE A 1 342 ? -1.897 -6.754 -19.390 1.00 87.25 342 PHE A CA 1
ATOM 2558 C C . PHE A 1 342 ? -1.218 -8.032 -18.878 1.00 87.25 342 PHE A C 1
ATOM 2560 O O . PHE A 1 342 ? -1.322 -9.103 -19.483 1.00 87.25 342 PHE A O 1
ATOM 2567 N N . LEU A 1 343 ? -0.670 -7.897 -17.674 1.00 91.69 343 LEU A N 1
ATOM 2568 C CA . LEU A 1 343 ? -0.421 -8.924 -16.669 1.00 91.69 343 LEU A CA 1
ATOM 2569 C C . LEU A 1 343 ? -1.703 -9.110 -15.837 1.00 91.69 343 LEU A C 1
ATOM 2571 O O . LEU A 1 343 ? -2.444 -8.143 -15.621 1.00 91.69 343 LEU A O 1
ATOM 2575 N N . GLY A 1 344 ? -1.965 -10.325 -15.353 1.00 94.19 344 GLY A N 1
ATOM 2576 C CA . GLY A 1 344 ? -3.184 -10.638 -14.598 1.00 94.19 344 GLY A CA 1
ATOM 2577 C C . GLY A 1 344 ? -2.919 -11.419 -13.316 1.00 94.19 344 GLY A C 1
ATOM 2578 O O . GLY A 1 344 ? -2.112 -12.344 -13.299 1.00 94.19 344 GLY A O 1
ATOM 2579 N N . LEU A 1 345 ? -3.609 -11.055 -12.239 1.00 96.38 345 LEU A N 1
ATOM 2580 C CA . LEU A 1 345 ? -3.624 -11.765 -10.963 1.00 96.38 345 LEU A CA 1
ATOM 2581 C C . LEU A 1 345 ? -5.071 -11.904 -10.519 1.00 96.38 345 LEU A C 1
ATOM 2583 O O . LEU A 1 345 ? -5.821 -10.934 -10.550 1.00 96.38 345 LEU A O 1
ATOM 2587 N N . PHE A 1 346 ? -5.459 -13.101 -10.096 1.00 98.00 346 PHE A N 1
ATOM 2588 C CA . PHE A 1 346 ? -6.798 -13.409 -9.612 1.00 98.00 346 PHE A CA 1
ATOM 2589 C C . PHE A 1 346 ? -6.699 -14.297 -8.388 1.00 98.00 346 PHE A C 1
ATOM 2591 O O . PHE A 1 346 ? -5.906 -15.237 -8.363 1.00 98.00 346 PHE A O 1
ATOM 2598 N N . GLY A 1 347 ? -7.535 -14.041 -7.394 1.00 98.25 347 GLY A N 1
ATOM 2599 C CA . GLY A 1 347 ? -7.585 -14.893 -6.228 1.00 98.25 347 GLY A CA 1
ATOM 2600 C C . GLY A 1 347 ? -8.939 -14.930 -5.559 1.00 98.25 347 GLY A C 1
ATOM 2601 O O . GLY A 1 347 ? -9.827 -14.102 -5.784 1.00 98.25 347 GLY A O 1
ATOM 2602 N N . VAL A 1 348 ? -9.081 -15.959 -4.740 1.00 98.44 348 VAL A N 1
ATOM 2603 C CA . VAL A 1 348 ? -10.231 -16.191 -3.879 1.00 98.44 348 VAL A CA 1
ATOM 2604 C C . VAL A 1 348 ? -9.734 -16.377 -2.465 1.00 98.44 348 VAL A C 1
ATOM 2606 O O . VAL A 1 348 ? -8.654 -16.923 -2.244 1.00 98.44 348 VAL A O 1
ATOM 2609 N N . GLU A 1 349 ? -10.521 -15.935 -1.499 1.00 97.69 349 GLU A N 1
ATOM 2610 C CA . GLU A 1 349 ? -10.199 -16.095 -0.091 1.00 97.69 349 GLU A CA 1
ATOM 2611 C C . GLU A 1 349 ? -11.431 -16.407 0.744 1.00 97.69 349 GLU A C 1
ATOM 2613 O O . GLU A 1 349 ? -12.551 -16.024 0.402 1.00 97.69 349 GLU A O 1
ATOM 2618 N N . ALA A 1 350 ? -11.198 -17.083 1.863 1.00 97.62 350 ALA A N 1
ATOM 2619 C CA . ALA A 1 350 ? -12.191 -17.371 2.883 1.00 97.62 350 ALA A CA 1
ATOM 2620 C C . ALA A 1 350 ? -11.553 -17.316 4.273 1.00 97.62 350 ALA A C 1
ATOM 2622 O O . ALA A 1 350 ? -10.343 -17.497 4.421 1.00 97.62 350 ALA A O 1
ATOM 2623 N N . TRP A 1 351 ? -12.357 -17.077 5.304 1.00 96.31 351 TRP A N 1
ATOM 2624 C CA . TRP A 1 351 ? -11.879 -17.074 6.686 1.00 96.31 351 TRP A CA 1
ATOM 2625 C C . TRP A 1 351 ? -12.873 -17.722 7.644 1.00 96.31 351 TRP A C 1
ATOM 2627 O O . TRP A 1 351 ? -14.084 -17.756 7.406 1.00 96.31 351 TRP A O 1
ATOM 2637 N N . SER A 1 352 ? -12.340 -18.268 8.734 1.00 94.94 352 SER A N 1
ATOM 2638 C CA . SER A 1 352 ? -13.130 -18.953 9.751 1.00 94.94 352 SER A CA 1
ATOM 2639 C C . SER A 1 352 ? -14.009 -17.977 10.540 1.00 94.94 352 SER A C 1
ATOM 2641 O O . SER A 1 352 ? -13.800 -16.763 10.546 1.00 94.94 352 SER A O 1
ATOM 2643 N N . ALA A 1 353 ? -15.030 -18.510 11.215 1.00 91.12 353 ALA A N 1
ATOM 2644 C CA . ALA A 1 353 ? -16.002 -17.709 11.958 1.00 91.12 353 ALA A CA 1
ATOM 2645 C C . ALA A 1 353 ? -15.395 -16.944 13.139 1.00 91.12 353 ALA A C 1
ATOM 2647 O O . ALA A 1 353 ? -15.658 -15.756 13.336 1.00 91.12 353 ALA A O 1
ATOM 2648 N N . ASP A 1 354 ? -14.553 -17.643 13.889 1.00 91.69 354 ASP A N 1
ATOM 2649 C CA . ASP A 1 354 ? -13.700 -17.083 14.933 1.00 91.69 354 ASP A CA 1
ATOM 2650 C C . ASP A 1 354 ? -12.600 -16.172 14.346 1.00 91.69 354 ASP A C 1
ATOM 2652 O O . ASP A 1 354 ? -12.077 -15.300 15.034 1.00 91.69 354 ASP A O 1
ATOM 2656 N N . GLY A 1 355 ? -12.313 -16.321 13.048 1.00 90.81 355 GLY A N 1
ATOM 2657 C CA . GLY A 1 355 ? -11.186 -15.768 12.296 1.00 90.81 355 GLY A CA 1
ATOM 2658 C C . GLY A 1 355 ? -9.834 -16.040 12.921 1.00 90.81 355 GLY A C 1
ATOM 2659 O O . GLY A 1 355 ? -8.959 -15.184 12.894 1.00 90.81 355 GLY A O 1
ATOM 2660 N N . ALA A 1 356 ? -9.667 -17.248 13.449 1.00 93.12 356 ALA A N 1
ATOM 2661 C CA . ALA A 1 356 ? -8.353 -17.814 13.698 1.00 93.12 356 ALA A CA 1
ATOM 2662 C C . ALA A 1 356 ? -7.622 -18.172 12.389 1.00 93.12 356 ALA A C 1
ATOM 2664 O O . ALA A 1 356 ? -6.399 -18.291 12.378 1.00 93.12 356 ALA A O 1
ATOM 2665 N N . GLN A 1 357 ? -8.356 -18.380 11.288 1.00 95.31 357 GLN A N 1
ATOM 2666 C CA . GLN A 1 357 ? -7.818 -18.917 10.038 1.00 95.31 357 GLN A CA 1
ATOM 2667 C C . GLN A 1 357 ? -8.288 -18.107 8.826 1.00 95.31 357 GLN A C 1
ATOM 2669 O O . GLN A 1 357 ? -9.428 -17.639 8.761 1.00 95.31 357 GLN A O 1
ATOM 2674 N N . ARG A 1 358 ? -7.399 -17.967 7.837 1.00 96.56 358 ARG A N 1
ATOM 2675 C CA . ARG A 1 358 ? -7.704 -17.463 6.494 1.00 96.56 358 ARG A CA 1
ATOM 2676 C C . ARG A 1 358 ? -7.002 -18.334 5.469 1.00 96.56 358 ARG A C 1
ATOM 2678 O O . ARG A 1 358 ? -5.822 -18.639 5.614 1.00 96.56 358 ARG A O 1
ATOM 2685 N N . TRP A 1 359 ? -7.744 -18.690 4.435 1.00 97.44 359 TRP A N 1
ATOM 2686 C CA . TRP A 1 359 ? -7.260 -19.435 3.286 1.00 97.44 359 TRP A CA 1
ATOM 2687 C C . TRP A 1 359 ? -7.419 -18.576 2.051 1.00 97.44 359 TRP A C 1
ATOM 2689 O O . TRP A 1 359 ? -8.399 -17.838 1.926 1.00 97.44 359 TRP A O 1
ATOM 2699 N N . TYR A 1 360 ? -6.477 -18.699 1.131 1.00 97.62 360 TYR A N 1
ATOM 2700 C CA . TYR A 1 360 ? -6.574 -18.082 -0.176 1.00 97.62 360 TYR A CA 1
ATOM 2701 C C . TYR A 1 360 ? -5.975 -19.001 -1.237 1.00 97.62 360 TYR A C 1
ATOM 2703 O O . TYR A 1 360 ? -5.135 -19.851 -0.943 1.00 97.62 360 TYR A O 1
ATOM 2711 N N . ALA A 1 361 ? -6.431 -18.825 -2.469 1.00 98.06 361 ALA A N 1
ATOM 2712 C CA . ALA A 1 361 ? -5.825 -19.410 -3.651 1.00 98.06 361 ALA A CA 1
ATOM 2713 C C . ALA A 1 361 ? -5.641 -18.297 -4.680 1.00 98.06 361 ALA A C 1
ATOM 2715 O O . ALA A 1 361 ? -6.590 -17.570 -4.974 1.00 98.06 361 ALA A O 1
ATOM 2716 N N . GLU A 1 362 ? -4.423 -18.170 -5.202 1.00 97.06 362 GLU A N 1
ATOM 2717 C CA . GLU A 1 362 ? -4.034 -17.122 -6.144 1.00 97.06 362 GLU A CA 1
ATOM 2718 C C . GLU A 1 362 ? -3.458 -17.722 -7.422 1.00 97.06 362 GLU A C 1
ATOM 2720 O O . GLU A 1 362 ? -2.697 -18.689 -7.399 1.00 97.06 362 GLU A O 1
ATOM 2725 N N . TYR A 1 363 ? -3.818 -17.109 -8.542 1.00 95.56 363 TYR A N 1
ATOM 2726 C CA . TYR A 1 363 ? -3.245 -17.340 -9.855 1.00 95.56 363 TYR A CA 1
ATOM 2727 C C . TYR A 1 363 ? -2.685 -16.020 -10.375 1.00 95.56 363 TYR A C 1
ATOM 2729 O O . TYR A 1 363 ? -3.403 -15.022 -10.421 1.00 95.56 363 TYR A O 1
ATOM 2737 N N . ALA A 1 364 ? -1.425 -16.026 -10.803 1.00 93.25 364 ALA A N 1
ATOM 2738 C CA . ALA A 1 364 ? -0.787 -14.889 -11.449 1.00 93.25 364 ALA A CA 1
ATOM 2739 C C . ALA A 1 364 ? -0.201 -15.314 -12.798 1.00 93.25 364 ALA A C 1
ATOM 2741 O O . ALA A 1 364 ? 0.427 -16.367 -12.917 1.00 93.25 364 ALA A O 1
ATOM 2742 N N . ASN A 1 365 ? -0.404 -14.477 -13.809 1.00 90.62 365 ASN A N 1
ATOM 2743 C CA . ASN A 1 365 ? 0.177 -14.612 -15.129 1.00 90.62 365 ASN A CA 1
ATOM 2744 C C . ASN A 1 365 ? 0.888 -13.314 -15.503 1.00 90.62 365 ASN A C 1
ATOM 2746 O O . ASN A 1 365 ? 0.258 -12.279 -15.728 1.00 90.62 365 ASN A O 1
ATOM 2750 N N . THR A 1 366 ? 2.212 -13.404 -15.574 1.00 86.94 366 THR A N 1
ATOM 2751 C CA . THR A 1 366 ? 3.096 -12.298 -15.938 1.00 86.94 366 THR A CA 1
ATOM 2752 C C . THR A 1 366 ? 3.617 -12.404 -17.374 1.00 86.94 366 THR A C 1
ATOM 2754 O O . THR A 1 366 ? 4.513 -11.660 -17.766 1.00 86.94 366 THR A O 1
ATOM 2757 N N . TYR A 1 367 ? 3.067 -13.313 -18.188 1.00 80.12 367 TYR A N 1
ATOM 2758 C CA . TYR A 1 367 ? 3.378 -13.369 -19.611 1.00 80.12 367 TYR A CA 1
ATOM 2759 C C . TYR A 1 367 ? 2.662 -12.248 -20.363 1.00 80.12 367 TYR A C 1
ATOM 2761 O O . TYR A 1 367 ? 1.447 -12.064 -20.255 1.00 80.12 367 TYR A O 1
ATOM 2769 N N . CYS A 1 368 ? 3.428 -11.546 -21.191 1.00 64.75 368 CYS A N 1
ATOM 2770 C CA . CYS A 1 368 ? 2.947 -10.428 -21.983 1.00 64.75 368 CYS A CA 1
ATOM 2771 C C . CYS A 1 368 ? 1.696 -10.757 -22.818 1.00 64.75 368 CYS A C 1
ATOM 2773 O O . CYS A 1 368 ? 1.642 -11.769 -23.525 1.00 64.75 368 CYS A O 1
ATOM 2775 N N . GLY A 1 369 ? 0.693 -9.874 -22.761 1.00 61.81 369 GLY A N 1
ATOM 2776 C CA . GLY A 1 369 ? -0.510 -9.957 -23.594 1.00 61.81 369 GLY A CA 1
ATOM 2777 C C . GLY A 1 369 ? -1.449 -11.121 -23.252 1.00 61.81 369 GLY A C 1
ATOM 2778 O O . GLY A 1 369 ? -2.347 -11.431 -24.038 1.00 61.81 369 GLY A O 1
ATOM 2779 N N . ARG A 1 370 ? -1.262 -11.784 -22.102 1.00 62.19 370 ARG A N 1
ATOM 2780 C CA . ARG A 1 370 ? -2.088 -12.913 -21.648 1.00 62.19 370 ARG A CA 1
ATOM 2781 C C . ARG A 1 370 ? -2.475 -12.749 -20.182 1.00 62.19 370 ARG A C 1
ATOM 2783 O O . ARG A 1 370 ? -2.016 -13.492 -19.327 1.00 62.19 370 ARG A O 1
ATOM 2790 N N . ALA A 1 371 ? -3.380 -11.820 -19.895 1.00 60.97 371 ALA A N 1
ATOM 2791 C CA . ALA A 1 371 ? -3.874 -11.628 -18.533 1.00 60.97 371 ALA A CA 1
ATOM 2792 C C . ALA A 1 371 ? -4.653 -12.837 -17.982 1.00 60.97 371 ALA A C 1
ATOM 2794 O O . ALA A 1 371 ? -4.646 -13.083 -16.782 1.00 60.97 371 ALA A O 1
ATOM 2795 N N . THR A 1 372 ? -5.314 -13.614 -18.845 1.00 59.09 372 THR A N 1
ATOM 2796 C CA . THR A 1 372 ? -6.082 -14.807 -18.463 1.00 59.09 372 THR A CA 1
ATOM 2797 C C . THR A 1 372 ? -5.443 -16.085 -19.017 1.00 59.09 372 THR A C 1
ATOM 2799 O O . THR A 1 372 ? -4.774 -16.045 -20.059 1.00 59.09 372 THR A O 1
ATOM 2802 N N . PRO A 1 373 ? -5.641 -17.246 -18.360 1.00 48.41 373 PRO A N 1
ATOM 2803 C CA . PRO A 1 373 ? -5.251 -18.520 -18.938 1.00 48.41 373 PRO A CA 1
ATOM 2804 C C . PRO A 1 373 ? -6.080 -18.741 -20.204 1.00 48.41 373 PRO A C 1
ATOM 2806 O O . PRO A 1 373 ? -7.291 -18.954 -20.161 1.00 48.41 373 PRO A O 1
ATOM 2809 N N . THR A 1 374 ? -5.433 -18.660 -21.362 1.00 49.16 374 THR A N 1
ATOM 2810 C CA . THR A 1 374 ? -6.076 -18.991 -22.631 1.00 49.16 374 THR A CA 1
ATOM 2811 C C . THR A 1 374 ? -6.226 -20.505 -22.711 1.00 49.16 374 THR A C 1
ATOM 2813 O O . THR A 1 374 ? -5.283 -21.224 -23.023 1.00 49.16 374 THR A O 1
ATOM 2816 N N . ALA A 1 375 ? -7.432 -21.012 -22.465 1.00 39.06 375 ALA A N 1
ATOM 2817 C CA . ALA A 1 375 ? -7.802 -22.331 -22.952 1.00 39.06 375 ALA A CA 1
ATOM 2818 C C . ALA A 1 375 ? -8.016 -22.229 -24.469 1.00 39.06 375 ALA A C 1
ATOM 2820 O O . ALA A 1 375 ? -9.123 -21.928 -24.908 1.00 39.06 375 ALA A O 1
ATOM 2821 N N . ARG A 1 376 ? -6.978 -22.448 -25.288 1.00 37.00 376 ARG A N 1
ATOM 2822 C CA . ARG A 1 376 ? -7.187 -22.797 -26.702 1.00 37.00 376 ARG A CA 1
ATOM 2823 C C . ARG A 1 376 ? -6.198 -23.834 -27.215 1.00 37.00 376 ARG A C 1
ATOM 2825 O O . ARG A 1 376 ? -4.994 -23.609 -27.289 1.00 37.00 376 ARG A O 1
ATOM 2832 N N . ALA A 1 377 ? -6.792 -24.945 -27.642 1.00 33.56 377 ALA A N 1
ATOM 2833 C CA . ALA A 1 377 ? -6.278 -25.827 -28.669 1.00 33.56 377 ALA A CA 1
ATOM 2834 C C . ALA A 1 377 ? -5.811 -25.025 -29.900 1.00 33.56 377 ALA A C 1
ATOM 2836 O O . ALA A 1 377 ? -6.508 -24.117 -30.347 1.00 33.56 377 ALA A O 1
ATOM 2837 N N . GLY A 1 378 ? -4.642 -25.398 -30.426 1.00 34.28 378 GLY A N 1
ATOM 2838 C CA . GLY A 1 378 ? -4.200 -25.168 -31.804 1.00 34.28 378 GLY A CA 1
ATOM 2839 C C . GLY A 1 378 ? -4.248 -23.734 -32.340 1.00 34.28 378 GLY A C 1
ATOM 2840 O O . GLY A 1 378 ? -5.193 -23.358 -33.022 1.00 34.28 378 GLY A O 1
ATOM 2841 N N . ALA A 1 379 ? -3.157 -22.984 -32.183 1.00 27.50 379 ALA A N 1
ATOM 2842 C CA . ALA A 1 379 ? -2.800 -21.932 -33.135 1.00 27.50 379 ALA A CA 1
ATOM 2843 C C . ALA A 1 379 ? -1.294 -22.008 -33.417 1.00 27.50 379 ALA A C 1
ATOM 2845 O O . ALA A 1 379 ? -0.458 -21.667 -32.581 1.00 27.50 379 ALA A O 1
ATOM 2846 N N . ALA A 1 380 ? -0.965 -22.540 -34.592 1.00 27.27 380 ALA A N 1
ATOM 2847 C CA . ALA A 1 380 ? 0.389 -22.708 -35.086 1.00 27.27 380 ALA A CA 1
ATOM 2848 C C . ALA A 1 380 ? 1.003 -21.362 -35.526 1.00 27.27 380 ALA A C 1
ATOM 2850 O O . ALA A 1 380 ? 0.419 -20.627 -36.312 1.00 27.27 380 ALA A O 1
ATOM 2851 N N . HIS A 1 381 ? 2.196 -21.096 -34.992 1.00 27.83 381 HIS A N 1
ATOM 2852 C CA . HIS A 1 381 ? 3.338 -20.331 -35.516 1.00 27.83 381 HIS A CA 1
ATOM 2853 C C . HIS A 1 381 ? 3.131 -19.101 -36.436 1.00 27.83 381 HIS A C 1
ATOM 2855 O O . HIS A 1 381 ? 2.742 -19.226 -37.593 1.00 27.83 381 HIS A O 1
ATOM 2861 N N . ARG A 1 382 ? 3.686 -17.953 -36.011 1.00 25.92 382 ARG A N 1
ATOM 2862 C CA . ARG A 1 382 ? 4.612 -17.144 -36.834 1.00 25.92 382 ARG A CA 1
ATOM 2863 C C . ARG A 1 382 ? 5.626 -16.414 -35.944 1.00 25.92 382 ARG A C 1
ATOM 2865 O O . ARG A 1 382 ? 5.264 -15.813 -34.939 1.00 25.92 382 ARG A O 1
ATOM 2872 N N . ARG A 1 383 ? 6.905 -16.544 -36.311 1.00 32.34 383 ARG A N 1
ATOM 2873 C CA . ARG A 1 383 ? 8.085 -15.966 -35.650 1.00 32.34 383 ARG A CA 1
ATOM 2874 C C . ARG A 1 383 ? 8.203 -14.460 -35.898 1.00 32.34 383 ARG A C 1
ATOM 2876 O O . ARG A 1 383 ? 7.927 -14.010 -37.006 1.00 32.34 383 ARG A O 1
ATOM 2883 N N . GLY A 1 384 ? 8.805 -13.775 -34.925 1.00 28.47 384 GLY A N 1
ATOM 2884 C CA . GLY A 1 384 ? 9.708 -12.648 -35.167 1.00 28.47 384 GLY A CA 1
ATOM 2885 C C . GLY A 1 384 ? 9.252 -11.311 -34.594 1.00 28.47 384 GLY A C 1
ATOM 2886 O O . GLY A 1 384 ? 8.606 -10.553 -35.308 1.00 28.47 384 GLY A O 1
ATOM 2887 N N . ARG A 1 385 ? 9.661 -11.012 -33.354 1.00 26.66 385 ARG A N 1
ATOM 2888 C CA . ARG A 1 385 ? 10.198 -9.715 -32.892 1.00 26.66 385 ARG A CA 1
ATOM 2889 C C . ARG A 1 385 ? 10.610 -9.829 -31.420 1.00 26.66 385 ARG A C 1
ATOM 2891 O O . ARG A 1 385 ? 9.972 -10.535 -30.649 1.00 26.66 385 ARG A O 1
ATOM 2898 N N . THR A 1 386 ? 11.730 -9.202 -31.095 1.00 34.03 386 THR A N 1
ATOM 2899 C CA . THR A 1 386 ? 12.379 -9.154 -29.782 1.00 34.03 386 THR A CA 1
ATOM 2900 C C . THR A 1 386 ? 12.367 -7.724 -29.255 1.00 34.03 386 THR A C 1
ATOM 2902 O O . THR A 1 386 ? 12.634 -6.813 -30.039 1.00 34.03 386 THR A O 1
ATOM 2905 N N . ALA A 1 387 ? 12.233 -7.631 -27.928 1.00 34.03 387 ALA A N 1
ATOM 2906 C CA . ALA A 1 387 ? 12.495 -6.512 -27.014 1.00 34.03 387 ALA A CA 1
ATOM 2907 C C . ALA A 1 387 ? 11.329 -5.541 -26.755 1.00 34.03 387 ALA A C 1
ATOM 2909 O O . ALA A 1 387 ? 10.721 -5.034 -27.690 1.00 34.03 387 ALA A O 1
ATOM 2910 N N . GLY A 1 388 ? 11.072 -5.321 -25.456 1.00 44.53 388 GLY A N 1
ATOM 2911 C CA . GLY A 1 388 ? 9.765 -4.946 -24.907 1.00 44.53 388 GLY A CA 1
ATOM 2912 C C . GLY A 1 388 ? 8.803 -6.127 -24.990 1.00 44.53 388 GLY A C 1
ATOM 2913 O O . GLY A 1 388 ? 9.080 -7.108 -25.690 1.00 44.53 388 GLY A O 1
ATOM 2914 N N . CYS A 1 389 ? 7.650 -6.064 -24.343 1.00 42.44 389 CYS A N 1
ATOM 2915 C CA . CYS A 1 389 ? 6.529 -6.570 -25.113 1.00 42.44 389 CYS A CA 1
ATOM 2916 C C . CYS A 1 389 ? 6.473 -5.827 -26.465 1.00 42.44 389 CYS A C 1
ATOM 2918 O O . CYS A 1 389 ? 6.014 -6.431 -27.449 1.00 42.44 389 CYS A O 1
#

Radius of gyration: 22.26 Å; Cα contacts (8 Å, |Δi|>4): 886; chains: 1; bounding box: 64×65×60 Å

Foldseek 3Di:
DDDDDPDPPPPPAQFFAAFDAFAPLLLLLQVCCLFAFVQQFFSLKGRAGLSQNVVSLVPTDPDDPPLNVVSSVVNVVRSVVLQAKDKDKDAAAQDQDQAWRNDAQAHGIKIKIKHHKCAVVVVDPRQKIWMWMKMWGFHQQDPQVPPPDPSPDTDIDMDGESTKIWGDDPQKTWMFGQYAIRHADDGRDDPAGGNNDGTFGKTWIKRNHQAFDPDPVRNLQGGKIKMKIKGFDDDCSNDPPFRPGWIKIKIKIWTPSDSFKIKMKIKIKIADTVQGDDDDVLVVCVVVPHLADDPDPVSRSHHSTFMKIWMKMKGHPHNPFQKIKIKIWMARDDDPNDGDFIWIKIKMKGADPSRPDIDMDMDTGPDTRDRDPDPDDDDDDDDDDDDDD

Solvent-accessible surface area (backbone atoms only — not comparable to full-atom values): 20857 Å² total; per-residue (Å²): 141,82,85,79,79,82,77,79,76,80,70,77,79,72,58,29,40,54,78,37,70,62,52,61,67,44,47,51,37,52,51,48,35,25,45,64,58,65,35,50,56,59,78,39,52,35,50,38,35,46,48,27,54,51,53,30,62,69,69,38,66,91,81,54,62,68,53,57,42,52,33,52,54,52,41,55,51,50,56,55,53,72,41,38,60,50,77,49,76,48,82,49,66,70,67,86,68,93,38,30,63,76,42,73,53,67,35,22,45,37,41,36,40,34,46,43,54,43,26,51,92,70,76,38,57,52,41,34,22,34,31,53,18,44,30,40,34,38,38,65,44,46,59,65,88,43,95,81,59,78,57,83,47,68,47,80,47,74,44,62,33,70,21,35,41,22,37,36,55,96,65,27,31,39,32,46,31,11,56,73,41,34,46,38,75,55,59,60,57,42,92,81,37,38,39,77,59,84,57,41,60,22,45,34,42,30,44,41,52,23,65,46,53,87,50,77,95,45,45,64,45,26,19,28,42,42,40,38,38,43,22,56,43,75,54,71,50,70,37,71,92,37,93,74,27,32,37,40,32,42,38,39,42,32,26,24,60,40,83,41,36,39,41,36,42,40,38,38,39,40,28,43,34,69,92,43,47,52,63,70,72,30,49,52,33,40,76,72,63,52,70,59,76,57,91,42,75,76,43,48,62,68,27,28,44,52,49,37,28,36,42,27,43,36,41,42,64,33,66,90,64,40,30,34,42,34,38,37,41,38,9,55,40,69,60,88,93,40,58,30,56,28,25,20,35,42,35,42,37,39,44,46,92,70,55,88,45,76,50,72,52,78,49,74,32,82,50,77,66,36,43,60,90,78,89,68,84,86,81,86,87,83,88,90,87,83,78,80,129

Mean predicted aligned error: 8.77 Å

Nearest PDB structures (foldseek):
  2ynk-assembly1_A  TM=8.760E-01  e=5.921E-20  Escherichia coli
  7de8-assembly1_X  TM=3.995E-01  e=5.513E-01  Neisseria meningitidis
  3a2s-assembly1_X  TM=4.146E-01  e=1.008E+00  Neisseria meningitidis
  2wjr-assembly1_A  TM=3.434E-01  e=2.426E+00  Escherichia coli K-12

Sequence (389 aa):
MLCGAAGIEVRAATPASLPYVPSVSARHHLQRLADEAGLALPLTQWPLPAQAVREALDELPTELPDALAAARDALRRDLARAAQADASLQLRSRKEAPVGFGDNYTPGTTAALHTSALSGAAGMPSWLDARLGVRIEQAPVSDALDLSAPATTTRATWRLDDSALVAQALGLNLQLSATPHWWGPGWQSSLILGNNTPQWIAFGAQRASARAPTTPWLAWVGPWSFEFFVAKARDPAVVAQQPTGFLMSGLRLSFKPHPQVEVGLSRTIQTDGEGRPGGVRNFLRAFFGTGLNADTAAQAAVDPANEMAGYDLRVSCGRARRCAFYGQMIGEDQAGILPSKFLGLFGVEAWSADGAQRWYAEYANTYCGRATPTARAGAAHRRGRTAGC

pLDDT: mean 84.12, std 18.56, range [25.92, 98.75]